Protein AF-A0A7K2B2F1-F1 (afdb_monomer)

Foldseek 3Di:
DDDDDDDDDDDDDDDDYDDDDDDDDDDDDDDDDDDDDDDDDPDPDVPPVPVPPPDPPPPDDDPDDDDDDDDDDDDDDDDDDDDDDDDDDDDDDDDDDDDDDDDDDDDDDDDDDDDDDDDDDDDDDDDDDDDDDDDDDDDDDDDDDDDDDDDDDDDDDDDDDDDDDDDDDDAPDDDDDDDDDDDDDFDQQFFDDKEAAAFKIKTQGPQQAMAMFGFCVFPQRVGDDAGFDDWEYEHFKIKTQGPQQFIAIGGDQADPVRHRFGQRVGDDAGFDDWEYEHQKIKTQHPVQFIAITGDCPFPQRVGDDDHFRDKYYYHFKIKTQHPQQAMDMGGDLQDDDDPDDRPRWDGDDDGFDDKEYYHQKIKTAHPQQDMAIDGDDDWCQRPDDDDGFDDKYYEHFKIWTAHPQQFIAMGGDCPFPQRVGDDAHFDDKYYYHFWIKTQHPVSFMEIGGHFPLFQFPFPDDFFDDKAAAAFKIKGQHPQQDIAITGDCPFPQRVGDDDGFDDKEHAQFKIKTAHPQQWIAIGGDQAEPVRDRWQQRPTDDDGFDDKYYAHFKIKTAHPQQDIAITGDCPQPQRVDDDDHFDDKEYYHFKIKTQHPQQAIAIGGDCPQPQRVGDDDGFDDKYHEQFKIKTAHPQQDIAIGGDCPQPQRVDDDAGFDDWEYEYQKIKTQHPQQDIAIGGDQRFPARVGDDAGFDDWYYYHAKIKTQHPVRGIGIDTSSVPDRPSYDYDD

Radius of gyration: 37.08 Å; Cα contacts (8 Å, |Δi|>4): 1759; chains: 1; bounding box: 88×117×119 Å

Structure (mmCIF, N/CA/C/O backbone):
data_AF-A0A7K2B2F1-F1
#
_entry.id   AF-A0A7K2B2F1-F1
#
loop_
_atom_site.group_PDB
_atom_site.id
_atom_site.type_symbol
_at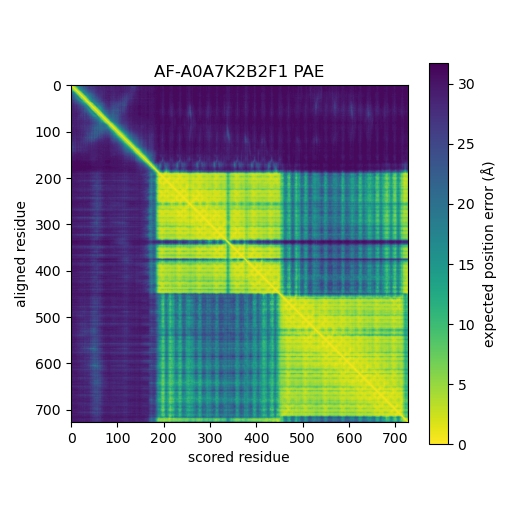om_site.label_atom_id
_atom_site.label_alt_id
_atom_site.label_comp_id
_atom_site.label_asym_id
_atom_site.label_entity_id
_atom_site.label_seq_id
_atom_site.pdbx_PDB_ins_code
_atom_site.Cartn_x
_atom_site.Cartn_y
_atom_site.Cartn_z
_atom_site.occupancy
_atom_site.B_iso_or_equiv
_atom_site.auth_seq_id
_atom_site.auth_comp_id
_atom_site.auth_asym_id
_atom_site.auth_atom_id
_atom_site.pdbx_PDB_model_num
ATOM 1 N N . MET A 1 1 ? 13.267 -58.132 50.303 1.00 30.67 1 MET A N 1
ATOM 2 C CA . MET A 1 1 ? 14.170 -58.767 51.288 1.00 30.67 1 MET A CA 1
ATOM 3 C C . MET A 1 1 ? 14.527 -57.702 52.315 1.00 30.67 1 MET A C 1
ATOM 5 O O . MET A 1 1 ? 14.626 -56.559 51.896 1.00 30.67 1 MET A O 1
ATOM 9 N N . ASN A 1 2 ? 14.599 -58.096 53.590 1.00 30.66 2 ASN A N 1
ATOM 10 C CA . ASN A 1 2 ? 15.189 -57.459 54.788 1.00 30.66 2 ASN A CA 1
ATOM 11 C C . ASN A 1 2 ? 15.430 -55.926 54.740 1.00 30.66 2 ASN A C 1
ATOM 13 O O . ASN A 1 2 ? 16.217 -55.451 53.932 1.00 30.66 2 ASN A O 1
ATOM 17 N N . GLU A 1 3 ? 14.653 -55.126 55.486 1.00 31.81 3 GLU A N 1
ATOM 18 C CA . GLU A 1 3 ? 14.872 -54.715 56.907 1.00 31.81 3 GLU A CA 1
ATOM 19 C C . GLU A 1 3 ? 15.797 -53.478 57.010 1.00 31.81 3 GLU A C 1
ATOM 21 O O . GLU A 1 3 ? 16.862 -53.457 56.407 1.00 31.81 3 GLU A O 1
ATOM 26 N N . ASN A 1 4 ? 15.331 -52.336 57.543 1.00 35.38 4 ASN A N 1
ATOM 27 C CA . ASN A 1 4 ? 15.143 -51.971 58.972 1.00 35.38 4 ASN A CA 1
ATOM 28 C C . ASN A 1 4 ? 16.505 -51.816 59.697 1.00 35.38 4 ASN A C 1
ATOM 30 O O . ASN A 1 4 ? 17.401 -52.621 59.476 1.00 35.38 4 ASN A O 1
ATOM 34 N N . HIS A 1 5 ? 16.794 -50.810 60.532 1.00 36.22 5 HIS A N 1
ATOM 35 C CA . HIS A 1 5 ? 16.049 -50.108 61.605 1.00 36.22 5 HIS A CA 1
ATOM 36 C C . HIS A 1 5 ? 16.725 -48.714 61.865 1.00 36.22 5 HIS A C 1
ATOM 38 O O . HIS A 1 5 ? 17.842 -48.521 61.392 1.00 36.22 5 HIS A O 1
ATOM 44 N N . ASP A 1 6 ? 16.227 -47.704 62.607 1.00 32.66 6 ASP A N 1
ATOM 45 C CA . ASP A 1 6 ? 14.941 -47.447 63.299 1.00 32.66 6 ASP A CA 1
ATOM 46 C C . ASP A 1 6 ? 14.774 -45.952 63.712 1.00 32.66 6 ASP A C 1
ATOM 48 O O . ASP A 1 6 ? 15.762 -45.230 63.767 1.00 32.66 6 ASP A O 1
ATOM 52 N N . ASN A 1 7 ? 13.537 -45.563 64.085 1.00 28.58 7 ASN A N 1
ATOM 53 C CA . ASN A 1 7 ? 13.076 -44.520 65.051 1.00 28.58 7 ASN A CA 1
ATOM 54 C C . ASN A 1 7 ? 13.740 -43.104 65.076 1.00 28.58 7 ASN A C 1
ATOM 56 O O . ASN A 1 7 ? 14.943 -42.978 65.252 1.00 28.58 7 ASN A O 1
ATOM 60 N N . ALA A 1 8 ? 13.046 -41.956 64.920 1.00 27.52 8 ALA A N 1
ATOM 61 C CA . ALA A 1 8 ? 11.816 -41.412 65.565 1.00 27.52 8 ALA A CA 1
ATOM 62 C C . ALA A 1 8 ? 12.014 -40.950 67.041 1.00 27.52 8 ALA A C 1
ATOM 64 O O . ALA A 1 8 ? 12.810 -41.593 67.725 1.00 27.52 8 ALA A O 1
ATOM 65 N N . PRO A 1 9 ? 11.306 -39.908 67.578 1.00 38.69 9 PRO A N 1
ATOM 66 C CA . PRO A 1 9 ? 10.043 -39.291 67.110 1.00 38.69 9 PRO A CA 1
ATOM 67 C C . PRO A 1 9 ? 9.954 -37.722 67.155 1.00 38.69 9 PRO A C 1
ATOM 69 O O . PRO A 1 9 ? 10.956 -37.026 67.271 1.00 38.69 9 PRO A O 1
ATOM 72 N N . ARG A 1 10 ? 8.716 -37.188 67.041 1.00 29.81 10 ARG A N 1
ATOM 73 C CA . ARG A 1 10 ? 8.215 -35.797 67.317 1.00 29.81 10 ARG A CA 1
ATOM 74 C C . ARG A 1 10 ? 8.181 -35.492 68.851 1.00 29.81 10 ARG A C 1
ATOM 76 O O . ARG A 1 10 ? 8.507 -36.437 69.572 1.00 29.81 10 ARG A O 1
ATOM 83 N N . PRO A 1 11 ? 7.723 -34.332 69.423 1.00 40.50 11 PRO A N 1
ATOM 84 C CA . PRO A 1 11 ? 7.048 -33.098 68.920 1.00 40.50 11 PRO A CA 1
ATOM 85 C C . PRO A 1 11 ? 7.871 -31.808 69.260 1.00 40.50 11 PRO A C 1
ATOM 87 O O . PRO A 1 11 ? 9.082 -31.957 69.387 1.00 40.50 11 PRO A O 1
ATOM 90 N N . THR A 1 12 ? 7.428 -30.537 69.378 1.00 29.28 12 THR A N 1
ATOM 91 C CA . THR A 1 12 ? 6.141 -29.765 69.467 1.00 29.28 12 THR A CA 1
ATOM 92 C C . THR A 1 12 ? 5.989 -28.776 68.285 1.00 29.28 12 THR A C 1
ATOM 94 O O . THR A 1 12 ? 6.862 -28.761 67.421 1.00 29.28 12 THR A O 1
ATOM 97 N N . ASP A 1 13 ? 4.909 -28.019 68.024 1.00 29.17 13 ASP A N 1
ATOM 98 C CA . ASP A 1 13 ? 3.778 -27.389 68.761 1.00 29.17 13 ASP A CA 1
ATOM 99 C C . ASP A 1 13 ? 4.071 -26.063 69.516 1.00 29.17 13 ASP A C 1
ATOM 101 O O . ASP A 1 13 ? 4.860 -26.055 70.456 1.00 29.17 13 ASP A O 1
ATOM 105 N N . ASP A 1 14 ? 3.338 -25.006 69.100 1.00 30.20 14 ASP A N 1
ATOM 106 C CA . ASP A 1 14 ? 2.868 -23.791 69.825 1.00 30.20 14 ASP A CA 1
ATOM 107 C C . ASP A 1 14 ? 3.952 -22.856 70.470 1.00 30.20 14 ASP A C 1
ATOM 109 O O . ASP A 1 14 ? 4.842 -23.306 71.178 1.00 30.20 14 ASP A O 1
ATOM 113 N N . GLN A 1 15 ? 3.990 -21.519 70.291 1.00 28.27 15 GLN A N 1
ATOM 114 C CA . GLN A 1 15 ? 2.881 -20.557 70.399 1.00 28.27 15 GLN A CA 1
ATOM 115 C C . GLN A 1 15 ? 3.046 -19.210 69.656 1.00 28.27 15 GLN A C 1
ATOM 117 O O . GLN A 1 15 ? 4.102 -18.588 69.691 1.00 28.27 15 GLN A O 1
ATOM 122 N N . THR A 1 16 ? 1.901 -18.723 69.150 1.00 28.84 16 THR A N 1
ATOM 123 C CA . THR A 1 16 ? 1.407 -17.319 69.097 1.00 28.84 16 THR A CA 1
ATOM 124 C C . THR A 1 16 ? 2.195 -16.175 68.431 1.00 28.84 16 THR A C 1
ATOM 126 O O . THR A 1 16 ? 3.355 -15.955 68.735 1.00 28.84 16 THR A O 1
ATOM 129 N N . LEU A 1 17 ? 1.436 -15.356 67.674 1.00 26.16 17 LEU A N 1
ATOM 130 C CA . LEU A 1 17 ? 1.453 -13.879 67.518 1.00 26.16 17 LEU A CA 1
ATOM 131 C C . LEU A 1 17 ? 2.808 -13.114 67.503 1.00 26.16 17 LEU A C 1
ATOM 133 O O . LEU A 1 17 ? 3.688 -13.300 68.325 1.00 26.16 17 LEU A O 1
ATOM 137 N N . GLY A 1 18 ? 3.008 -12.091 66.672 1.00 24.14 18 GLY A N 1
ATOM 138 C CA . GLY A 1 18 ? 2.028 -11.297 65.926 1.00 24.14 18 GLY A CA 1
ATOM 139 C C . GLY A 1 18 ? 2.232 -9.801 66.196 1.00 24.14 18 GLY A C 1
ATOM 140 O O . GLY A 1 18 ? 1.816 -9.308 67.235 1.00 24.14 18 GLY A O 1
ATOM 141 N N . ALA A 1 19 ? 2.854 -9.112 65.233 1.00 28.09 19 ALA A N 1
ATOM 142 C CA . ALA A 1 19 ? 2.955 -7.653 65.077 1.00 28.09 19 ALA A CA 1
ATOM 143 C C . ALA A 1 19 ? 3.403 -6.792 66.287 1.00 28.09 19 ALA A C 1
ATOM 145 O O . ALA A 1 19 ? 2.600 -6.385 67.122 1.00 28.09 19 ALA A O 1
ATOM 146 N N . ALA A 1 20 ? 4.658 -6.321 66.248 1.00 25.17 20 ALA A N 1
ATOM 147 C CA . ALA A 1 20 ? 5.035 -5.033 66.839 1.00 25.17 20 ALA A CA 1
ATOM 148 C C . ALA A 1 20 ? 6.148 -4.335 66.033 1.00 25.17 20 ALA A C 1
ATOM 150 O O . ALA A 1 20 ? 7.022 -4.976 65.452 1.00 25.17 20 ALA A O 1
ATOM 151 N N . LEU A 1 21 ? 6.076 -3.004 66.003 1.00 24.72 21 LEU A N 1
ATOM 152 C CA . LEU A 1 21 ? 6.984 -2.068 65.333 1.00 24.72 21 LEU A CA 1
ATOM 153 C C . LEU A 1 21 ? 8.440 -2.146 65.838 1.00 24.72 21 LEU A C 1
ATOM 155 O O . LEU A 1 21 ? 8.682 -2.395 67.014 1.00 24.72 21 LEU A O 1
ATOM 159 N N . GLY A 1 22 ? 9.365 -1.643 65.011 1.00 22.88 22 GLY A N 1
ATOM 160 C CA . GLY A 1 22 ? 10.214 -0.535 65.480 1.00 22.88 22 GLY A CA 1
ATOM 161 C C . GLY A 1 22 ? 11.676 -0.829 65.836 1.00 22.88 22 GLY A C 1
ATOM 162 O O . GLY A 1 22 ? 12.000 -1.263 66.933 1.00 22.88 22 GLY A O 1
ATOM 163 N N . GLN A 1 23 ? 12.560 -0.441 64.914 1.00 30.08 23 GLN A N 1
ATOM 164 C CA . GLN A 1 23 ? 13.942 0.033 65.105 1.00 30.08 23 GLN A CA 1
ATOM 165 C C . GLN A 1 23 ? 14.568 -0.019 66.526 1.00 30.08 23 GLN A C 1
ATOM 167 O O . GLN A 1 23 ? 14.449 0.918 67.313 1.00 30.08 23 GLN A O 1
ATOM 172 N N . ALA A 1 24 ? 15.423 -1.019 66.754 1.00 27.98 24 ALA A N 1
ATOM 173 C CA . ALA A 1 24 ? 16.602 -0.933 67.627 1.00 27.98 24 ALA A CA 1
ATOM 174 C C . ALA A 1 24 ? 17.649 -1.931 67.085 1.00 27.98 24 ALA A C 1
ATOM 176 O O . ALA A 1 24 ? 17.496 -3.133 67.257 1.00 27.98 24 ALA A O 1
ATOM 177 N N . ILE A 1 25 ? 18.662 -1.564 66.289 1.00 31.03 25 ILE A N 1
ATOM 178 C CA . ILE A 1 25 ? 19.706 -0.543 66.505 1.00 31.03 25 ILE A CA 1
ATOM 179 C C . ILE A 1 25 ? 20.313 -0.660 67.907 1.00 31.03 25 ILE A C 1
ATOM 181 O O . ILE A 1 25 ? 19.749 -0.147 68.873 1.00 31.03 25 ILE A O 1
ATOM 185 N N . GLY A 1 26 ? 21.505 -1.261 68.034 1.00 24.55 26 GLY A N 1
ATOM 186 C CA . GLY A 1 26 ? 22.158 -1.260 69.344 1.00 24.55 26 GLY A CA 1
ATOM 187 C C . GLY A 1 26 ? 23.490 -1.982 69.545 1.00 24.55 26 GLY A C 1
ATOM 188 O O . GLY A 1 26 ? 23.527 -2.860 70.395 1.00 24.55 26 GLY A O 1
ATOM 189 N N . ARG A 1 27 ? 24.590 -1.431 68.995 1.00 27.98 27 ARG A N 1
ATOM 190 C CA . ARG A 1 27 ? 25.975 -1.557 69.537 1.00 27.98 27 ARG A CA 1
ATOM 191 C C . ARG A 1 27 ? 26.591 -2.972 69.366 1.00 27.98 27 ARG A C 1
ATOM 193 O O . ARG A 1 27 ? 25.887 -3.966 69.345 1.00 27.98 27 ARG A O 1
ATOM 200 N N . ARG A 1 28 ? 27.906 -3.164 69.232 1.00 30.31 28 ARG A N 1
ATOM 201 C CA . ARG A 1 28 ? 29.100 -2.301 69.390 1.00 30.31 28 ARG A CA 1
ATOM 202 C C . ARG A 1 28 ? 29.876 -2.216 68.048 1.00 30.31 28 ARG A C 1
ATOM 204 O O . ARG A 1 28 ? 29.691 -3.083 67.208 1.00 30.31 28 ARG A O 1
ATOM 211 N N . TRP A 1 29 ? 30.597 -1.138 67.699 1.00 26.80 29 TRP A N 1
ATOM 212 C CA . TRP A 1 29 ? 31.835 -0.613 68.328 1.00 26.80 29 TRP A CA 1
ATOM 213 C C . TRP A 1 29 ? 32.945 -1.686 68.391 1.00 26.80 29 TRP A C 1
ATOM 215 O O . TRP A 1 29 ? 32.679 -2.801 68.819 1.00 26.80 29 TRP A O 1
ATOM 225 N N . GLU A 1 30 ? 34.210 -1.446 68.044 1.00 28.56 30 GLU A N 1
ATOM 226 C CA . GLU A 1 30 ? 34.959 -0.260 67.571 1.00 28.56 30 GLU A CA 1
ATOM 227 C C . GLU A 1 30 ? 36.331 -0.787 67.049 1.00 28.56 30 GLU A C 1
ATOM 229 O O . GLU A 1 30 ? 36.623 -1.962 67.248 1.00 28.56 30 GLU A O 1
ATOM 234 N N . SER A 1 31 ? 37.264 -0.074 66.408 1.00 26.55 31 SER A N 1
ATOM 235 C CA . SER A 1 31 ? 37.442 1.325 65.967 1.00 26.55 31 SER A CA 1
ATOM 236 C C . SER A 1 31 ? 38.424 1.298 64.758 1.00 26.55 31 SER A C 1
ATOM 238 O O . SER A 1 31 ? 39.029 0.264 64.490 1.00 26.55 31 SER A O 1
ATOM 240 N N . LEU A 1 32 ? 38.589 2.337 63.932 1.00 26.30 32 LEU A N 1
ATOM 241 C CA . LEU A 1 32 ? 39.439 3.496 64.239 1.00 26.30 32 LEU A CA 1
ATOM 242 C C . LEU A 1 32 ? 39.124 4.689 63.321 1.00 26.30 32 LEU A C 1
ATOM 244 O O . LEU A 1 32 ? 39.132 4.574 62.098 1.00 26.30 32 LEU A O 1
ATOM 248 N N . ASN A 1 33 ? 38.935 5.861 63.926 1.00 25.14 33 ASN A N 1
ATOM 249 C CA . ASN A 1 33 ? 38.883 7.142 63.221 1.00 25.14 33 ASN A CA 1
ATOM 250 C C . ASN A 1 33 ? 40.266 7.562 62.696 1.00 25.14 33 ASN A C 1
ATOM 252 O O . ASN A 1 33 ? 41.264 7.362 63.395 1.00 25.14 33 ASN A O 1
ATOM 256 N N . ARG A 1 34 ? 40.293 8.346 61.605 1.00 24.66 34 ARG A N 1
ATOM 257 C CA . ARG A 1 34 ? 40.946 9.674 61.610 1.00 24.66 34 ARG A CA 1
ATOM 258 C C . ARG A 1 34 ? 40.473 10.585 60.465 1.00 24.66 34 ARG A C 1
ATOM 260 O O . ARG A 1 34 ? 40.356 10.180 59.319 1.00 24.66 34 ARG A O 1
ATOM 267 N N . VAL A 1 35 ? 40.211 11.827 60.860 1.00 28.03 35 VAL A N 1
ATOM 268 C CA . VAL A 1 35 ? 39.732 13.036 60.151 1.00 28.03 35 VAL A CA 1
ATOM 269 C C . VAL A 1 35 ? 40.449 14.182 60.934 1.00 28.03 35 VAL A C 1
ATOM 271 O O . VAL A 1 35 ? 40.734 13.929 62.115 1.00 28.03 35 VAL A O 1
ATOM 274 N N . PRO A 1 36 ? 40.789 15.396 60.423 1.00 33.69 36 PRO A N 1
ATOM 275 C CA . PRO A 1 36 ? 39.996 16.214 59.500 1.00 33.69 36 PRO A CA 1
ATOM 276 C C . PRO A 1 36 ? 40.861 17.009 58.457 1.00 33.69 36 PRO A C 1
ATOM 278 O O . PRO A 1 36 ? 41.721 16.364 57.865 1.00 33.69 36 PRO A O 1
ATOM 281 N N . PRO A 1 37 ? 40.614 18.289 58.066 1.00 37.78 37 PRO A N 1
ATOM 282 C CA . PRO A 1 37 ? 40.211 18.577 56.679 1.00 37.78 37 PRO A CA 1
ATOM 283 C C . PRO A 1 37 ? 41.003 19.719 55.990 1.00 37.78 37 PRO A C 1
ATOM 285 O O . PRO A 1 37 ? 41.887 20.316 56.596 1.00 37.78 37 PRO A O 1
ATOM 288 N N . ILE A 1 38 ? 40.616 20.088 54.758 1.00 24.33 38 ILE A N 1
ATOM 289 C CA . ILE A 1 38 ? 40.479 21.482 54.257 1.00 24.33 38 ILE A CA 1
ATOM 290 C C . ILE A 1 38 ? 39.798 21.459 52.869 1.00 24.33 38 ILE A C 1
ATOM 292 O O . ILE A 1 38 ? 39.783 20.428 52.201 1.00 24.33 38 ILE A O 1
ATOM 296 N N . ALA A 1 39 ? 39.159 22.564 52.470 1.00 25.67 39 ALA A N 1
ATOM 297 C CA . ALA A 1 39 ? 38.362 22.661 51.242 1.00 25.67 39 ALA A CA 1
ATOM 298 C C . ALA A 1 39 ? 39.197 22.898 49.965 1.00 25.67 39 ALA A C 1
ATOM 300 O O . ALA A 1 39 ? 40.235 23.556 50.007 1.00 25.67 39 ALA A O 1
ATOM 301 N N . GLY A 1 40 ? 38.682 22.447 48.815 1.00 26.80 40 GLY A N 1
ATOM 302 C CA . GLY A 1 40 ? 39.217 22.778 47.491 1.00 26.80 40 GLY A CA 1
ATOM 303 C C . GLY A 1 40 ? 38.432 22.143 46.334 1.00 26.80 40 GLY A C 1
ATOM 304 O O . GLY A 1 40 ? 37.978 21.011 46.440 1.00 26.80 40 GLY A O 1
ATOM 305 N N . VAL A 1 41 ? 38.314 22.877 45.221 1.00 27.83 41 VAL A N 1
ATOM 306 C CA . VAL A 1 41 ? 37.836 22.413 43.897 1.00 27.83 41 VAL A CA 1
ATOM 307 C C . VAL A 1 41 ? 36.390 21.882 43.836 1.00 27.83 41 VAL A C 1
ATOM 309 O O . VAL A 1 41 ? 36.110 20.785 43.354 1.00 27.83 41 VAL A O 1
ATOM 312 N N . LEU A 1 42 ? 35.438 22.766 44.140 1.00 34.59 42 LEU A N 1
ATOM 313 C CA . LEU A 1 42 ? 34.184 22.831 43.375 1.00 34.59 42 LEU A CA 1
ATOM 314 C C . LEU A 1 42 ? 34.483 23.376 41.958 1.00 34.59 42 LEU A C 1
ATOM 316 O O . LEU A 1 42 ? 34.120 24.504 41.667 1.00 34.59 42 LEU A O 1
ATOM 320 N N . GLU A 1 43 ? 35.204 22.632 41.097 1.00 36.19 43 GLU A N 1
ATOM 321 C CA . GLU A 1 43 ? 35.434 23.026 39.683 1.00 36.19 43 GLU A CA 1
ATOM 322 C C . GLU A 1 43 ? 36.152 21.958 38.806 1.00 36.19 43 GLU A C 1
ATOM 324 O O . GLU A 1 43 ? 37.293 22.165 38.380 1.00 36.19 43 GLU A O 1
ATOM 329 N N . ARG A 1 44 ? 35.506 20.806 38.506 1.00 37.25 44 ARG A N 1
ATOM 330 C CA . ARG A 1 44 ? 35.773 19.977 37.286 1.00 37.25 44 ARG A CA 1
ATOM 331 C C . ARG A 1 44 ? 34.860 18.743 37.097 1.00 37.25 44 ARG A C 1
ATOM 333 O O . ARG A 1 44 ? 35.308 17.604 37.107 1.00 37.25 44 ARG A O 1
ATOM 340 N N . SER A 1 45 ? 33.569 18.968 36.845 1.00 34.19 45 SER A N 1
ATOM 341 C CA . SER A 1 45 ? 32.670 17.921 36.294 1.00 34.19 45 SER A CA 1
ATOM 342 C C . SER A 1 45 ? 31.455 18.461 35.520 1.00 34.19 45 SER A C 1
ATOM 344 O O . SER A 1 45 ? 30.921 17.768 34.660 1.00 34.19 45 SER A O 1
ATOM 346 N N . ALA A 1 46 ? 31.089 19.738 35.685 1.00 35.06 46 ALA A N 1
ATOM 347 C CA . ALA A 1 46 ? 30.061 20.417 34.878 1.00 35.06 46 ALA A CA 1
ATOM 348 C C . ALA A 1 46 ? 30.505 20.793 33.436 1.00 35.06 46 ALA A C 1
ATOM 350 O O . ALA A 1 46 ? 29.834 21.570 32.757 1.00 35.06 46 ALA A O 1
ATOM 351 N N . ALA A 1 47 ? 31.640 20.263 32.963 1.00 33.81 47 ALA A N 1
ATOM 352 C CA . ALA A 1 47 ? 32.335 20.683 31.740 1.00 33.81 47 ALA A CA 1
ATOM 353 C C . ALA A 1 47 ? 32.493 19.560 30.688 1.00 33.81 47 ALA A C 1
ATOM 355 O O . ALA A 1 47 ? 33.451 19.556 29.923 1.00 33.81 47 ALA A O 1
ATOM 356 N N . ALA A 1 48 ? 31.542 18.620 30.635 1.00 35.22 48 ALA A N 1
ATOM 357 C CA . ALA A 1 48 ? 31.429 17.622 29.558 1.00 35.22 48 ALA A CA 1
ATOM 358 C C . ALA A 1 48 ? 30.054 17.679 28.860 1.00 35.22 48 ALA A C 1
ATOM 360 O O . ALA A 1 48 ? 29.968 17.691 27.633 1.00 35.22 48 ALA A O 1
ATOM 361 N N . ALA A 1 49 ? 28.970 17.853 29.625 1.00 36.97 49 ALA A N 1
ATOM 362 C CA . ALA A 1 49 ? 27.597 17.951 29.111 1.00 36.97 49 ALA A CA 1
ATOM 363 C C . ALA A 1 49 ? 27.251 19.284 28.397 1.00 36.97 49 ALA A C 1
ATOM 365 O O . ALA A 1 49 ? 26.112 19.487 27.983 1.00 36.97 49 ALA A O 1
ATOM 366 N N . ARG A 1 50 ? 28.211 20.212 28.242 1.00 39.19 50 ARG A N 1
ATOM 367 C CA . ARG A 1 50 ? 28.005 21.537 27.614 1.00 39.19 50 ARG A CA 1
ATOM 368 C C . ARG A 1 50 ? 28.652 21.721 26.233 1.00 39.19 50 ARG A C 1
ATOM 370 O O . ARG A 1 50 ? 28.529 22.800 25.671 1.00 39.19 50 ARG A O 1
ATOM 377 N N . ALA A 1 51 ? 29.263 20.678 25.660 1.00 33.19 51 ALA A N 1
ATOM 378 C CA . ALA A 1 51 ? 29.942 20.730 24.354 1.00 33.19 51 ALA A CA 1
ATOM 379 C C . ALA A 1 51 ? 29.189 20.028 23.194 1.00 33.19 51 ALA A C 1
ATOM 381 O O . ALA A 1 51 ? 29.748 19.844 22.116 1.00 33.19 51 ALA A O 1
ATOM 382 N N . ARG A 1 52 ? 27.920 19.634 23.395 1.00 36.31 52 ARG A N 1
ATOM 383 C CA . ARG A 1 52 ? 26.999 19.179 22.322 1.00 36.31 52 ARG A CA 1
ATOM 384 C C . ARG A 1 52 ? 25.696 19.995 22.232 1.00 36.31 52 ARG A C 1
ATOM 386 O O . ARG A 1 52 ? 24.786 19.635 21.497 1.00 36.31 52 ARG A O 1
ATOM 393 N N . ARG A 1 53 ? 25.625 21.134 22.932 1.00 41.94 53 ARG A N 1
ATOM 394 C CA . ARG A 1 53 ? 24.720 22.254 22.604 1.00 41.94 53 ARG A CA 1
ATOM 395 C C . ARG A 1 53 ? 25.564 23.345 21.930 1.00 41.94 53 ARG A C 1
ATOM 397 O O . ARG A 1 53 ? 26.762 23.411 22.179 1.00 41.94 53 ARG A O 1
ATOM 404 N N . ILE A 1 54 ? 24.950 24.178 21.084 1.00 37.03 54 ILE A N 1
ATOM 405 C CA . ILE A 1 54 ? 25.631 25.124 20.167 1.00 37.03 54 ILE A CA 1
ATOM 406 C C . ILE A 1 54 ? 26.385 24.425 19.007 1.00 37.03 54 ILE A C 1
ATOM 408 O O . ILE A 1 54 ? 27.571 24.650 18.780 1.00 37.03 54 ILE A O 1
ATOM 412 N N . ARG A 1 55 ? 25.673 23.605 18.215 1.00 32.81 55 ARG A N 1
ATOM 413 C CA . ARG A 1 55 ? 25.990 23.406 16.776 1.00 32.81 55 ARG A CA 1
ATOM 414 C C . ARG A 1 55 ? 24.802 22.963 15.895 1.00 32.81 55 ARG A C 1
ATOM 416 O O . ARG A 1 55 ? 24.998 22.301 14.886 1.00 32.81 55 ARG A O 1
ATOM 423 N N . ARG A 1 56 ? 23.573 23.356 16.262 1.00 34.31 56 ARG A N 1
ATOM 424 C CA . ARG A 1 56 ? 22.345 23.263 15.433 1.00 34.31 56 ARG A CA 1
ATOM 425 C C . ARG A 1 56 ? 21.319 24.341 15.841 1.00 34.31 56 ARG A C 1
ATOM 427 O O . ARG A 1 56 ? 20.164 24.069 16.134 1.00 34.31 56 ARG A O 1
ATOM 434 N N . THR A 1 57 ? 21.789 25.587 15.948 1.00 33.41 57 THR A N 1
ATOM 435 C CA . THR A 1 57 ? 20.954 26.766 16.273 1.00 33.41 57 THR A CA 1
ATOM 436 C C . THR A 1 57 ? 21.592 28.037 15.697 1.00 33.41 57 THR A C 1
ATOM 438 O O . THR A 1 57 ? 21.861 28.994 16.416 1.00 33.41 57 THR A O 1
ATOM 441 N N . LEU A 1 58 ? 21.953 28.007 14.407 1.00 31.00 58 LEU A N 1
ATOM 442 C CA . LEU A 1 58 ? 22.553 29.162 13.720 1.00 31.00 58 LEU A CA 1
ATOM 443 C C . LEU A 1 58 ? 22.292 29.188 12.199 1.00 31.00 58 LEU A C 1
ATOM 445 O O . LEU A 1 58 ? 23.146 29.588 11.422 1.00 31.00 58 LEU A O 1
ATOM 449 N N . MET A 1 59 ? 21.093 28.764 11.799 1.00 31.31 59 MET A N 1
ATOM 450 C CA . MET A 1 59 ? 20.385 29.105 10.556 1.00 31.31 59 MET A CA 1
ATOM 451 C C . MET A 1 59 ? 18.909 28.856 10.890 1.00 31.31 59 MET A C 1
ATOM 453 O O . MET A 1 59 ? 18.551 27.721 11.191 1.00 31.31 59 MET A O 1
ATOM 457 N N . GLY A 1 60 ? 18.098 29.914 11.006 1.00 33.88 60 GLY A N 1
ATOM 458 C CA . GLY A 1 60 ? 16.733 29.795 11.553 1.00 33.88 60 GLY A CA 1
ATOM 459 C C . GLY A 1 60 ? 16.116 31.057 12.174 1.00 33.88 60 GLY A C 1
ATOM 460 O O . GLY A 1 60 ? 14.933 31.045 12.482 1.00 33.88 60 GLY A O 1
ATOM 461 N N . VAL A 1 61 ? 16.863 32.160 12.330 1.00 26.45 61 VAL A N 1
ATOM 462 C CA . VAL A 1 61 ? 16.282 33.494 12.596 1.00 26.45 61 VAL A CA 1
ATOM 463 C C . VAL A 1 61 ? 17.033 34.542 11.775 1.00 26.45 61 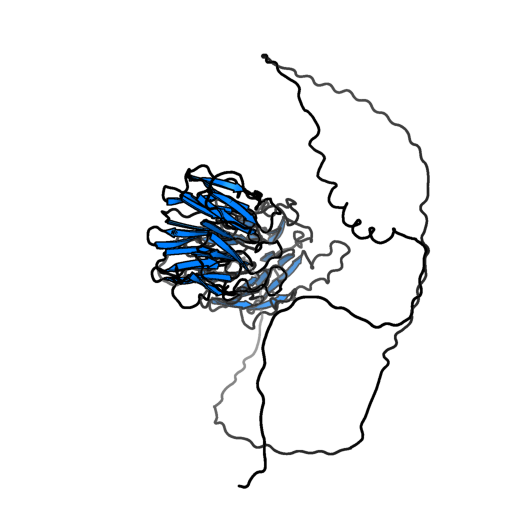VAL A C 1
ATOM 465 O O . VAL A 1 61 ? 18.099 35.002 12.173 1.00 26.45 61 VAL A O 1
ATOM 468 N N . ALA A 1 62 ? 16.482 34.902 10.613 1.00 26.84 62 ALA A N 1
ATOM 469 C CA . ALA A 1 62 ? 16.994 35.989 9.769 1.00 26.84 62 ALA A CA 1
ATOM 470 C C . ALA A 1 62 ? 15.898 36.700 8.937 1.00 26.84 62 ALA A C 1
ATOM 472 O O . ALA A 1 62 ? 16.223 37.406 7.987 1.00 26.84 62 ALA A O 1
ATOM 473 N N . ALA A 1 63 ? 14.609 36.518 9.267 1.00 28.72 63 ALA A N 1
ATOM 474 C CA . ALA A 1 63 ? 13.495 37.043 8.464 1.00 28.72 63 ALA A CA 1
ATOM 475 C C . ALA A 1 63 ? 12.185 37.284 9.260 1.00 28.72 63 ALA A C 1
ATOM 477 O O . ALA A 1 63 ? 11.145 36.759 8.885 1.00 28.72 63 ALA A O 1
ATOM 478 N N . ALA A 1 64 ? 12.215 38.064 10.354 1.00 26.28 64 ALA A N 1
ATOM 479 C CA . ALA A 1 64 ? 10.999 38.602 11.007 1.00 26.28 64 ALA A CA 1
ATOM 480 C C . ALA A 1 64 ? 11.320 39.711 12.040 1.00 26.28 64 ALA A C 1
ATOM 482 O O . ALA A 1 64 ? 11.262 39.475 13.245 1.00 26.28 64 ALA A O 1
ATOM 483 N N . ALA A 1 65 ? 11.696 40.921 11.601 1.00 23.30 65 ALA A N 1
ATOM 484 C CA . ALA A 1 65 ? 12.008 42.025 12.526 1.00 23.30 65 ALA A CA 1
ATOM 485 C C . ALA A 1 65 ? 11.770 43.438 11.948 1.00 23.30 65 ALA A C 1
ATOM 487 O O . ALA A 1 65 ? 12.629 44.311 12.064 1.00 23.30 65 ALA A O 1
ATOM 488 N N . ALA A 1 66 ? 10.606 43.690 11.337 1.00 25.91 66 ALA A N 1
ATOM 489 C CA . ALA A 1 66 ? 10.185 45.050 10.991 1.00 25.91 66 ALA A CA 1
ATOM 490 C C . ALA A 1 66 ? 8.654 45.223 11.034 1.00 25.91 66 ALA A C 1
ATOM 492 O O . ALA A 1 66 ? 7.937 44.509 10.343 1.00 25.91 66 ALA A O 1
ATOM 493 N N . LEU A 1 67 ? 8.222 46.258 11.773 1.00 26.00 67 LEU A N 1
ATOM 494 C CA . LEU A 1 67 ? 6.879 46.864 11.872 1.00 26.00 67 LEU A CA 1
ATOM 495 C C . LEU A 1 67 ? 5.897 46.301 12.920 1.00 26.00 67 LEU A C 1
ATOM 497 O O . LEU A 1 67 ? 5.268 45.262 12.754 1.00 26.00 67 LEU A O 1
ATOM 501 N N . LEU A 1 68 ? 5.678 47.116 13.958 1.00 26.42 68 LEU A N 1
ATOM 502 C CA . LEU A 1 68 ? 4.548 47.054 14.886 1.00 26.42 68 LEU A CA 1
ATOM 503 C C . LEU A 1 68 ? 3.970 48.473 15.051 1.00 26.42 68 LEU A C 1
ATOM 505 O O . LEU A 1 68 ? 4.713 49.383 15.407 1.00 26.42 68 LEU A O 1
ATOM 509 N N . VAL A 1 69 ? 2.647 48.612 14.867 1.00 28.77 69 VAL A N 1
ATOM 510 C CA . VAL A 1 69 ? 1.792 49.791 15.176 1.00 28.77 69 VAL A CA 1
ATOM 511 C C . VAL A 1 69 ? 2.031 51.068 14.333 1.00 28.77 69 VAL A C 1
ATOM 513 O O . VAL A 1 69 ? 3.150 51.552 14.226 1.00 28.77 69 VAL A O 1
ATOM 516 N N . GLY A 1 70 ? 0.962 51.674 13.773 1.00 26.89 70 GLY A N 1
ATOM 517 C CA . GLY A 1 70 ? 1.100 52.907 12.961 1.00 26.89 70 GLY A CA 1
ATOM 518 C C . GLY A 1 70 ? -0.137 53.787 12.680 1.00 26.89 70 GLY A C 1
ATOM 519 O O . GLY A 1 70 ? 0.014 55.002 12.643 1.00 26.89 70 GLY A O 1
ATOM 520 N N . GLY A 1 71 ? -1.355 53.242 12.559 1.00 25.59 71 GLY A N 1
ATOM 521 C CA . GLY A 1 71 ? -2.598 54.045 12.553 1.00 25.59 71 GLY A CA 1
ATOM 522 C C . GLY A 1 71 ? -3.154 54.544 11.200 1.00 25.59 71 GLY A C 1
ATOM 523 O O . GLY A 1 71 ? -2.458 54.681 10.202 1.00 25.59 71 GLY A O 1
ATOM 524 N N . LEU A 1 72 ? -4.469 54.783 11.213 1.00 25.75 72 LEU A N 1
ATOM 525 C CA . LEU A 1 72 ? -5.385 55.107 10.110 1.00 25.75 72 LEU A CA 1
ATOM 526 C C . LEU A 1 72 ? -5.062 56.390 9.311 1.00 25.75 72 LEU A C 1
ATOM 528 O O . LEU A 1 72 ? -4.718 57.403 9.913 1.00 25.75 72 LEU A O 1
ATOM 532 N N . ILE A 1 73 ? -5.420 56.407 8.014 1.00 27.53 73 ILE A N 1
ATOM 533 C CA . ILE A 1 73 ? -6.495 57.248 7.411 1.00 27.53 73 ILE A CA 1
ATOM 534 C C . ILE A 1 73 ? -6.690 56.867 5.920 1.00 27.53 73 ILE A C 1
ATOM 536 O O . ILE A 1 73 ? -5.808 56.272 5.309 1.00 27.53 73 ILE A O 1
ATOM 540 N N . ALA A 1 74 ? -7.868 57.142 5.344 1.00 27.53 74 ALA A N 1
ATOM 541 C CA . ALA A 1 74 ? -8.240 56.785 3.965 1.00 27.53 74 ALA A CA 1
ATOM 542 C C . ALA A 1 74 ? -8.110 57.958 2.967 1.00 27.53 74 ALA A C 1
ATOM 544 O O . ALA A 1 74 ? -8.259 59.111 3.370 1.00 27.53 74 ALA A O 1
ATOM 545 N N . GLY A 1 75 ? -7.958 57.673 1.661 1.00 27.81 75 GLY A N 1
ATOM 546 C CA . GLY A 1 75 ? -8.225 58.670 0.607 1.00 27.81 75 GLY A CA 1
ATOM 547 C C . GLY A 1 75 ? -7.591 58.458 -0.781 1.00 27.81 75 GLY A C 1
ATOM 548 O O . GLY A 1 75 ? -6.430 58.776 -0.978 1.00 27.81 75 GLY A O 1
ATOM 549 N N . ASN A 1 76 ? -8.426 58.062 -1.750 1.00 29.72 76 ASN A N 1
ATOM 550 C CA . ASN A 1 76 ? -8.518 58.579 -3.131 1.00 29.72 76 ASN A CA 1
ATOM 551 C C . ASN A 1 76 ? -7.316 58.638 -4.127 1.00 29.72 76 ASN A C 1
ATOM 553 O O . ASN A 1 76 ? -6.478 59.527 -4.067 1.00 29.72 76 ASN A O 1
ATOM 557 N N . THR A 1 77 ? -7.486 57.860 -5.214 1.00 29.00 77 THR A N 1
ATOM 558 C CA . THR A 1 77 ? -7.461 58.257 -6.657 1.00 29.00 77 THR A CA 1
ATOM 559 C C . THR A 1 77 ? -6.182 58.712 -7.394 1.00 29.00 77 THR A C 1
ATOM 561 O O . THR A 1 77 ? -5.573 59.700 -7.007 1.00 29.00 77 THR A O 1
ATOM 564 N N . LEU A 1 78 ? -6.022 58.152 -8.616 1.00 28.61 78 LEU A N 1
ATOM 565 C CA . LEU A 1 78 ? -5.278 58.660 -9.803 1.00 28.61 78 LEU A CA 1
ATOM 566 C C . LEU A 1 78 ? -3.731 58.695 -9.688 1.00 28.61 78 LEU A C 1
ATOM 568 O O . LEU A 1 78 ? -3.196 58.829 -8.597 1.00 28.61 78 LEU A O 1
ATOM 572 N N . GLY A 1 79 ? -2.952 58.582 -10.775 1.00 27.77 79 GLY A N 1
ATOM 573 C CA . GLY A 1 79 ? -3.278 58.276 -12.182 1.00 27.77 79 GLY A CA 1
ATOM 574 C C . GLY A 1 79 ? -2.089 58.549 -13.134 1.00 27.77 79 GLY A C 1
ATOM 575 O O . GLY A 1 79 ? -1.296 59.431 -12.832 1.00 27.77 79 GLY A O 1
ATOM 576 N N . ASP A 1 80 ? -2.025 57.802 -14.247 1.00 32.84 80 ASP A N 1
ATOM 577 C CA . ASP A 1 80 ? -1.224 57.954 -15.491 1.00 32.84 80 ASP A CA 1
ATOM 578 C C . ASP A 1 80 ? 0.323 58.138 -15.493 1.00 32.84 80 ASP A C 1
ATOM 580 O O . ASP A 1 80 ? 0.912 58.855 -14.694 1.00 32.84 80 ASP A O 1
ATOM 584 N N . ASP A 1 81 ? 0.926 57.493 -16.507 1.00 33.12 81 ASP A N 1
ATOM 585 C CA . ASP A 1 81 ? 2.091 57.841 -17.354 1.00 33.12 81 ASP A CA 1
ATOM 586 C C . ASP A 1 81 ? 3.455 58.333 -16.803 1.00 33.12 81 ASP A C 1
ATOM 588 O O . ASP A 1 81 ? 3.570 59.209 -15.951 1.00 33.12 81 ASP A O 1
ATOM 592 N N . GLY A 1 82 ? 4.538 57.866 -17.456 1.00 29.88 82 GLY A N 1
ATOM 593 C CA . GLY A 1 82 ? 5.874 58.479 -17.357 1.00 29.88 82 GLY A CA 1
ATOM 594 C C . GLY A 1 82 ? 7.049 57.641 -17.892 1.00 29.88 82 GLY A C 1
ATOM 595 O O . GLY A 1 82 ? 7.706 56.946 -17.122 1.00 29.88 82 GLY A O 1
ATOM 596 N N . ASP A 1 83 ? 7.362 57.746 -19.190 1.00 33.84 83 ASP A N 1
ATOM 597 C CA . ASP A 1 83 ? 8.643 57.279 -19.769 1.00 33.84 83 ASP A CA 1
ATOM 598 C C . ASP A 1 83 ? 9.822 58.188 -19.336 1.00 33.84 83 ASP A C 1
ATOM 600 O O . ASP A 1 83 ? 9.623 59.363 -19.018 1.00 33.84 83 ASP A O 1
ATOM 604 N N . GLY A 1 84 ? 11.060 57.675 -19.326 1.00 28.30 84 GLY A N 1
ATOM 605 C CA . GLY A 1 84 ? 12.223 58.454 -18.881 1.00 28.30 84 GLY A CA 1
ATOM 606 C C . GLY A 1 84 ? 13.565 57.719 -18.790 1.00 28.30 84 GLY A C 1
ATOM 607 O O . GLY A 1 84 ? 14.106 57.536 -17.700 1.00 28.30 84 GLY A O 1
ATOM 608 N N . THR A 1 85 ? 14.177 57.356 -19.921 1.00 31.66 85 THR A N 1
ATOM 609 C CA . THR A 1 85 ? 15.555 56.822 -19.935 1.00 31.66 85 THR A CA 1
ATOM 610 C C . THR A 1 85 ? 16.617 57.885 -19.615 1.00 31.66 85 THR A C 1
ATOM 612 O O . THR A 1 85 ? 16.699 58.891 -20.321 1.00 31.66 85 THR A O 1
ATOM 615 N N . VAL A 1 86 ? 17.539 57.612 -18.681 1.00 26.73 86 VAL A N 1
ATOM 616 C CA . VAL A 1 86 ? 18.832 58.324 -18.575 1.00 26.73 86 VAL A CA 1
ATOM 617 C C . VAL A 1 86 ? 19.969 57.346 -18.253 1.00 26.73 86 VAL A C 1
ATOM 619 O O . VAL A 1 86 ? 19.889 56.575 -17.302 1.00 26.73 86 VAL A O 1
ATOM 622 N N . ARG A 1 87 ? 21.067 57.421 -19.019 1.00 34.41 87 ARG A N 1
ATOM 623 C CA . ARG A 1 87 ? 22.383 56.869 -18.652 1.00 34.41 87 ARG A CA 1
ATOM 624 C C . ARG A 1 87 ? 23.292 58.004 -18.183 1.00 34.41 87 ARG A C 1
ATOM 626 O O . ARG A 1 87 ? 23.438 58.985 -18.907 1.00 34.41 87 ARG A O 1
ATOM 633 N N . VAL A 1 88 ? 23.993 57.815 -17.069 1.00 28.48 88 VAL A N 1
ATOM 634 C CA . VAL A 1 88 ? 25.242 58.528 -16.743 1.00 28.48 88 VAL A CA 1
ATOM 635 C C . VAL A 1 88 ? 26.232 57.496 -16.204 1.00 28.48 88 VAL A C 1
ATOM 637 O O . VAL A 1 88 ? 25.824 56.547 -15.539 1.00 28.48 88 VAL A O 1
ATOM 640 N N . ALA A 1 89 ? 27.513 57.656 -16.525 1.00 28.55 89 ALA A N 1
ATOM 641 C CA . ALA A 1 89 ? 28.589 56.772 -16.092 1.00 28.55 89 ALA A CA 1
ATOM 642 C C . ALA A 1 89 ? 29.731 57.584 -15.475 1.00 28.55 89 ALA A C 1
ATOM 644 O O . ALA A 1 89 ? 29.999 58.699 -15.923 1.00 28.55 89 ALA A O 1
ATOM 645 N N . THR A 1 90 ? 30.442 56.980 -14.524 1.00 29.11 90 THR A N 1
ATOM 646 C CA . THR A 1 90 ? 31.782 57.411 -14.110 1.00 29.11 90 THR A CA 1
ATOM 647 C C . THR A 1 90 ? 32.570 56.224 -13.568 1.00 29.11 90 THR A C 1
ATOM 649 O O . THR A 1 90 ? 32.078 55.461 -12.741 1.00 29.11 90 THR A O 1
ATOM 652 N N . GLU A 1 91 ? 33.808 56.091 -14.030 1.00 28.66 91 GLU A N 1
ATOM 653 C CA . GLU A 1 91 ? 34.844 55.268 -13.405 1.00 28.66 91 GLU A CA 1
ATOM 654 C C . GLU A 1 91 ? 35.469 56.040 -12.229 1.00 28.66 91 GLU A C 1
ATOM 656 O O . GLU A 1 91 ? 35.486 57.272 -12.267 1.00 28.66 91 GLU A O 1
ATOM 661 N N . LEU A 1 92 ? 36.069 55.343 -11.252 1.00 23.20 92 LEU A N 1
ATOM 662 C CA . LEU A 1 92 ? 37.526 55.425 -11.044 1.00 23.20 92 LEU A CA 1
ATOM 663 C C . LEU A 1 92 ? 38.071 54.366 -10.060 1.00 23.20 92 LEU A C 1
ATOM 665 O O . LEU A 1 92 ? 37.376 53.901 -9.160 1.00 23.20 92 LEU A O 1
ATOM 669 N N . THR A 1 93 ? 39.353 54.038 -10.233 1.00 27.67 93 THR A N 1
ATOM 670 C CA . THR A 1 93 ? 40.277 53.474 -9.226 1.00 27.67 93 THR A CA 1
ATOM 671 C C . THR A 1 93 ? 40.796 54.604 -8.299 1.00 27.67 93 THR A C 1
ATOM 673 O O . THR A 1 93 ? 40.409 55.754 -8.485 1.00 27.67 93 THR A O 1
ATOM 676 N N . VAL A 1 94 ? 41.634 54.455 -7.262 1.00 26.88 94 VAL A N 1
ATOM 677 C CA . VAL A 1 94 ? 42.539 53.404 -6.718 1.00 26.88 94 VAL A CA 1
ATOM 678 C C . VAL A 1 94 ? 42.426 53.470 -5.153 1.00 26.88 94 VAL A C 1
ATOM 680 O O . VAL A 1 94 ? 41.498 54.112 -4.672 1.00 26.88 94 VAL A O 1
ATOM 683 N N . ASP A 1 95 ? 43.219 52.876 -4.245 1.00 26.08 95 ASP A N 1
ATOM 684 C CA . ASP A 1 95 ? 44.527 52.184 -4.263 1.00 26.08 95 ASP A CA 1
ATOM 685 C C . ASP A 1 95 ? 44.627 51.139 -3.113 1.00 26.08 95 ASP A C 1
ATOM 687 O O . ASP A 1 95 ? 43.658 50.919 -2.385 1.00 26.08 95 ASP A O 1
ATOM 691 N N . ALA A 1 96 ? 45.789 50.497 -2.937 1.00 30.78 96 ALA A N 1
ATOM 692 C CA . ALA A 1 96 ? 46.045 49.437 -1.954 1.00 30.78 96 ALA A CA 1
ATOM 693 C C . ALA A 1 96 ? 46.700 49.898 -0.628 1.00 30.78 96 ALA A C 1
ATOM 695 O O . ALA A 1 96 ? 47.402 50.906 -0.572 1.00 30.78 96 ALA A O 1
ATOM 696 N N . THR A 1 97 ? 46.598 49.057 0.411 1.00 27.08 97 THR A N 1
ATOM 697 C CA . THR A 1 97 ? 47.611 48.934 1.482 1.00 27.08 97 THR A CA 1
ATOM 698 C C . THR A 1 97 ? 47.799 47.471 1.894 1.00 27.08 97 THR A C 1
ATOM 700 O O . THR A 1 97 ? 46.842 46.706 1.992 1.00 27.08 97 THR A O 1
ATOM 703 N N . THR A 1 98 ? 49.052 47.076 2.132 1.00 30.91 98 THR A N 1
ATOM 704 C CA . THR A 1 98 ? 49.467 45.733 2.569 1.00 30.91 98 THR A CA 1
ATOM 705 C C . THR A 1 98 ? 49.893 45.728 4.039 1.00 30.91 98 THR A C 1
ATOM 707 O O . THR A 1 98 ? 50.409 46.726 4.543 1.00 30.91 98 THR A O 1
ATOM 710 N N . ALA A 1 99 ? 49.733 44.588 4.717 1.00 30.61 99 ALA A N 1
ATOM 711 C CA . ALA A 1 99 ? 50.381 44.303 5.998 1.00 30.61 99 ALA A CA 1
ATOM 712 C C . ALA A 1 99 ? 50.588 42.787 6.166 1.00 30.61 99 ALA A C 1
ATOM 714 O O . ALA A 1 99 ? 49.622 42.025 6.147 1.00 30.61 99 ALA A O 1
ATOM 715 N N . ASP A 1 100 ? 51.840 42.356 6.321 1.00 31.23 100 ASP A N 1
ATOM 716 C CA . ASP A 1 100 ? 52.217 40.954 6.530 1.00 31.23 100 ASP A CA 1
ATOM 717 C C . ASP A 1 100 ? 51.937 40.462 7.957 1.00 31.23 100 ASP A C 1
ATOM 719 O O . ASP A 1 100 ? 52.198 41.182 8.919 1.00 31.23 100 ASP A O 1
ATOM 723 N N . LEU A 1 101 ? 51.574 39.180 8.094 1.00 29.06 101 LEU A N 1
ATOM 724 C CA . LEU A 1 101 ? 52.109 38.286 9.132 1.00 29.06 101 LEU A CA 1
ATOM 725 C C . LEU A 1 101 ? 52.188 36.846 8.588 1.00 29.06 101 LEU A C 1
ATOM 727 O O . LEU A 1 101 ? 51.315 36.400 7.846 1.00 29.06 101 LEU A O 1
ATOM 731 N N . GLN A 1 102 ? 53.252 36.127 8.951 1.00 32.09 102 GLN A N 1
ATOM 732 C CA . GLN A 1 102 ? 53.559 34.777 8.459 1.00 32.09 102 GLN A CA 1
ATOM 733 C C . GLN A 1 102 ? 52.808 33.667 9.230 1.00 32.09 102 GLN A C 1
ATOM 735 O O . GLN A 1 102 ? 52.499 33.851 10.410 1.00 32.09 102 GLN A O 1
ATOM 740 N N . PRO A 1 103 ? 52.579 32.486 8.618 1.00 33.66 103 PRO A N 1
ATOM 741 C CA . PRO A 1 103 ? 52.237 31.262 9.346 1.00 33.66 103 PRO A CA 1
ATOM 742 C C . PRO A 1 103 ? 53.453 30.702 10.113 1.00 33.66 103 PRO A C 1
ATOM 744 O O . PRO A 1 103 ? 54.591 31.089 9.850 1.00 33.66 103 PRO A O 1
ATOM 747 N N . ALA A 1 104 ? 53.211 29.769 11.040 1.00 30.33 104 ALA A N 1
ATOM 748 C CA . ALA A 1 104 ? 54.245 29.082 11.820 1.00 30.33 104 ALA A CA 1
ATOM 749 C C . ALA A 1 104 ? 54.121 27.552 11.705 1.00 30.33 104 ALA A C 1
ATOM 751 O O . ALA A 1 104 ? 53.010 27.017 11.714 1.00 30.33 104 ALA A O 1
ATOM 752 N N . ASP A 1 105 ? 55.260 26.863 11.622 1.00 31.78 105 ASP A N 1
ATOM 753 C CA . ASP A 1 105 ? 55.347 25.415 11.395 1.00 31.78 105 ASP A CA 1
ATOM 754 C C . ASP A 1 105 ? 55.109 24.564 12.661 1.00 31.78 105 ASP A C 1
ATOM 756 O O . ASP A 1 105 ? 55.564 24.926 13.753 1.00 31.78 105 ASP A O 1
ATOM 760 N N . PRO A 1 106 ? 54.519 23.363 12.525 1.00 36.94 106 PRO A N 1
ATOM 761 C CA . PRO A 1 106 ? 54.788 22.217 13.390 1.00 36.94 106 PRO A CA 1
ATOM 762 C C . PRO A 1 106 ? 55.944 21.349 12.821 1.00 36.94 106 PRO A C 1
ATOM 764 O O . PRO A 1 106 ? 56.115 21.271 11.604 1.00 36.94 106 PRO A O 1
ATOM 767 N N . PRO A 1 107 ? 56.752 20.679 13.666 1.00 39.34 107 PRO A N 1
ATOM 768 C CA . PRO A 1 107 ? 57.995 20.031 13.235 1.00 39.34 107 PRO A CA 1
ATOM 769 C C . PRO A 1 107 ? 57.802 18.654 12.576 1.00 39.34 107 PRO A C 1
ATOM 771 O O . PRO A 1 107 ? 56.880 17.908 12.902 1.00 39.34 107 PRO A O 1
ATOM 774 N N . ALA A 1 108 ? 58.749 18.290 11.708 1.00 30.50 108 ALA A N 1
ATOM 775 C CA . ALA A 1 108 ? 58.851 16.966 11.095 1.00 30.50 108 ALA A CA 1
ATOM 776 C C . ALA A 1 108 ? 59.526 15.924 12.013 1.00 30.50 108 ALA A C 1
ATOM 778 O O . ALA A 1 108 ? 60.344 16.265 12.870 1.00 30.50 108 ALA A O 1
ATOM 779 N N . ALA A 1 109 ? 59.243 14.643 11.759 1.00 29.77 109 ALA A N 1
ATOM 780 C CA . ALA A 1 109 ? 60.010 13.497 12.245 1.00 29.77 109 ALA A CA 1
ATOM 781 C C . ALA A 1 109 ? 60.102 12.439 11.128 1.00 29.77 109 ALA A C 1
ATOM 783 O O . ALA A 1 109 ? 59.108 12.168 10.455 1.00 29.77 109 ALA A O 1
ATOM 784 N N . ASP A 1 110 ? 61.297 11.885 10.922 1.00 28.50 110 ASP A N 1
ATOM 785 C CA . ASP A 1 110 ? 61.645 11.012 9.787 1.00 28.50 110 ASP A CA 1
ATOM 786 C C . ASP A 1 110 ? 61.424 9.512 10.132 1.00 28.50 110 ASP A C 1
ATOM 788 O O . ASP A 1 110 ? 61.473 9.157 11.316 1.00 28.50 110 ASP A O 1
ATOM 792 N N . PRO A 1 111 ? 61.170 8.605 9.162 1.00 47.16 111 PRO A N 1
ATOM 793 C CA . PRO A 1 111 ? 60.748 7.227 9.439 1.00 47.16 111 PRO A CA 1
ATOM 794 C C . PRO A 1 111 ? 61.879 6.188 9.334 1.00 47.16 111 PRO A C 1
ATOM 796 O O . PRO A 1 111 ? 62.715 6.287 8.442 1.00 47.16 111 PRO A O 1
ATOM 799 N N . GLN A 1 112 ? 61.818 5.099 10.117 1.00 28.59 112 GLN A N 1
ATOM 800 C CA . GLN A 1 112 ? 62.249 3.737 9.717 1.00 28.59 112 GLN A CA 1
ATOM 801 C C . GLN A 1 112 ? 61.706 2.653 10.694 1.00 28.59 112 GLN A C 1
ATOM 803 O O . GLN A 1 112 ? 61.230 3.013 11.772 1.00 28.59 112 GLN A O 1
ATOM 808 N N . PRO A 1 113 ? 61.695 1.351 10.317 1.00 50.69 113 PRO A N 1
ATOM 809 C CA . PRO A 1 113 ? 60.828 0.335 10.933 1.00 50.69 113 PRO A CA 1
ATOM 810 C C . PRO A 1 113 ? 61.527 -0.692 11.850 1.00 50.69 113 PRO A C 1
ATOM 812 O O . PRO A 1 113 ? 62.715 -0.961 11.702 1.00 50.69 113 PRO A O 1
ATOM 815 N N . LEU A 1 114 ? 60.723 -1.351 12.696 1.00 26.19 114 LEU A N 1
ATOM 816 C CA . LEU A 1 114 ? 60.932 -2.691 13.279 1.00 26.19 114 LEU A CA 1
ATOM 817 C C . LEU A 1 114 ? 59.544 -3.374 13.342 1.00 26.19 114 LEU A C 1
ATOM 819 O O . LEU A 1 114 ? 58.577 -2.734 13.743 1.00 26.19 114 LEU A O 1
ATOM 823 N N . GLU A 1 115 ? 59.325 -4.500 12.658 1.00 27.28 115 GLU A N 1
ATOM 824 C CA . GLU A 1 115 ? 59.511 -5.898 13.114 1.00 27.28 115 GLU A CA 1
ATOM 825 C C . GLU A 1 115 ? 58.436 -6.422 14.093 1.00 27.28 115 GLU A C 1
ATOM 827 O O . GLU A 1 115 ? 58.055 -5.768 15.060 1.00 27.28 115 GLU A O 1
ATOM 832 N N . GLN A 1 116 ? 57.951 -7.645 13.830 1.00 35.72 116 GLN A N 1
ATOM 833 C CA . GLN A 1 116 ? 57.119 -8.422 14.762 1.00 35.72 116 GLN A CA 1
ATOM 834 C C . GLN A 1 116 ? 57.968 -8.937 15.938 1.00 35.72 116 GLN A C 1
ATOM 836 O O . GLN A 1 116 ? 59.174 -9.137 15.793 1.00 35.72 116 GLN A O 1
ATOM 841 N N . PRO A 1 117 ? 57.332 -9.283 17.068 1.00 35.47 117 PRO A N 1
ATOM 842 C CA . PRO A 1 117 ? 57.312 -10.711 17.406 1.00 35.47 117 PRO A CA 1
ATOM 843 C C . PRO A 1 117 ? 55.951 -11.212 17.921 1.00 35.47 117 PRO A C 1
ATOM 845 O O . PRO A 1 117 ? 55.031 -10.441 18.190 1.00 35.47 117 PRO A O 1
ATOM 848 N N . ALA A 1 118 ? 55.832 -12.534 18.062 1.00 27.42 118 ALA A N 1
ATOM 849 C CA . ALA A 1 118 ? 54.629 -13.220 18.528 1.00 27.42 118 ALA A CA 1
ATOM 850 C C . ALA A 1 118 ? 54.706 -13.664 20.006 1.00 27.42 118 ALA A C 1
ATOM 852 O O . ALA A 1 118 ? 55.785 -13.897 20.538 1.00 27.42 118 ALA A O 1
ATOM 853 N N . ALA A 1 119 ? 53.520 -13.820 20.604 1.00 36.56 119 ALA A N 1
ATOM 854 C CA . ALA A 1 119 ? 53.112 -14.740 21.680 1.00 36.56 119 ALA A CA 1
ATOM 855 C C . ALA A 1 119 ? 54.110 -15.243 22.762 1.00 36.56 119 ALA A C 1
ATOM 857 O O . ALA A 1 119 ? 54.975 -16.074 22.501 1.00 36.56 119 ALA A O 1
ATOM 858 N N . GLU A 1 120 ? 53.755 -14.976 24.026 1.00 26.45 120 GLU A N 1
ATOM 859 C CA . GLU A 1 120 ? 53.861 -15.916 25.164 1.00 26.45 120 GLU A CA 1
ATOM 860 C C . GLU A 1 120 ? 52.456 -15.999 25.820 1.00 26.45 120 GLU A C 1
ATOM 862 O O . GLU A 1 120 ? 51.756 -14.989 25.852 1.00 26.45 120 GLU A O 1
ATOM 867 N N . THR A 1 121 ? 51.832 -17.136 26.173 1.00 29.14 121 THR A N 1
ATOM 868 C CA . THR A 1 121 ? 52.223 -18.327 26.975 1.00 29.14 121 THR A CA 1
ATOM 869 C C . THR A 1 121 ? 52.435 -18.027 28.473 1.00 29.14 121 THR A C 1
ATOM 871 O O . THR A 1 121 ? 52.895 -16.957 28.841 1.00 29.14 121 THR A O 1
ATOM 874 N N . ALA A 1 122 ? 52.123 -18.902 29.442 1.00 32.72 122 ALA A N 1
ATOM 875 C CA . ALA A 1 122 ? 51.195 -20.046 29.533 1.00 32.72 122 ALA A CA 1
ATOM 876 C C . ALA A 1 122 ? 51.092 -20.500 31.016 1.00 32.72 122 ALA A C 1
ATOM 878 O O . ALA A 1 122 ? 51.912 -20.084 31.837 1.00 32.72 122 ALA A O 1
ATOM 879 N N . ARG A 1 123 ? 50.148 -21.405 31.348 1.00 28.77 123 ARG A N 1
ATOM 880 C CA . ARG A 1 123 ? 50.250 -22.497 32.362 1.00 28.77 123 ARG A CA 1
ATOM 881 C C . ARG A 1 123 ? 48.926 -23.284 32.426 1.00 28.77 123 ARG A C 1
ATOM 883 O O . ARG A 1 123 ? 47.872 -22.684 32.287 1.00 28.77 123 ARG A O 1
ATOM 890 N N . GLY A 1 124 ? 48.909 -24.598 32.659 1.00 25.92 124 GLY A N 1
ATOM 891 C CA . GLY A 1 124 ? 50.023 -25.537 32.852 1.00 25.92 124 GLY A CA 1
ATOM 892 C C . GLY A 1 124 ? 49.598 -26.984 32.559 1.00 25.92 124 GLY A C 1
ATOM 893 O O . GLY A 1 124 ? 48.410 -27.282 32.498 1.00 25.92 124 GLY A O 1
ATOM 894 N N . ALA A 1 125 ? 50.572 -27.866 32.327 1.00 29.28 125 ALA A N 1
ATOM 895 C CA . ALA A 1 125 ? 50.355 -29.166 31.687 1.00 29.28 125 ALA A CA 1
ATOM 896 C C . ALA A 1 125 ? 50.206 -30.354 32.655 1.00 29.28 125 ALA A C 1
ATOM 898 O O . ALA A 1 125 ? 50.716 -30.327 33.779 1.00 29.28 125 ALA A O 1
ATOM 899 N N . LYS A 1 126 ? 49.638 -31.455 32.141 1.00 27.33 126 LYS A N 1
ATOM 900 C CA . LYS A 1 126 ? 50.058 -32.814 32.506 1.00 27.33 126 LYS A CA 1
ATOM 901 C C . LYS A 1 126 ? 49.726 -33.831 31.407 1.00 27.33 126 LYS A C 1
ATOM 903 O O . LYS A 1 126 ? 48.588 -33.904 30.969 1.00 27.33 126 LYS A O 1
ATOM 908 N N . ASP A 1 127 ? 50.727 -34.626 31.050 1.00 30.56 127 ASP A N 1
ATOM 909 C CA . ASP A 1 127 ? 50.659 -35.893 30.308 1.00 30.56 127 ASP A CA 1
ATOM 910 C C . ASP A 1 127 ? 51.709 -36.835 30.949 1.00 30.56 127 ASP A C 1
ATOM 912 O O . ASP A 1 127 ? 52.574 -36.332 31.690 1.00 30.56 127 ASP A O 1
ATOM 916 N N . PRO A 1 128 ? 51.625 -38.173 30.798 1.00 46.31 128 PRO A N 1
ATOM 917 C CA . PRO A 1 128 ? 52.538 -38.789 29.824 1.00 46.31 128 PRO A CA 1
ATOM 918 C C . PRO A 1 128 ? 52.056 -40.081 29.111 1.00 46.31 128 PRO A C 1
ATOM 920 O O . PRO A 1 128 ? 51.593 -41.028 29.749 1.00 46.31 128 PRO A O 1
ATOM 923 N N . SER A 1 129 ? 52.517 -40.214 27.860 1.00 30.55 129 SER A N 1
ATOM 924 C CA . SER A 1 129 ? 53.105 -41.425 27.224 1.00 30.55 129 SER A CA 1
ATOM 925 C C . SER A 1 129 ? 52.217 -42.519 26.593 1.00 30.55 129 SER A C 1
ATOM 927 O O . SER A 1 129 ? 51.275 -43.024 27.194 1.00 30.55 129 SER A O 1
ATOM 929 N N . GLY A 1 130 ? 52.647 -42.982 25.405 1.00 27.23 130 GLY A N 1
ATOM 930 C CA . GLY A 1 130 ? 52.203 -44.220 24.742 1.00 27.23 130 GLY A CA 1
ATOM 931 C C . GLY A 1 130 ? 52.395 -44.190 23.215 1.00 27.23 130 GLY A C 1
ATOM 932 O O . GLY A 1 130 ? 51.756 -43.390 22.541 1.00 27.23 130 GLY A O 1
ATOM 933 N N . GLU A 1 131 ? 53.255 -45.048 22.654 1.00 30.92 131 GLU A N 1
ATOM 934 C CA . GLU A 1 131 ? 53.485 -45.155 21.197 1.00 30.92 131 GLU A CA 1
ATOM 935 C C . GLU A 1 131 ? 52.711 -46.322 20.547 1.00 30.92 131 GLU A C 1
ATOM 937 O O . GLU A 1 131 ? 52.643 -47.403 21.119 1.00 30.92 131 GLU A O 1
ATOM 942 N N . SER A 1 132 ? 52.284 -46.117 19.290 1.00 27.30 132 SER A N 1
ATOM 943 C CA . SER A 1 132 ? 52.204 -47.113 18.194 1.00 27.30 132 SER A CA 1
ATOM 944 C C . SER A 1 132 ? 51.354 -48.402 18.343 1.00 27.30 132 SER A C 1
ATOM 946 O O . SER A 1 132 ? 51.721 -49.322 19.070 1.00 27.30 132 SER A O 1
ATOM 948 N N . THR A 1 133 ? 50.307 -48.562 17.512 1.00 27.19 133 THR A N 1
ATOM 949 C CA . THR A 1 133 ? 50.243 -49.562 16.399 1.00 27.19 133 THR A CA 1
ATOM 950 C C . THR A 1 133 ? 48.852 -49.656 15.732 1.00 27.19 133 THR A C 1
ATOM 952 O O . THR A 1 133 ? 47.831 -49.679 16.409 1.00 27.19 133 THR A O 1
ATOM 955 N N . ASP A 1 134 ? 48.835 -49.772 14.398 1.00 32.75 134 ASP A N 1
ATOM 956 C CA . ASP A 1 134 ? 47.704 -50.223 13.546 1.00 32.75 134 ASP A CA 1
ATOM 957 C C . ASP A 1 134 ? 47.681 -51.780 13.415 1.00 32.75 134 ASP A C 1
ATOM 959 O O . ASP A 1 134 ? 48.686 -52.384 13.811 1.00 32.75 134 ASP A O 1
ATOM 963 N N . PRO A 1 135 ? 46.653 -52.479 12.834 1.00 44.16 135 PRO A N 1
ATOM 964 C CA . PRO A 1 135 ? 45.554 -51.998 11.964 1.00 44.16 135 PRO A CA 1
ATOM 965 C C . PRO A 1 135 ? 44.122 -52.609 12.174 1.00 44.16 135 PRO A C 1
ATOM 967 O O . PRO A 1 135 ? 43.886 -53.480 13.007 1.00 44.16 135 PRO A O 1
ATOM 970 N N . PHE A 1 136 ? 43.189 -52.169 11.308 1.00 30.80 136 PHE A N 1
ATOM 971 C CA . PHE A 1 136 ? 41.915 -52.769 10.809 1.00 30.80 136 PHE A CA 1
ATOM 972 C C . PHE A 1 136 ? 41.795 -54.324 10.780 1.00 30.80 136 PHE A C 1
ATOM 974 O O . PHE A 1 136 ? 42.832 -54.975 10.633 1.00 30.80 136 PHE A O 1
ATOM 981 N N . PRO A 1 137 ? 40.573 -54.953 10.793 1.00 42.38 137 PRO A N 1
ATOM 982 C CA . PRO A 1 137 ? 39.479 -54.684 9.817 1.00 42.38 137 PRO A CA 1
ATOM 983 C C . PRO A 1 137 ? 37.996 -54.924 10.240 1.00 42.38 137 PRO A C 1
ATOM 985 O O . PRO A 1 137 ? 37.710 -55.442 11.315 1.00 42.38 137 PRO A O 1
ATOM 988 N N . GLY A 1 138 ? 37.042 -54.638 9.329 1.00 28.48 138 GLY A N 1
ATOM 989 C CA . GLY A 1 138 ? 35.656 -55.153 9.404 1.00 28.48 138 GLY A CA 1
ATOM 990 C C . GLY A 1 138 ? 34.617 -54.490 8.474 1.00 28.48 138 GLY A C 1
ATOM 991 O O . GLY A 1 138 ? 34.019 -53.491 8.855 1.00 28.48 138 GLY A O 1
ATOM 992 N N . VAL A 1 139 ? 34.345 -55.076 7.297 1.00 30.88 139 VAL A N 1
ATOM 993 C CA . VAL A 1 139 ? 33.253 -54.697 6.358 1.00 30.88 139 VAL A CA 1
ATOM 994 C C . VAL A 1 139 ? 32.595 -55.973 5.799 1.00 30.88 139 VAL A C 1
ATOM 996 O O . VAL A 1 139 ? 33.306 -56.964 5.617 1.00 30.88 139 VAL A O 1
ATOM 999 N N . PRO A 1 140 ? 31.278 -55.971 5.508 1.00 32.25 140 PRO A N 1
ATOM 1000 C CA . PRO A 1 140 ? 30.732 -56.827 4.446 1.00 32.25 140 PRO A CA 1
ATOM 1001 C C . PRO A 1 140 ? 29.711 -56.139 3.505 1.00 32.25 140 PRO A C 1
ATOM 1003 O O . PRO A 1 140 ? 28.873 -55.351 3.931 1.00 32.25 140 PRO A O 1
ATOM 1006 N N . GLU A 1 141 ? 29.762 -56.528 2.230 1.00 31.25 141 GLU A N 1
ATOM 1007 C CA . GLU A 1 141 ? 28.906 -56.181 1.069 1.00 31.25 141 GLU A CA 1
ATOM 1008 C C . GLU A 1 141 ? 29.117 -57.313 0.008 1.00 31.25 141 GLU A C 1
ATOM 1010 O O . GLU A 1 141 ? 29.972 -58.171 0.278 1.00 31.25 141 GLU A O 1
ATOM 1015 N N . PRO A 1 142 ? 28.497 -57.367 -1.203 1.00 56.16 142 PRO A N 1
ATOM 1016 C CA . PRO A 1 142 ? 27.341 -56.649 -1.785 1.00 56.16 142 PRO A CA 1
ATOM 1017 C C . PRO A 1 142 ? 26.373 -57.610 -2.570 1.00 56.16 142 PRO A C 1
ATOM 1019 O O . PRO A 1 142 ? 26.243 -58.775 -2.201 1.00 56.16 142 PRO A O 1
ATOM 1022 N N . GLU A 1 143 ? 25.774 -57.122 -3.682 1.00 32.50 143 GLU A N 1
ATOM 1023 C CA . GLU A 1 143 ? 25.256 -57.827 -4.900 1.00 32.50 143 GLU A CA 1
ATOM 1024 C C . GLU A 1 143 ? 23.749 -58.210 -4.993 1.00 32.50 143 GLU A C 1
ATOM 1026 O O . GLU A 1 143 ? 23.154 -58.584 -3.980 1.00 32.50 143 GLU A O 1
ATOM 1031 N N . PRO A 1 144 ? 23.124 -58.259 -6.209 1.00 45.94 144 PRO A N 1
ATOM 1032 C CA . PRO A 1 144 ? 23.513 -57.683 -7.521 1.00 45.94 144 PRO A CA 1
ATOM 1033 C C . PRO A 1 144 ? 22.386 -56.949 -8.317 1.00 45.94 144 PRO A C 1
ATOM 1035 O O . PRO A 1 144 ? 21.208 -56.960 -7.962 1.00 45.94 144 PRO A O 1
ATOM 1038 N N . LEU A 1 145 ? 22.759 -56.357 -9.466 1.00 33.50 145 LEU A N 1
ATOM 1039 C CA . LEU A 1 145 ? 21.885 -55.766 -10.509 1.00 33.50 145 LEU A CA 1
ATOM 1040 C C . LEU A 1 145 ? 21.629 -56.725 -11.702 1.00 33.50 145 LEU A C 1
ATOM 1042 O O . LEU A 1 145 ? 22.395 -57.671 -11.889 1.00 33.50 145 LEU A O 1
ATOM 1046 N N . PRO A 1 146 ? 20.666 -56.416 -12.603 1.00 40.31 146 PRO A N 1
ATOM 1047 C CA . PRO A 1 146 ? 20.646 -56.967 -13.964 1.00 40.31 146 PRO A CA 1
ATOM 1048 C C . PRO A 1 146 ? 20.536 -55.925 -15.113 1.00 40.31 146 PRO A C 1
ATOM 1050 O O . PRO A 1 146 ? 19.518 -55.265 -15.281 1.00 40.31 146 PRO A O 1
ATOM 1053 N N . THR A 1 147 ? 21.575 -55.885 -15.963 1.00 30.27 147 THR A N 1
ATOM 1054 C CA . THR A 1 147 ? 21.555 -55.800 -17.456 1.00 30.27 147 THR A CA 1
ATOM 1055 C C . THR A 1 147 ? 20.645 -54.805 -18.218 1.00 30.27 147 THR A C 1
ATOM 1057 O O . THR A 1 147 ? 19.423 -54.915 -18.187 1.00 30.27 147 THR A O 1
ATOM 1060 N N . GLY A 1 148 ? 21.246 -53.987 -19.101 1.00 26.59 148 GLY A N 1
ATOM 1061 C CA . GLY A 1 148 ? 20.582 -53.382 -20.283 1.00 26.59 148 GLY A CA 1
ATOM 1062 C C . GLY A 1 148 ? 20.898 -54.131 -21.599 1.00 26.59 148 GLY A C 1
ATOM 1063 O O . GLY A 1 148 ? 21.458 -55.228 -21.537 1.00 26.59 148 GLY A O 1
ATOM 1064 N N . PRO A 1 149 ? 20.595 -53.555 -22.788 1.00 39.88 149 PRO A N 1
ATOM 1065 C CA . PRO A 1 149 ? 21.514 -53.727 -23.933 1.00 39.88 149 PRO A CA 1
ATOM 1066 C C . PRO A 1 149 ? 21.643 -52.531 -24.924 1.00 39.88 149 PRO A C 1
ATOM 1068 O O . PRO A 1 149 ? 20.699 -52.177 -25.616 1.00 39.88 149 PRO A O 1
ATOM 1071 N N . THR A 1 150 ? 22.871 -51.998 -25.033 1.00 26.83 150 THR A N 1
ATOM 1072 C CA . THR A 1 150 ? 23.684 -51.669 -26.247 1.00 26.83 150 THR A CA 1
ATOM 1073 C C . THR A 1 150 ? 23.120 -51.100 -27.577 1.00 26.83 150 THR A C 1
ATOM 1075 O O . THR A 1 150 ? 22.102 -51.557 -28.084 1.00 26.83 150 THR A O 1
ATOM 1078 N N . SER A 1 151 ? 24.017 -50.357 -28.271 1.00 27.17 151 SER A N 1
ATOM 1079 C CA . SER A 1 151 ? 24.134 -50.082 -29.738 1.00 27.17 151 SER A CA 1
ATOM 1080 C C . SER A 1 151 ? 23.514 -48.761 -30.263 1.00 27.17 151 SER A C 1
ATOM 1082 O O . SER A 1 151 ? 22.443 -48.382 -29.810 1.00 27.17 151 SER A O 1
ATOM 1084 N N . THR A 1 152 ? 24.127 -47.984 -31.184 1.00 25.88 152 THR A N 1
ATOM 1085 C CA . THR A 1 152 ? 25.482 -48.032 -31.814 1.00 25.88 152 THR A CA 1
ATOM 1086 C C . THR A 1 152 ? 25.924 -46.641 -32.331 1.00 25.88 152 THR A C 1
ATOM 1088 O O . THR A 1 152 ? 25.081 -45.770 -32.511 1.00 25.88 152 THR A O 1
ATOM 1091 N N . TRP A 1 153 ? 27.223 -46.455 -32.613 1.00 24.52 153 TRP A N 1
ATOM 1092 C CA . TRP A 1 153 ? 27.822 -45.230 -33.190 1.00 24.52 153 TRP A CA 1
ATOM 1093 C C . TRP A 1 153 ? 27.853 -45.222 -34.731 1.00 24.52 153 TRP A C 1
ATOM 1095 O O . TRP A 1 153 ? 28.083 -46.277 -35.323 1.00 24.52 153 TRP A O 1
ATOM 1105 N N . ILE A 1 154 ? 27.761 -44.033 -35.347 1.00 27.23 154 ILE A N 1
ATOM 1106 C CA . ILE A 1 154 ? 28.326 -43.687 -36.672 1.00 27.23 154 ILE A CA 1
ATOM 1107 C C . ILE A 1 154 ? 28.785 -42.216 -36.638 1.00 27.23 154 ILE A C 1
ATOM 1109 O O . ILE A 1 154 ? 27.982 -41.350 -36.301 1.00 27.23 154 ILE A O 1
ATOM 1113 N N . ASP A 1 155 ? 30.025 -41.946 -37.056 1.00 24.91 155 ASP A N 1
ATOM 1114 C CA . ASP A 1 155 ? 30.546 -40.606 -37.381 1.00 24.91 155 ASP A CA 1
ATOM 1115 C C . ASP A 1 155 ? 30.584 -40.396 -38.909 1.00 24.91 155 ASP A C 1
ATOM 1117 O O . ASP A 1 155 ? 30.798 -41.355 -39.659 1.00 24.91 155 ASP A O 1
ATOM 1121 N N . ALA A 1 156 ? 30.416 -39.152 -39.383 1.00 25.92 156 ALA A N 1
ATOM 1122 C CA . ALA A 1 156 ? 30.636 -38.774 -40.787 1.00 25.92 156 ALA A CA 1
ATOM 1123 C C . ALA A 1 156 ? 31.029 -37.285 -40.944 1.00 25.92 156 ALA A C 1
ATOM 1125 O O . ALA A 1 156 ? 30.236 -36.379 -40.709 1.00 25.92 156 ALA A O 1
ATOM 1126 N N . ASP A 1 157 ? 32.277 -37.103 -41.359 1.00 24.97 157 ASP A N 1
ATOM 1127 C CA . ASP A 1 157 ? 33.133 -35.908 -41.437 1.00 24.97 157 ASP A CA 1
ATOM 1128 C C . ASP A 1 157 ? 32.770 -34.773 -42.446 1.00 24.97 157 ASP A C 1
ATOM 1130 O O . ASP A 1 157 ? 32.067 -34.999 -43.430 1.00 24.97 157 ASP A O 1
ATOM 1134 N N . LEU A 1 158 ? 33.447 -33.621 -42.253 1.00 23.92 158 LEU A N 1
ATOM 1135 C CA . LEU A 1 158 ? 33.950 -32.616 -43.236 1.00 23.92 158 LEU A CA 1
ATOM 1136 C C . LEU A 1 158 ? 33.060 -31.535 -43.930 1.00 23.92 158 LEU A C 1
ATOM 1138 O O . LEU A 1 158 ? 32.326 -31.790 -44.880 1.00 23.92 158 LEU A O 1
ATOM 1142 N N . ASP A 1 159 ? 33.322 -30.277 -43.528 1.00 22.22 159 ASP A N 1
ATOM 1143 C CA . ASP A 1 159 ? 33.721 -29.072 -44.306 1.00 22.22 159 ASP A CA 1
ATOM 1144 C C . ASP A 1 159 ? 33.109 -28.697 -45.684 1.00 22.22 159 ASP A C 1
ATOM 1146 O O . ASP A 1 159 ? 33.282 -29.405 -46.674 1.00 22.22 159 ASP A O 1
ATOM 1150 N N . ALA A 1 160 ? 32.615 -27.444 -45.815 1.00 22.28 160 ALA A N 1
ATOM 1151 C CA . ALA A 1 160 ? 33.347 -26.338 -46.493 1.00 22.28 160 ALA A CA 1
ATOM 1152 C C . ALA A 1 160 ? 32.526 -25.028 -46.717 1.00 22.28 160 ALA A C 1
ATOM 1154 O O . ALA A 1 160 ? 31.325 -25.035 -46.967 1.00 22.28 160 ALA A O 1
ATOM 1155 N N . GLU A 1 161 ? 33.236 -23.895 -46.676 1.00 22.50 161 GLU A N 1
ATOM 1156 C CA . GLU A 1 161 ? 32.832 -22.471 -46.751 1.00 22.50 161 GLU A CA 1
ATOM 1157 C C . GLU A 1 161 ? 31.776 -22.001 -47.791 1.00 22.50 161 GLU A C 1
ATOM 1159 O O . GLU A 1 161 ? 31.846 -22.361 -48.969 1.00 22.50 161 GLU A O 1
ATOM 1164 N N . ARG A 1 162 ? 30.970 -20.974 -47.422 1.00 22.56 162 ARG A N 1
ATOM 1165 C CA . ARG A 1 162 ? 30.848 -19.710 -48.206 1.00 22.56 162 ARG A CA 1
ATOM 1166 C C . ARG A 1 162 ? 30.122 -18.540 -47.508 1.00 22.56 162 ARG A C 1
ATOM 1168 O O . ARG A 1 162 ? 29.243 -18.738 -46.682 1.00 22.56 162 ARG A O 1
ATOM 1175 N N . SER A 1 163 ? 30.480 -17.315 -47.913 1.00 20.94 163 SER A N 1
ATOM 1176 C CA . SER A 1 163 ? 29.888 -15.995 -47.581 1.00 20.94 163 SER A CA 1
ATOM 1177 C C . SER A 1 163 ? 30.376 -14.973 -48.653 1.00 20.94 163 SER A C 1
ATOM 1179 O O . SER A 1 163 ? 31.300 -15.359 -49.384 1.00 20.94 163 SER A O 1
ATOM 1181 N N . PRO A 1 164 ? 29.873 -13.717 -48.816 1.00 36.50 164 PRO A N 1
ATOM 1182 C CA . PRO A 1 164 ? 28.871 -12.962 -48.038 1.00 36.50 164 PRO A CA 1
ATOM 1183 C C . PRO A 1 164 ? 27.771 -12.264 -48.904 1.00 36.50 164 PRO A C 1
ATOM 1185 O O . PRO A 1 164 ? 27.534 -12.668 -50.040 1.00 36.50 164 PRO A O 1
ATOM 1188 N N . THR A 1 165 ? 27.173 -11.172 -48.382 1.00 20.20 165 THR A N 1
ATOM 1189 C CA . THR A 1 165 ? 26.177 -10.225 -48.977 1.00 20.20 165 THR A CA 1
ATOM 1190 C C . THR A 1 165 ? 24.711 -10.724 -49.035 1.00 20.20 165 THR A C 1
ATOM 1192 O O . THR A 1 165 ? 24.485 -11.869 -49.408 1.00 20.20 165 THR A O 1
ATOM 1195 N N . ASP A 1 166 ? 23.668 -9.944 -48.693 1.00 20.86 166 ASP A N 1
ATOM 1196 C CA . ASP A 1 166 ? 23.610 -8.593 -48.085 1.00 20.86 166 ASP A CA 1
ATOM 1197 C C . ASP A 1 166 ? 22.349 -8.362 -47.196 1.00 20.86 166 ASP A C 1
ATOM 1199 O O . ASP A 1 166 ? 21.400 -9.135 -47.251 1.00 20.86 166 ASP A O 1
ATOM 1203 N N . THR A 1 167 ? 22.387 -7.295 -46.382 1.00 21.83 167 THR A N 1
ATOM 1204 C CA . THR A 1 167 ? 21.305 -6.545 -45.687 1.00 21.83 167 THR A CA 1
ATOM 1205 C C . THR A 1 167 ? 19.895 -7.152 -45.469 1.00 21.83 167 THR A C 1
ATOM 1207 O O . THR A 1 167 ? 19.082 -7.205 -46.384 1.00 21.83 167 THR A O 1
ATOM 1210 N N . SER A 1 168 ? 19.492 -7.314 -44.190 1.00 20.73 168 SER A N 1
ATOM 1211 C CA . SER A 1 168 ? 18.523 -6.383 -43.545 1.00 20.73 168 SER A CA 1
ATOM 1212 C C . SER A 1 168 ? 18.297 -6.618 -42.031 1.00 20.73 168 SER A C 1
ATOM 1214 O O . SER A 1 168 ? 17.868 -7.690 -41.620 1.00 20.73 168 SER A O 1
ATOM 1216 N N . ILE A 1 169 ? 18.530 -5.560 -41.243 1.00 24.98 169 ILE A N 1
ATOM 1217 C CA . ILE A 1 169 ? 17.981 -5.178 -39.917 1.00 24.98 169 ILE A CA 1
ATOM 1218 C C . ILE A 1 169 ? 17.062 -6.181 -39.175 1.00 24.98 169 ILE A C 1
ATOM 1220 O O . ILE A 1 169 ? 15.964 -6.482 -39.639 1.00 24.98 169 ILE A O 1
ATOM 1224 N N . GLN A 1 170 ? 17.408 -6.492 -37.917 1.00 23.73 170 GLN A N 1
ATOM 1225 C CA . GLN A 1 170 ? 16.449 -6.752 -36.827 1.00 23.73 170 GLN A CA 1
ATOM 1226 C C . GLN A 1 170 ? 16.904 -6.030 -35.547 1.00 23.73 170 GLN A C 1
ATOM 1228 O O . GLN A 1 170 ? 18.084 -6.066 -35.203 1.00 23.73 170 GLN A O 1
ATOM 1233 N N . GLN A 1 171 ? 15.973 -5.372 -34.849 1.00 25.86 171 GLN A N 1
ATOM 1234 C CA . GLN A 1 171 ? 16.167 -4.898 -33.472 1.00 25.86 171 GLN A CA 1
ATOM 1235 C C . GLN A 1 171 ? 15.806 -6.024 -32.494 1.00 25.86 171 GLN A C 1
ATOM 1237 O O . GLN A 1 171 ? 15.019 -6.906 -32.830 1.00 25.86 171 GLN A O 1
ATOM 1242 N N . ALA A 1 172 ? 16.321 -5.965 -31.265 1.00 24.80 172 ALA A N 1
ATOM 1243 C CA . ALA A 1 172 ? 15.924 -6.869 -30.185 1.00 24.80 172 ALA A CA 1
ATOM 1244 C C . ALA A 1 172 ? 14.560 -6.467 -29.584 1.00 24.80 172 ALA A C 1
ATOM 1246 O O . ALA A 1 172 ? 14.456 -6.125 -28.409 1.00 24.80 172 ALA A O 1
ATOM 1247 N N . THR A 1 173 ? 13.500 -6.479 -30.396 1.00 26.98 173 THR A N 1
ATOM 1248 C CA . THR A 1 173 ? 12.126 -6.440 -29.879 1.00 26.98 173 THR A CA 1
ATOM 1249 C C . THR A 1 173 ? 11.801 -7.759 -29.184 1.00 26.98 173 THR A C 1
ATOM 1251 O O . THR A 1 173 ? 12.228 -8.820 -29.643 1.00 26.98 173 THR A O 1
ATOM 1254 N N . GLN A 1 174 ? 11.010 -7.707 -28.109 1.00 32.06 174 GLN A N 1
ATOM 1255 C CA . GLN A 1 174 ? 10.489 -8.907 -27.449 1.00 32.06 174 GLN A CA 1
ATOM 1256 C C . GLN A 1 174 ? 9.766 -9.829 -28.456 1.00 32.06 174 GLN A C 1
ATOM 1258 O O . GLN A 1 174 ? 9.161 -9.333 -29.413 1.00 32.06 174 GLN A O 1
ATOM 1263 N N . PRO A 1 175 ? 9.810 -11.162 -28.269 1.00 28.09 175 PRO A N 1
ATOM 1264 C CA . PRO A 1 175 ? 9.200 -12.102 -29.201 1.00 28.09 175 PRO A CA 1
ATOM 1265 C C . PRO A 1 175 ? 7.669 -12.004 -29.162 1.00 28.09 175 PRO A C 1
ATOM 1267 O O . PRO A 1 175 ? 7.013 -12.586 -28.299 1.00 28.09 175 PRO A O 1
ATOM 1270 N N . ALA A 1 176 ? 7.091 -11.304 -30.139 1.00 26.47 176 ALA A N 1
ATOM 1271 C CA . ALA A 1 176 ? 5.657 -11.343 -30.392 1.00 26.47 176 ALA A CA 1
ATOM 1272 C C . ALA A 1 176 ? 5.237 -12.786 -30.728 1.00 26.47 176 ALA A C 1
ATOM 1274 O O . ALA A 1 176 ? 5.697 -13.367 -31.714 1.00 26.47 176 ALA A O 1
ATOM 1275 N N . ALA A 1 177 ? 4.377 -13.375 -29.895 1.00 27.81 177 ALA A N 1
ATOM 1276 C CA . ALA A 1 177 ? 3.931 -14.751 -30.071 1.00 27.81 177 ALA A CA 1
ATOM 1277 C C . ALA A 1 177 ? 3.139 -14.918 -31.381 1.00 27.81 177 ALA A C 1
ATOM 1279 O O . ALA A 1 177 ? 2.207 -14.163 -31.666 1.00 27.81 177 ALA A O 1
ATOM 1280 N N . ALA A 1 178 ? 3.483 -15.937 -32.172 1.00 27.23 178 ALA A N 1
ATOM 1281 C CA . ALA A 1 178 ? 2.708 -16.291 -33.357 1.00 27.23 178 ALA A CA 1
ATOM 1282 C C . ALA A 1 178 ? 1.320 -16.829 -32.938 1.00 27.23 178 ALA A C 1
ATOM 1284 O O . ALA A 1 178 ? 1.246 -17.677 -32.044 1.00 27.23 178 ALA A O 1
ATOM 1285 N N . PRO A 1 179 ? 0.215 -16.376 -33.561 1.00 32.81 179 PRO A N 1
ATOM 1286 C CA . PRO A 1 179 ? -1.127 -16.684 -33.081 1.00 32.81 179 PRO A CA 1
ATOM 1287 C C . PRO A 1 179 ? -1.528 -18.136 -33.370 1.00 32.81 179 PRO A C 1
ATOM 1289 O O . PRO A 1 179 ? -1.823 -18.508 -34.508 1.00 32.81 179 PRO A O 1
ATOM 1292 N N . GLY A 1 180 ? -1.618 -18.944 -32.314 1.00 29.62 180 GLY A N 1
ATOM 1293 C CA . GLY A 1 180 ? -2.443 -20.149 -32.328 1.00 29.62 180 GLY A CA 1
ATOM 1294 C C . GLY A 1 180 ? -3.936 -19.778 -32.297 1.00 29.62 180 GLY A C 1
ATOM 1295 O O . GLY A 1 180 ? -4.304 -18.797 -31.648 1.00 29.62 180 GLY A O 1
ATOM 1296 N N . PRO A 1 181 ? -4.827 -20.525 -32.972 1.00 37.31 181 PRO A N 1
ATOM 1297 C CA . PRO A 1 181 ? -6.267 -20.359 -32.787 1.00 37.31 181 PRO A CA 1
ATOM 1298 C C . PRO A 1 181 ? -6.657 -20.888 -31.385 1.00 37.31 181 PRO A C 1
ATOM 1300 O O . PRO A 1 181 ? -6.098 -21.882 -30.932 1.00 37.31 181 PRO A O 1
ATOM 1303 N N . ILE A 1 182 ? -7.608 -20.306 -30.647 1.00 35.91 182 ILE A N 1
ATOM 1304 C CA . ILE A 1 182 ? -8.754 -19.498 -31.089 1.00 35.91 182 ILE A CA 1
ATOM 1305 C C . ILE A 1 182 ? -9.118 -18.415 -30.051 1.00 35.91 182 ILE A C 1
ATOM 1307 O O . ILE A 1 182 ? -9.215 -18.715 -28.867 1.00 35.91 182 ILE A O 1
ATOM 1311 N N . GLY A 1 183 ? -9.542 -17.233 -30.515 1.00 36.47 183 GLY A N 1
ATOM 1312 C CA . GLY A 1 183 ? -10.837 -16.714 -30.047 1.00 36.47 183 GLY A CA 1
ATOM 1313 C C . 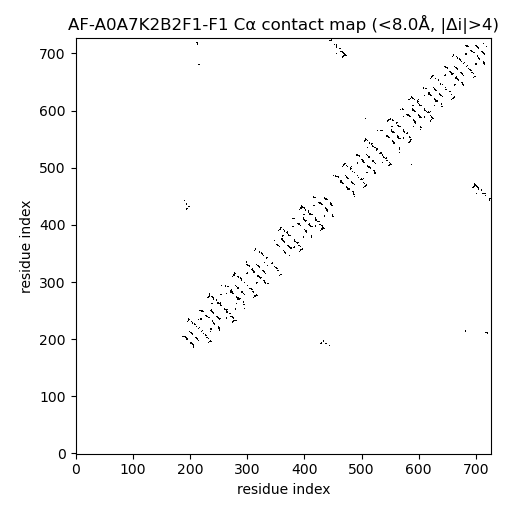GLY A 1 183 ? -10.915 -15.724 -28.878 1.00 36.47 183 GLY A C 1
ATOM 1314 O O . GLY A 1 183 ? -11.979 -15.662 -28.271 1.00 36.47 183 GLY A O 1
ATOM 1315 N N . ALA A 1 184 ? -9.898 -14.901 -28.609 1.00 33.81 184 ALA A N 1
ATOM 1316 C CA . ALA A 1 184 ? -10.088 -13.667 -27.835 1.00 33.81 184 ALA A CA 1
ATOM 1317 C C . ALA A 1 184 ? -9.265 -12.510 -28.421 1.00 33.81 184 ALA A C 1
ATOM 1319 O O . ALA A 1 184 ? -8.051 -12.623 -28.580 1.00 33.81 184 ALA A O 1
ATOM 1320 N N . THR A 1 185 ? -9.916 -11.387 -28.736 1.00 39.59 185 THR A N 1
ATOM 1321 C CA . THR A 1 185 ? -9.227 -10.089 -28.776 1.00 39.59 185 THR A CA 1
ATOM 1322 C C . THR A 1 185 ? -8.956 -9.666 -27.332 1.00 39.59 185 THR A C 1
ATOM 1324 O O . THR A 1 185 ? -9.906 -9.722 -26.545 1.00 39.59 185 THR A O 1
ATOM 1327 N N . PRO A 1 186 ? -7.733 -9.238 -26.972 1.00 46.94 186 PRO A N 1
ATOM 1328 C CA . PRO A 1 186 ? -7.460 -8.724 -25.633 1.00 46.94 186 PRO A CA 1
ATOM 1329 C C . PRO A 1 186 ? -8.405 -7.558 -25.300 1.00 46.94 186 PRO A C 1
ATOM 1331 O O . PRO A 1 186 ? -8.699 -6.731 -26.166 1.00 46.94 186 PRO A O 1
ATOM 1334 N N . SER A 1 187 ? -8.928 -7.518 -24.074 1.00 56.41 187 SER A N 1
ATOM 1335 C CA . SER A 1 187 ? -9.756 -6.407 -23.590 1.00 56.41 187 SER A CA 1
ATOM 1336 C C . SER A 1 187 ? -8.901 -5.162 -23.323 1.00 56.41 187 SER A C 1
ATOM 1338 O O . SER A 1 187 ? -7.683 -5.255 -23.175 1.00 56.41 187 SER A O 1
ATOM 1340 N N . SER A 1 188 ? -9.539 -3.998 -23.179 1.00 59.69 188 SER A N 1
ATOM 1341 C CA . SER A 1 188 ? -8.924 -2.762 -22.650 1.00 59.69 188 SER A CA 1
ATOM 1342 C C . SER A 1 188 ? -8.198 -2.954 -21.312 1.00 59.69 188 SER A C 1
ATOM 1344 O O . SER A 1 188 ? -7.323 -2.176 -20.947 1.00 59.69 188 SER A O 1
ATOM 1346 N N . ASP A 1 189 ? -8.567 -4.004 -20.585 1.00 63.69 189 ASP A N 1
ATOM 1347 C CA . ASP A 1 189 ? -8.165 -4.299 -19.211 1.00 63.69 189 ASP A CA 1
ATOM 1348 C C . ASP A 1 189 ? -7.160 -5.461 -19.136 1.00 63.69 189 ASP A C 1
ATOM 1350 O O . ASP A 1 189 ? -6.808 -5.921 -18.057 1.00 63.69 189 ASP A O 1
ATOM 1354 N N . SER A 1 190 ? -6.675 -5.923 -20.294 1.00 76.75 190 SER A N 1
ATOM 1355 C CA . SER A 1 190 ? -5.584 -6.894 -20.400 1.00 76.75 190 SER A CA 1
ATOM 1356 C C . SER A 1 190 ? -4.219 -6.203 -20.351 1.00 76.75 190 SER A C 1
ATOM 1358 O O . SER A 1 190 ? -3.981 -5.219 -21.059 1.00 76.75 190 SER A O 1
ATOM 1360 N N . PHE A 1 191 ? -3.301 -6.720 -19.534 1.00 82.81 191 PHE A N 1
ATOM 1361 C CA . PHE A 1 191 ? -1.954 -6.169 -19.386 1.00 82.81 191 PHE A CA 1
ATOM 1362 C C . PHE A 1 191 ? -0.942 -6.844 -20.325 1.00 82.81 191 PHE A C 1
ATOM 1364 O O . PHE A 1 191 ? -1.034 -8.037 -20.619 1.00 82.81 191 PHE A O 1
ATOM 1371 N N . VAL A 1 192 ? 0.041 -6.069 -20.797 1.00 89.38 192 VAL A N 1
ATOM 1372 C CA . VAL A 1 192 ? 1.095 -6.516 -21.733 1.00 89.38 192 VAL A CA 1
ATOM 1373 C C . VAL A 1 192 ? 2.519 -6.260 -21.230 1.00 89.38 192 VAL A C 1
ATOM 1375 O O . VAL A 1 192 ? 3.446 -6.928 -21.678 1.00 89.38 192 VAL A O 1
ATOM 1378 N N . ALA A 1 193 ? 2.709 -5.336 -20.284 1.00 85.94 193 ALA A N 1
ATOM 1379 C CA . ALA A 1 193 ? 3.977 -5.129 -19.582 1.00 85.94 193 ALA A CA 1
ATOM 1380 C C . ALA A 1 193 ? 3.735 -4.608 -18.158 1.00 85.94 193 ALA A C 1
ATOM 1382 O O . ALA A 1 193 ? 2.689 -4.021 -17.880 1.00 85.94 193 ALA A O 1
ATOM 1383 N N . ILE A 1 194 ? 4.713 -4.798 -17.272 1.00 87.75 194 ILE A N 1
ATOM 1384 C CA . ILE A 1 194 ? 4.676 -4.378 -15.867 1.00 87.75 194 ILE A CA 1
ATOM 1385 C C . ILE A 1 194 ? 6.048 -3.837 -15.441 1.00 87.75 194 ILE A C 1
ATOM 1387 O O . ILE A 1 194 ? 7.077 -4.361 -15.865 1.00 87.75 194 ILE A O 1
ATOM 1391 N N . ALA A 1 195 ? 6.053 -2.801 -14.605 1.00 88.50 195 ALA A N 1
ATOM 1392 C CA . ALA A 1 195 ? 7.229 -2.241 -13.947 1.00 88.50 195 ALA A CA 1
ATOM 1393 C C . ALA A 1 195 ? 6.938 -2.006 -12.453 1.00 88.50 195 ALA A C 1
ATOM 1395 O O . ALA A 1 195 ? 5.799 -1.725 -12.076 1.00 88.50 195 ALA A O 1
ATOM 1396 N N . ALA A 1 196 ? 7.968 -2.118 -11.615 1.00 84.44 196 ALA A N 1
ATOM 1397 C CA . ALA A 1 196 ? 7.896 -1.951 -10.164 1.00 84.44 196 ALA A CA 1
ATOM 1398 C C . ALA A 1 196 ? 8.896 -0.879 -9.715 1.00 84.44 196 ALA A C 1
ATOM 1400 O O . ALA A 1 196 ? 10.025 -0.873 -10.203 1.00 84.44 196 ALA A O 1
ATOM 1401 N N . GLY A 1 197 ? 8.468 0.011 -8.821 1.00 86.00 197 GLY A N 1
ATOM 1402 C CA . GLY A 1 197 ? 9.314 1.001 -8.159 1.00 86.00 197 GLY A CA 1
ATOM 1403 C C . GLY A 1 197 ? 9.687 0.589 -6.735 1.00 86.00 197 GLY A C 1
ATOM 1404 O O . GLY A 1 197 ? 9.758 -0.608 -6.432 1.00 86.00 197 GLY A O 1
ATOM 1405 N N . SER A 1 198 ? 9.903 1.567 -5.845 1.00 83.31 198 SER A N 1
ATOM 1406 C CA . SER A 1 198 ? 10.097 1.272 -4.415 1.00 83.31 198 SER A CA 1
ATOM 1407 C C . SER A 1 198 ? 8.811 0.766 -3.781 1.00 83.31 198 SER A C 1
ATOM 1409 O O . SER A 1 198 ? 8.767 -0.346 -3.254 1.00 83.31 198 SER A O 1
ATOM 1411 N N . ASP A 1 199 ? 7.779 1.603 -3.885 1.00 78.56 199 ASP A N 1
ATOM 1412 C CA . ASP A 1 199 ? 6.513 1.480 -3.165 1.00 78.56 199 ASP A CA 1
ATOM 1413 C C . ASP A 1 199 ? 5.286 1.640 -4.097 1.00 78.56 199 ASP A C 1
ATOM 1415 O O . ASP A 1 199 ? 4.140 1.559 -3.654 1.00 78.56 199 ASP A O 1
ATOM 1419 N N . HIS A 1 200 ? 5.508 1.802 -5.409 1.00 81.75 200 HIS A N 1
ATOM 1420 C CA . HIS A 1 200 ? 4.486 1.753 -6.461 1.00 81.75 200 HIS A CA 1
ATOM 1421 C C . HIS A 1 200 ? 4.787 0.728 -7.567 1.00 81.75 200 HIS A C 1
ATOM 1423 O O . HIS A 1 200 ? 5.873 0.148 -7.661 1.00 81.75 200 HIS A O 1
ATOM 1429 N N . PHE A 1 201 ? 3.798 0.523 -8.436 1.00 84.25 201 PHE A N 1
ATOM 1430 C CA . PHE A 1 201 ? 3.870 -0.258 -9.670 1.00 84.25 201 PHE A CA 1
ATOM 1431 C C . PHE A 1 201 ? 3.133 0.456 -10.800 1.00 84.25 201 PHE A C 1
ATOM 1433 O O . PHE A 1 201 ? 2.183 1.198 -10.556 1.00 84.25 201 PHE A O 1
ATOM 1440 N N . CYS A 1 202 ? 3.499 0.138 -12.041 1.00 90.88 202 CYS A N 1
ATOM 1441 C CA . CYS A 1 202 ? 2.741 0.506 -13.233 1.00 90.88 202 CYS A CA 1
ATOM 1442 C C . CYS A 1 202 ? 2.607 -0.691 -14.183 1.00 90.88 202 CYS A C 1
ATOM 1444 O O . CYS A 1 202 ? 3.530 -1.495 -14.324 1.00 90.88 202 CYS A O 1
ATOM 1446 N N . ALA A 1 203 ? 1.481 -0.780 -14.889 1.00 88.00 203 ALA A N 1
ATOM 1447 C CA . ALA A 1 203 ? 1.230 -1.765 -15.934 1.00 88.00 203 ALA A CA 1
ATOM 1448 C C . ALA A 1 203 ? 0.736 -1.098 -17.223 1.00 88.00 203 ALA A C 1
ATOM 1450 O O . ALA A 1 203 ? -0.114 -0.207 -17.201 1.00 88.00 203 ALA A O 1
ATOM 1451 N N . LEU A 1 204 ? 1.268 -1.561 -18.354 1.00 90.31 204 LEU A N 1
ATOM 1452 C CA . LEU A 1 204 ? 0.852 -1.166 -19.696 1.00 90.31 204 LEU A CA 1
ATOM 1453 C C . LEU A 1 204 ? -0.274 -2.099 -20.152 1.00 90.31 204 LEU A C 1
ATOM 1455 O O . LEU A 1 204 ? -0.119 -3.322 -20.111 1.00 90.31 204 LEU A O 1
ATOM 1459 N N . ARG A 1 205 ? -1.392 -1.524 -20.592 1.00 87.81 205 ARG A N 1
ATOM 1460 C CA . ARG A 1 205 ? -2.562 -2.228 -21.130 1.00 87.81 205 ARG A CA 1
ATOM 1461 C C . ARG A 1 205 ? -2.428 -2.466 -22.636 1.00 87.81 205 ARG A C 1
ATOM 1463 O O . ARG A 1 205 ? -1.703 -1.753 -23.331 1.00 87.81 205 ARG A O 1
ATOM 1470 N N . ALA A 1 206 ? -3.155 -3.450 -23.162 1.00 87.00 206 ALA A N 1
ATOM 1471 C CA . ALA A 1 206 ? -3.161 -3.784 -24.591 1.00 87.00 206 ALA A CA 1
ATOM 1472 C C . ALA A 1 206 ? -3.739 -2.674 -25.498 1.00 87.00 206 ALA A C 1
ATOM 1474 O O . ALA A 1 206 ? -3.510 -2.691 -26.706 1.00 87.00 206 ALA A O 1
ATOM 1475 N N . ASP A 1 207 ? -4.457 -1.700 -24.929 1.00 89.50 207 ASP A N 1
ATOM 1476 C CA . ASP A 1 207 ? -4.927 -0.485 -25.610 1.00 89.50 207 ASP A CA 1
ATOM 1477 C C . ASP A 1 207 ? -3.895 0.667 -25.607 1.00 89.50 207 ASP A C 1
ATOM 1479 O O . ASP A 1 207 ? -4.203 1.788 -26.019 1.00 89.50 207 ASP A O 1
ATOM 1483 N N . SER A 1 208 ? -2.662 0.387 -25.163 1.00 93.06 208 SER A N 1
ATOM 1484 C CA . SER A 1 208 ? -1.562 1.342 -24.997 1.00 93.06 208 SER A CA 1
ATOM 1485 C C . SER A 1 208 ? -1.791 2.422 -23.927 1.00 93.06 208 SER A C 1
ATOM 1487 O O . SER A 1 208 ? -1.054 3.410 -23.908 1.00 93.06 208 SER A O 1
ATOM 1489 N N . THR A 1 209 ? -2.752 2.254 -23.013 1.00 93.31 209 THR A N 1
ATOM 1490 C CA . THR A 1 209 ? -2.858 3.071 -21.790 1.00 93.31 209 THR A CA 1
ATOM 1491 C C . THR A 1 209 ? -2.043 2.472 -20.637 1.00 93.31 209 THR A C 1
ATOM 1493 O O . THR A 1 209 ? -1.642 1.309 -20.679 1.00 93.31 209 THR A O 1
ATOM 1496 N N . ILE A 1 210 ? -1.755 3.265 -19.602 1.00 92.69 210 ILE A N 1
ATOM 1497 C CA . ILE A 1 210 ? -1.033 2.819 -18.399 1.00 92.69 210 ILE A CA 1
ATOM 1498 C C . ILE A 1 210 ? -1.954 2.986 -17.191 1.00 92.69 210 ILE A C 1
ATOM 1500 O O . ILE A 1 210 ? -2.681 3.974 -17.100 1.00 92.69 210 ILE A O 1
ATOM 1504 N N . VAL A 1 211 ? -1.886 2.045 -16.252 1.00 88.31 211 VAL A N 1
ATOM 1505 C CA . VAL A 1 211 ? -2.434 2.193 -14.898 1.00 88.31 211 VAL A CA 1
ATOM 1506 C C . VAL A 1 211 ? -1.326 1.943 -13.878 1.00 88.31 211 VAL A C 1
ATOM 1508 O O . VAL A 1 211 ? -0.456 1.105 -14.117 1.00 88.31 211 VAL A O 1
ATOM 1511 N N . CYS A 1 212 ? -1.348 2.654 -12.755 1.00 87.50 212 CYS A N 1
ATOM 1512 C CA . CYS A 1 212 ? -0.380 2.505 -11.669 1.00 87.50 212 CYS A CA 1
ATOM 1513 C C . CYS A 1 212 ? -1.109 2.378 -10.319 1.00 87.50 212 CYS A C 1
ATOM 1515 O O . CYS A 1 212 ? -2.237 2.852 -10.187 1.00 87.50 212 CYS A O 1
ATOM 1517 N N . TRP A 1 213 ? -0.485 1.722 -9.337 1.00 81.44 213 TRP A N 1
ATOM 1518 C CA . TRP A 1 213 ? -1.009 1.534 -7.974 1.00 81.44 213 TRP A CA 1
ATOM 1519 C C . TRP A 1 213 ? 0.133 1.469 -6.942 1.00 81.44 213 TRP A C 1
ATOM 1521 O O . TRP A 1 213 ? 1.280 1.216 -7.311 1.00 81.44 213 TRP A O 1
ATOM 1531 N N . GLY A 1 214 ? -0.172 1.681 -5.656 1.00 76.81 214 GLY A N 1
ATOM 1532 C CA . GLY A 1 214 ? 0.817 1.811 -4.572 1.00 76.81 214 GLY A CA 1
ATOM 1533 C C . GLY A 1 214 ? 1.024 3.272 -4.159 1.00 76.81 214 GLY A C 1
ATOM 1534 O O . GLY A 1 214 ? 0.039 3.991 -4.002 1.00 76.81 214 GLY A O 1
ATOM 1535 N N . ASP A 1 215 ? 2.271 3.711 -3.972 1.00 77.12 215 ASP A N 1
ATOM 1536 C CA . ASP A 1 215 ? 2.568 5.083 -3.537 1.00 77.12 215 ASP A CA 1
ATOM 1537 C C . ASP A 1 215 ? 2.167 6.158 -4.543 1.00 77.12 215 ASP A C 1
ATOM 1539 O O . ASP A 1 215 ? 2.492 6.060 -5.723 1.00 77.12 215 ASP A O 1
ATOM 1543 N N . ASN A 1 216 ? 1.538 7.222 -4.036 1.00 83.19 216 ASN A N 1
ATOM 1544 C CA . ASN A 1 216 ? 1.314 8.467 -4.770 1.00 83.19 216 ASN A CA 1
ATOM 1545 C C . ASN A 1 216 ? 1.808 9.714 -4.013 1.00 83.19 216 ASN A C 1
ATOM 1547 O O . ASN A 1 216 ? 1.394 10.827 -4.336 1.00 83.19 216 ASN A O 1
ATOM 1551 N N . SER A 1 217 ? 2.681 9.558 -3.008 1.00 80.94 217 SER A N 1
ATOM 1552 C CA . SER A 1 217 ? 3.218 10.664 -2.193 1.00 80.94 217 SER A CA 1
ATOM 1553 C C . SER A 1 217 ? 3.900 11.767 -3.011 1.00 80.94 217 SER A C 1
ATOM 1555 O O . SER A 1 217 ? 3.996 12.902 -2.542 1.00 80.94 217 SER A O 1
ATOM 1557 N N . TYR A 1 218 ? 4.339 11.450 -4.233 1.00 85.81 218 TYR A N 1
ATOM 1558 C CA . TYR A 1 218 ? 4.980 12.368 -5.173 1.00 85.81 218 TYR A CA 1
ATOM 1559 C C . TYR A 1 218 ? 4.211 12.519 -6.498 1.00 85.81 218 TYR A C 1
ATOM 1561 O O . TYR A 1 218 ? 4.738 13.098 -7.447 1.00 85.81 218 TYR A O 1
ATOM 1569 N N . GLY A 1 219 ? 2.981 12.000 -6.596 1.00 88.00 219 GLY A N 1
ATOM 1570 C CA . GLY A 1 219 ? 2.205 11.982 -7.842 1.00 88.00 219 GLY A CA 1
ATOM 1571 C C . GLY A 1 219 ? 2.665 10.916 -8.848 1.00 88.00 219 GLY A C 1
ATOM 1572 O O . GLY A 1 219 ? 2.373 11.026 -10.036 1.00 88.00 219 GLY A O 1
ATOM 1573 N N . GLN A 1 220 ? 3.418 9.890 -8.434 1.00 90.25 220 GLN A N 1
ATOM 1574 C CA . GLN A 1 220 ? 3.984 8.882 -9.343 1.00 90.25 220 GLN A CA 1
ATOM 1575 C C . GLN A 1 220 ? 2.967 7.877 -9.926 1.00 90.25 220 GLN A C 1
ATOM 1577 O O . GLN A 1 220 ? 3.310 7.132 -10.853 1.00 90.25 220 GLN A O 1
ATOM 1582 N N . LEU A 1 221 ? 1.709 7.899 -9.464 1.00 87.94 221 LEU A N 1
ATOM 1583 C CA . LEU A 1 221 ? 0.566 7.230 -10.097 1.00 87.94 221 LEU A CA 1
ATOM 1584 C C . LEU A 1 221 ? -0.211 8.130 -11.072 1.00 87.94 221 LEU A C 1
ATOM 1586 O O . LEU A 1 221 ? -1.076 7.618 -11.782 1.00 87.94 221 LEU A O 1
ATOM 1590 N N . ASP A 1 222 ? 0.070 9.437 -11.131 1.00 91.81 222 ASP A N 1
ATOM 1591 C CA . ASP A 1 222 ? -0.717 10.418 -11.894 1.00 91.81 222 ASP A CA 1
ATOM 1592 C C . ASP A 1 222 ? -0.393 10.358 -13.403 1.00 91.81 222 ASP A C 1
ATOM 1594 O O . ASP A 1 222 ? 0.146 11.294 -13.997 1.00 91.81 222 ASP A O 1
ATOM 1598 N N . VAL A 1 223 ? -0.706 9.214 -14.027 1.00 93.19 223 VAL A N 1
ATOM 1599 C CA . VAL A 1 223 ? -0.370 8.857 -15.414 1.00 93.19 223 VAL A CA 1
ATOM 1600 C C . VAL A 1 223 ? -0.754 9.977 -16.398 1.00 93.19 223 VAL A C 1
ATOM 1602 O O . VAL A 1 223 ? -1.943 10.229 -16.626 1.00 93.19 223 VAL A O 1
ATOM 1605 N N . PRO A 1 224 ? 0.225 10.612 -17.073 1.00 94.62 224 PRO A N 1
ATOM 1606 C CA . PRO A 1 224 ? -0.044 11.600 -18.109 1.00 94.62 224 PRO A CA 1
ATOM 1607 C C . PRO A 1 224 ? -0.803 10.979 -19.284 1.00 94.62 224 PRO A C 1
ATOM 1609 O O . PRO A 1 224 ? -0.474 9.886 -19.742 1.00 94.62 224 PRO A O 1
ATOM 1612 N N . SER A 1 225 ? -1.773 11.696 -19.854 1.00 91.94 225 SER A N 1
ATOM 1613 C CA . SER A 1 225 ? -2.534 11.179 -20.997 1.00 91.94 225 SER A CA 1
ATOM 1614 C C . SER A 1 225 ? -1.640 10.904 -22.220 1.00 91.94 225 SER A C 1
ATOM 1616 O O . SER A 1 225 ? -0.682 11.633 -22.524 1.00 91.94 225 SER A O 1
ATOM 1618 N N . GLY A 1 226 ? -1.929 9.817 -22.937 1.00 92.19 226 GLY A N 1
ATOM 1619 C CA . GLY A 1 226 ? -1.109 9.367 -24.057 1.00 92.19 226 GLY A CA 1
ATOM 1620 C C . GLY A 1 226 ? -1.451 7.971 -24.566 1.00 92.19 226 GLY A C 1
ATOM 1621 O O . GLY A 1 226 ? -2.435 7.365 -24.159 1.00 92.19 226 GLY A O 1
ATOM 1622 N N . SER A 1 227 ? -0.600 7.497 -25.473 1.00 96.06 227 SER A N 1
ATOM 1623 C CA . SER A 1 227 ? -0.546 6.126 -25.974 1.00 96.06 227 SER A CA 1
ATOM 1624 C C . SER A 1 227 ? 0.916 5.690 -25.912 1.00 96.06 227 SER A C 1
ATOM 1626 O O . SER A 1 227 ? 1.801 6.428 -26.365 1.00 96.06 227 SER A O 1
ATOM 1628 N N . PHE A 1 228 ? 1.166 4.541 -25.293 1.00 97.06 228 PHE A N 1
ATOM 1629 C CA . PHE A 1 228 ? 2.474 4.118 -24.806 1.00 97.06 228 PHE A CA 1
ATOM 1630 C C . PHE A 1 228 ? 2.880 2.732 -25.320 1.00 97.06 228 PHE A C 1
ATOM 1632 O O . PHE A 1 228 ? 2.043 1.892 -25.651 1.00 97.06 228 PHE A O 1
ATOM 1639 N N . THR A 1 229 ? 4.192 2.510 -25.394 1.00 96.94 229 THR A N 1
ATOM 1640 C CA . THR A 1 229 ? 4.820 1.296 -25.943 1.00 96.94 229 THR A CA 1
ATOM 1641 C C . THR A 1 229 ? 5.784 0.620 -24.969 1.00 96.94 229 THR A C 1
ATOM 1643 O O . THR A 1 229 ? 6.036 -0.574 -25.105 1.00 96.94 229 THR A O 1
ATOM 1646 N N . ALA A 1 230 ? 6.300 1.349 -23.976 1.00 94.25 230 ALA A N 1
ATOM 1647 C CA . ALA A 1 230 ? 7.101 0.808 -22.881 1.00 94.25 230 ALA A CA 1
ATOM 1648 C C . ALA A 1 230 ? 6.937 1.659 -21.613 1.00 94.25 230 ALA A C 1
ATOM 1650 O O . ALA A 1 230 ? 6.615 2.847 -21.694 1.00 94.25 230 ALA A O 1
ATOM 1651 N N . ILE A 1 231 ? 7.204 1.052 -20.457 1.00 96.81 231 ILE A N 1
ATOM 1652 C CA . ILE A 1 231 ? 7.168 1.683 -19.132 1.00 96.81 231 ILE A CA 1
ATOM 1653 C C . ILE A 1 231 ? 8.421 1.330 -18.330 1.00 96.81 231 ILE A C 1
ATOM 1655 O O . ILE A 1 231 ? 8.980 0.247 -18.492 1.00 96.81 231 ILE A O 1
ATOM 1659 N N . ALA A 1 232 ? 8.833 2.235 -17.448 1.00 95.56 232 ALA A N 1
ATOM 1660 C CA . ALA A 1 232 ? 9.824 2.001 -16.407 1.00 95.56 232 ALA A CA 1
ATOM 1661 C C . ALA A 1 232 ? 9.406 2.772 -15.147 1.00 95.56 232 ALA A C 1
ATOM 1663 O O . ALA A 1 232 ? 9.052 3.945 -15.236 1.00 95.56 232 ALA A O 1
ATOM 1664 N N . ALA A 1 233 ? 9.455 2.124 -13.988 1.00 91.62 233 ALA A N 1
ATOM 1665 C CA . ALA A 1 233 ? 9.277 2.770 -12.693 1.00 91.62 233 ALA A CA 1
ATOM 1666 C C . ALA A 1 233 ? 10.658 2.946 -12.048 1.00 91.62 233 ALA A C 1
ATOM 1668 O O . ALA A 1 233 ? 11.493 2.046 -12.134 1.00 91.62 233 ALA A O 1
ATOM 1669 N N . GLY A 1 234 ? 10.905 4.126 -11.487 1.00 91.44 234 GLY A N 1
ATOM 1670 C CA . GLY A 1 234 ? 12.040 4.405 -10.614 1.00 91.44 234 GLY A CA 1
ATOM 1671 C C . GLY A 1 234 ? 11.639 4.221 -9.155 1.00 91.44 234 GLY A C 1
ATOM 1672 O O . GLY A 1 234 ? 10.661 3.538 -8.864 1.00 91.44 234 GLY A O 1
ATOM 1673 N N . TRP A 1 235 ? 12.359 4.840 -8.223 1.00 89.56 235 TRP A N 1
ATOM 1674 C CA . TRP A 1 235 ? 12.040 4.704 -6.795 1.00 89.56 235 TRP A CA 1
ATOM 1675 C C . TRP A 1 235 ? 10.730 5.415 -6.429 1.00 89.56 235 TRP A C 1
ATOM 1677 O O . TRP A 1 235 ? 9.784 4.747 -6.018 1.00 89.56 235 TRP A O 1
ATOM 1687 N N . ASP A 1 236 ? 10.664 6.725 -6.700 1.00 90.25 236 ASP A N 1
ATOM 1688 C CA . ASP A 1 236 ? 9.522 7.613 -6.407 1.00 90.25 236 ASP A CA 1
ATOM 1689 C C . ASP A 1 236 ? 8.968 8.304 -7.675 1.00 90.25 236 ASP A C 1
ATOM 169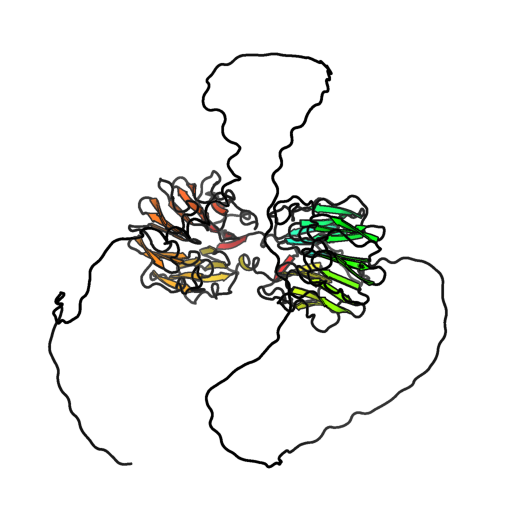1 O O . ASP A 1 236 ? 8.240 9.296 -7.607 1.00 90.25 236 ASP A O 1
ATOM 1695 N N . HIS A 1 237 ? 9.356 7.832 -8.863 1.00 95.00 237 HIS A N 1
ATOM 1696 C CA . HIS A 1 237 ? 8.947 8.395 -10.153 1.00 95.00 237 HIS A CA 1
ATOM 1697 C C . HIS A 1 237 ? 8.677 7.306 -11.194 1.00 95.00 237 HIS A C 1
ATOM 1699 O O . HIS A 1 237 ? 8.998 6.132 -11.012 1.00 95.00 237 HIS A O 1
ATOM 1705 N N . SER A 1 238 ? 8.060 7.702 -12.300 1.00 97.06 238 SER A N 1
ATOM 1706 C CA . SER A 1 238 ? 7.601 6.823 -13.373 1.00 97.06 238 SER A CA 1
ATOM 1707 C C . SER A 1 238 ? 7.936 7.435 -14.732 1.00 97.06 238 SER A C 1
ATOM 1709 O O . SER A 1 238 ? 7.873 8.649 -14.907 1.00 97.06 238 SER A O 1
ATOM 1711 N N . CYS A 1 239 ? 8.277 6.600 -15.710 1.00 98.06 239 CYS A N 1
ATOM 1712 C CA . CYS A 1 239 ? 8.598 6.988 -17.081 1.00 98.06 239 CYS A CA 1
ATOM 1713 C C . CYS A 1 239 ? 7.889 6.079 -18.092 1.00 98.06 239 CYS A C 1
ATOM 1715 O O . CYS A 1 239 ? 7.765 4.869 -17.892 1.00 98.06 239 CYS A O 1
ATOM 1717 N N . ALA A 1 240 ? 7.483 6.644 -19.228 1.00 98.00 240 ALA A N 1
ATOM 1718 C CA . ALA A 1 240 ? 6.858 5.915 -20.325 1.00 98.00 240 ALA A CA 1
ATOM 1719 C C . ALA A 1 240 ? 7.356 6.388 -21.696 1.00 98.00 240 ALA A C 1
ATOM 1721 O O . ALA A 1 240 ? 7.497 7.587 -21.954 1.00 98.00 240 ALA A O 1
ATOM 1722 N N . LEU A 1 241 ? 7.573 5.426 -22.593 1.00 98.25 241 LEU A N 1
ATOM 1723 C CA . LEU A 1 241 ? 7.845 5.667 -24.006 1.00 98.25 241 LEU A CA 1
ATOM 1724 C C . LEU A 1 241 ? 6.507 5.766 -24.745 1.00 98.25 241 LEU A C 1
ATOM 1726 O O . LEU A 1 241 ? 5.677 4.858 -24.668 1.00 98.25 241 LEU A O 1
ATOM 1730 N N . ARG A 1 242 ? 6.285 6.878 -25.442 1.00 97.62 242 ARG A N 1
ATOM 1731 C CA . ARG A 1 242 ? 5.085 7.137 -26.245 1.00 97.62 242 ARG A CA 1
ATOM 1732 C C . ARG A 1 242 ? 5.178 6.450 -27.610 1.00 97.62 242 ARG A C 1
ATOM 1734 O O . ARG A 1 242 ? 6.263 6.152 -28.110 1.00 97.62 242 ARG A O 1
ATOM 1741 N N . ALA A 1 243 ? 4.029 6.244 -28.250 1.00 95.44 243 ALA A N 1
ATOM 1742 C CA . ALA A 1 243 ? 3.935 5.658 -29.591 1.00 95.44 243 ALA A CA 1
ATOM 1743 C C . ALA A 1 243 ? 4.609 6.496 -30.707 1.00 95.44 243 ALA A C 1
ATOM 1745 O O . ALA A 1 243 ? 4.848 5.982 -31.796 1.00 95.44 243 ALA A O 1
ATOM 1746 N N . ASP A 1 244 ? 4.947 7.762 -30.438 1.00 96.12 244 ASP A N 1
ATOM 1747 C CA . ASP A 1 244 ? 5.743 8.647 -31.306 1.00 96.12 244 ASP A CA 1
ATOM 1748 C C . ASP A 1 244 ? 7.261 8.612 -31.006 1.00 96.12 244 ASP A C 1
ATOM 1750 O O . ASP A 1 244 ? 8.023 9.431 -31.523 1.00 96.12 244 ASP A O 1
ATOM 1754 N N . SER A 1 245 ? 7.704 7.662 -30.173 1.00 96.44 245 SER A N 1
ATOM 1755 C CA . SER A 1 245 ? 9.080 7.505 -29.681 1.00 96.44 245 SER A CA 1
ATOM 1756 C C . SER A 1 245 ? 9.602 8.653 -28.803 1.00 96.44 245 SER A C 1
ATOM 1758 O O . SER A 1 245 ? 10.806 8.706 -28.541 1.00 96.44 245 SER A O 1
ATOM 1760 N N . THR A 1 246 ? 8.745 9.552 -28.312 1.00 98.06 246 THR A N 1
ATOM 1761 C CA . THR A 1 246 ? 9.106 10.518 -27.257 1.00 98.06 246 THR A CA 1
ATOM 1762 C C . THR A 1 246 ? 8.924 9.912 -25.860 1.00 98.06 246 THR A C 1
ATOM 1764 O O . THR A 1 246 ? 8.249 8.896 -25.694 1.00 98.06 246 THR A O 1
ATOM 1767 N N . ILE A 1 247 ? 9.536 10.511 -24.835 1.00 98.06 247 ILE A N 1
ATOM 1768 C CA . ILE A 1 247 ? 9.413 10.067 -23.437 1.00 98.06 247 ILE A CA 1
ATOM 1769 C C . ILE A 1 247 ? 8.568 11.077 -22.660 1.00 98.06 247 ILE A C 1
ATOM 1771 O O . ILE A 1 247 ? 8.684 12.284 -22.868 1.00 98.06 247 ILE A O 1
ATOM 1775 N N . VAL A 1 248 ? 7.752 10.583 -21.731 1.00 97.88 248 VAL A N 1
ATOM 1776 C CA . VAL A 1 248 ? 7.231 11.369 -20.607 1.00 97.88 248 VAL A CA 1
ATOM 1777 C C . VAL A 1 248 ? 7.637 10.690 -19.304 1.00 97.88 248 VAL A C 1
ATOM 1779 O O . VAL A 1 248 ? 7.660 9.462 -19.242 1.00 97.88 248 VAL A O 1
ATOM 1782 N N . CYS A 1 249 ? 7.930 11.473 -18.274 1.00 98.00 249 CYS A N 1
ATOM 1783 C CA . CYS A 1 249 ? 8.074 10.984 -16.909 1.00 98.00 249 CYS A CA 1
ATOM 1784 C C . CYS A 1 249 ? 7.256 11.873 -15.958 1.00 98.00 249 CYS A C 1
ATOM 1786 O O . CYS A 1 249 ? 6.860 12.979 -16.332 1.00 98.00 249 CYS A O 1
ATOM 1788 N N . TRP A 1 250 ? 6.935 11.352 -14.777 1.00 97.56 250 TRP A N 1
ATOM 1789 C CA . TRP A 1 250 ? 6.107 11.990 -13.750 1.00 97.56 250 TRP A CA 1
ATOM 1790 C C . TRP A 1 250 ? 6.429 11.395 -12.367 1.00 97.56 250 TRP A C 1
ATOM 1792 O O . TRP A 1 250 ? 7.086 10.356 -12.284 1.00 97.56 250 TRP A O 1
ATOM 1802 N N . GLY A 1 251 ? 5.987 12.039 -11.286 1.00 95.44 251 GLY A N 1
ATOM 1803 C CA . GLY A 1 251 ? 6.371 11.691 -9.914 1.00 95.44 251 GLY A CA 1
ATOM 1804 C C . GLY A 1 251 ? 7.446 12.624 -9.347 1.00 95.44 251 GLY A C 1
ATOM 1805 O O . GLY A 1 251 ? 7.521 13.793 -9.730 1.00 95.44 251 GLY A O 1
ATOM 1806 N N . ASN A 1 252 ? 8.282 12.106 -8.444 1.00 94.06 252 ASN A N 1
ATOM 1807 C CA . ASN A 1 252 ? 9.305 12.881 -7.740 1.00 94.06 252 ASN A CA 1
ATOM 1808 C C . ASN A 1 252 ? 10.346 13.517 -8.691 1.00 94.06 252 ASN A C 1
ATOM 1810 O O . ASN A 1 252 ? 10.747 12.920 -9.691 1.00 94.06 252 ASN A O 1
ATOM 1814 N N . ASN A 1 253 ? 10.810 14.719 -8.337 1.00 94.44 253 ASN A N 1
ATOM 1815 C CA . ASN A 1 253 ? 11.852 15.480 -9.040 1.00 94.44 253 ASN A CA 1
ATOM 1816 C C . ASN A 1 253 ? 12.993 15.961 -8.107 1.00 94.44 253 ASN A C 1
ATOM 1818 O O . ASN A 1 253 ? 13.910 16.666 -8.545 1.00 94.44 253 ASN A O 1
ATOM 1822 N N . GLU A 1 254 ? 12.939 15.592 -6.822 1.00 92.00 254 GLU A N 1
ATOM 1823 C CA . GLU A 1 254 ? 13.941 15.870 -5.789 1.00 92.00 254 GLU A CA 1
ATOM 1824 C C . GLU A 1 254 ? 14.756 14.610 -5.460 1.00 92.00 254 GLU A C 1
ATOM 1826 O O . GLU A 1 254 ? 14.259 13.491 -5.581 1.00 92.00 254 GLU A O 1
ATOM 1831 N N . ASN A 1 255 ? 16.008 14.781 -5.025 1.00 84.12 255 ASN A N 1
ATOM 1832 C CA . ASN A 1 255 ? 16.824 13.692 -4.477 1.00 84.12 255 ASN A CA 1
ATOM 1833 C C . ASN A 1 255 ? 16.680 13.583 -2.942 1.00 84.12 255 ASN A C 1
ATOM 1835 O O . ASN A 1 255 ? 16.083 14.437 -2.285 1.00 84.12 255 ASN A O 1
ATOM 1839 N N . LEU A 1 256 ? 17.349 12.594 -2.337 1.00 76.81 256 LEU A N 1
ATOM 1840 C CA . LEU A 1 256 ? 17.439 12.370 -0.877 1.00 76.81 256 LEU A CA 1
ATOM 1841 C C . LEU A 1 256 ? 17.963 13.546 -0.004 1.00 76.81 256 LEU A C 1
ATOM 1843 O O . LEU A 1 256 ? 18.178 13.369 1.199 1.00 76.81 256 LEU A O 1
ATOM 1847 N N . ARG A 1 257 ? 18.228 14.730 -0.568 1.00 81.00 257 ARG A N 1
ATOM 1848 C CA . ARG A 1 257 ? 18.613 15.958 0.153 1.00 81.00 257 ARG A CA 1
ATOM 1849 C C . ARG A 1 257 ? 17.558 17.066 0.076 1.00 81.00 257 ARG A C 1
ATOM 1851 O O . ARG A 1 257 ? 17.720 18.063 0.779 1.00 81.00 257 ARG A O 1
ATOM 1858 N N . GLY A 1 258 ? 16.524 16.906 -0.753 1.00 81.44 258 GLY A N 1
ATOM 1859 C CA . GLY A 1 258 ? 15.629 17.992 -1.166 1.00 81.44 258 GLY A CA 1
ATOM 1860 C C . GLY A 1 258 ? 16.236 18.905 -2.241 1.00 81.44 258 GLY A C 1
ATOM 1861 O O . GLY A 1 258 ? 15.782 20.034 -2.415 1.00 81.44 258 GLY A O 1
ATOM 1862 N N . ASP A 1 259 ? 17.290 18.462 -2.943 1.00 87.19 259 ASP A N 1
ATOM 1863 C CA . ASP A 1 259 ? 17.782 19.164 -4.132 1.00 87.19 259 ASP A CA 1
ATOM 1864 C C . ASP A 1 259 ? 16.935 18.718 -5.341 1.00 87.19 259 ASP A C 1
ATOM 1866 O O . ASP A 1 259 ? 16.847 17.520 -5.615 1.00 87.19 259 ASP A O 1
ATOM 1870 N N . HIS A 1 260 ? 16.339 19.650 -6.093 1.00 91.81 260 HIS A N 1
ATOM 1871 C CA . HIS A 1 260 ? 15.623 19.331 -7.339 1.00 91.81 260 HIS A CA 1
ATOM 1872 C C . HIS A 1 260 ? 16.623 18.899 -8.423 1.00 91.81 260 HIS A C 1
ATOM 1874 O O . HIS A 1 260 ? 17.369 19.730 -8.950 1.00 91.81 260 HIS A O 1
ATOM 1880 N N . VAL A 1 261 ? 16.634 17.612 -8.778 1.00 93.25 261 VAL A N 1
ATOM 1881 C CA . VAL A 1 261 ? 17.571 17.029 -9.758 1.00 93.25 261 VAL A CA 1
ATOM 1882 C C . VAL A 1 261 ? 16.928 16.705 -11.107 1.00 93.25 261 VAL A C 1
ATOM 1884 O O . VAL A 1 261 ? 17.655 16.523 -12.083 1.00 93.25 261 VAL A O 1
ATOM 1887 N N . GLY A 1 262 ? 15.594 16.703 -11.197 1.00 94.31 262 GLY A N 1
ATOM 1888 C CA . GLY A 1 262 ? 14.891 16.630 -12.480 1.00 94.31 262 GLY A CA 1
ATOM 1889 C C . GLY A 1 262 ? 14.775 15.221 -13.071 1.00 94.31 262 GLY A C 1
ATOM 1890 O O . GLY A 1 262 ? 14.806 15.076 -14.289 1.00 94.31 262 GLY A O 1
ATOM 1891 N N . GLN A 1 263 ? 14.688 14.156 -12.265 1.00 93.88 263 GLN A N 1
ATOM 1892 C CA . GLN A 1 263 ? 14.598 12.778 -12.775 1.00 93.88 263 GLN A CA 1
ATOM 1893 C C . GLN A 1 263 ? 13.331 12.495 -13.609 1.00 93.88 263 GLN A C 1
ATOM 1895 O O . GLN A 1 263 ? 13.364 11.625 -14.491 1.00 93.88 263 GLN A O 1
ATOM 1900 N N . ALA A 1 264 ? 12.261 13.272 -13.412 1.00 95.81 264 ALA A N 1
ATOM 1901 C CA . ALA A 1 264 ? 11.055 13.272 -14.237 1.00 95.81 264 ALA A CA 1
ATOM 1902 C C . ALA A 1 264 ? 11.103 14.271 -15.423 1.00 95.81 264 ALA A C 1
ATOM 1904 O O . ALA A 1 264 ? 10.230 14.228 -16.294 1.00 95.81 264 ALA A O 1
ATOM 1905 N N . ASP A 1 265 ? 12.138 15.112 -15.539 1.00 95.81 265 ASP A N 1
ATOM 1906 C CA . ASP A 1 265 ? 12.283 16.107 -16.617 1.00 95.81 265 ASP A CA 1
ATOM 1907 C C . ASP A 1 265 ? 12.792 15.458 -17.922 1.00 95.81 265 ASP A C 1
ATOM 1909 O O . ASP A 1 265 ? 13.940 15.623 -18.343 1.00 95.81 265 ASP A O 1
ATOM 1913 N N . ALA A 1 266 ? 11.927 14.668 -18.565 1.00 95.38 266 ALA A N 1
ATOM 1914 C CA . ALA A 1 266 ? 12.265 13.853 -19.731 1.00 95.38 266 ALA A CA 1
ATOM 1915 C C . ALA A 1 266 ? 12.880 14.670 -20.900 1.00 95.38 266 ALA A C 1
ATOM 1917 O O . ALA A 1 266 ? 12.272 15.635 -21.379 1.00 95.38 266 ALA A O 1
ATOM 1918 N N . PRO A 1 267 ? 14.060 14.284 -21.429 1.00 96.25 267 PRO A N 1
ATOM 1919 C CA . PRO A 1 267 ? 14.752 15.043 -22.464 1.00 96.25 267 PRO A CA 1
ATOM 1920 C C . PRO A 1 267 ? 14.089 14.894 -23.838 1.00 96.25 267 PRO A C 1
ATOM 1922 O O . PRO A 1 267 ? 13.695 13.805 -24.254 1.00 96.25 267 PRO A O 1
ATOM 1925 N N . ALA A 1 268 ? 14.069 15.981 -24.611 1.00 95.12 268 ALA A N 1
ATOM 1926 C CA . ALA A 1 268 ? 13.589 15.953 -25.990 1.00 95.12 268 ALA A CA 1
ATOM 1927 C C . ALA A 1 268 ? 14.453 15.042 -26.892 1.00 95.12 268 ALA A C 1
ATOM 1929 O O . ALA A 1 268 ? 15.690 15.072 -26.859 1.00 95.12 268 ALA A O 1
ATOM 1930 N N . GLY A 1 269 ? 13.797 14.248 -27.740 1.00 95.31 269 GLY A N 1
ATOM 1931 C CA . GLY A 1 269 ? 14.450 13.328 -28.669 1.00 95.31 269 GLY A CA 1
ATOM 1932 C C . GLY A 1 269 ? 13.510 12.241 -29.190 1.00 95.31 269 GLY A C 1
ATOM 1933 O O . GLY A 1 269 ? 12.301 12.303 -28.983 1.00 95.31 269 GLY A O 1
ATOM 1934 N N . SER A 1 270 ? 14.097 11.250 -29.862 1.00 97.00 270 SER A N 1
ATOM 1935 C CA . SER A 1 270 ? 13.440 10.009 -30.278 1.00 97.00 270 SER A CA 1
ATOM 1936 C C . SER A 1 270 ? 14.219 8.829 -29.696 1.00 97.00 270 SER A C 1
ATOM 1938 O O . SER A 1 270 ? 15.454 8.799 -29.775 1.00 97.00 270 SER A O 1
ATOM 1940 N N . PHE A 1 271 ? 13.499 7.897 -29.077 1.00 98.12 271 PHE A N 1
ATOM 1941 C CA . PHE A 1 271 ? 14.039 6.866 -28.195 1.00 98.12 271 PHE A CA 1
ATOM 1942 C C . PHE A 1 271 ? 13.423 5.491 -28.480 1.00 98.12 271 PHE A C 1
ATOM 1944 O O . PHE A 1 271 ? 12.320 5.380 -29.015 1.00 98.12 271 PHE A O 1
ATOM 1951 N N . THR A 1 272 ? 14.152 4.435 -28.125 1.00 97.44 272 THR A N 1
ATOM 1952 C CA . THR A 1 272 ? 13.788 3.031 -28.388 1.00 97.44 272 THR A CA 1
ATOM 1953 C C . THR A 1 272 ? 13.633 2.195 -27.119 1.00 97.44 272 THR A C 1
ATOM 1955 O O . THR A 1 272 ? 12.961 1.169 -27.157 1.00 97.44 272 THR A O 1
ATOM 1958 N N . ALA A 1 273 ? 14.214 2.631 -25.998 1.00 96.06 273 ALA A N 1
ATOM 1959 C CA . ALA A 1 273 ? 14.062 2.011 -24.684 1.00 96.06 273 ALA A CA 1
ATOM 1960 C C . ALA A 1 273 ? 14.276 3.042 -23.566 1.00 96.06 273 ALA A C 1
ATOM 1962 O O . ALA A 1 273 ? 14.954 4.052 -23.771 1.00 96.06 273 ALA A O 1
ATOM 1963 N N . ILE A 1 274 ? 13.736 2.751 -22.382 1.00 97.94 274 ILE A N 1
ATOM 1964 C CA . ILE A 1 274 ? 13.842 3.562 -21.163 1.00 97.94 274 ILE A CA 1
ATOM 1965 C C . ILE A 1 274 ? 14.188 2.686 -19.955 1.00 97.94 274 ILE A C 1
ATOM 1967 O O . ILE A 1 274 ? 13.851 1.506 -19.927 1.00 97.94 274 ILE A O 1
ATOM 1971 N N . ALA A 1 275 ? 14.836 3.280 -18.957 1.00 96.88 275 ALA A N 1
ATOM 1972 C CA . ALA A 1 275 ? 15.031 2.723 -17.624 1.00 96.88 275 ALA A CA 1
ATOM 1973 C C . ALA A 1 275 ? 15.013 3.864 -16.594 1.00 96.88 275 ALA A C 1
ATOM 1975 O O . ALA A 1 275 ? 15.505 4.956 -16.876 1.00 96.88 275 ALA A O 1
ATOM 1976 N N . ALA A 1 276 ? 14.480 3.609 -15.404 1.00 95.50 276 ALA A N 1
ATOM 1977 C CA . ALA A 1 276 ? 14.470 4.549 -14.288 1.00 95.50 276 ALA A CA 1
ATOM 1978 C C . ALA A 1 276 ? 15.182 3.903 -13.090 1.00 95.50 276 ALA A C 1
ATOM 1980 O O . ALA A 1 276 ? 15.046 2.703 -12.874 1.00 95.50 276 ALA A O 1
ATOM 1981 N N . GLY A 1 277 ? 16.012 4.681 -12.395 1.00 92.38 277 GLY A N 1
ATOM 1982 C CA . GLY A 1 277 ? 16.741 4.286 -11.189 1.00 92.38 277 GLY A CA 1
ATOM 1983 C C . GLY A 1 277 ? 16.123 4.925 -9.946 1.00 92.38 277 GLY A C 1
ATOM 1984 O O . GLY A 1 277 ? 14.916 5.157 -9.916 1.00 92.38 277 GLY A O 1
ATOM 1985 N N . MET A 1 278 ? 16.930 5.253 -8.928 1.00 90.88 278 MET A N 1
ATOM 1986 C CA . MET A 1 278 ? 16.413 6.003 -7.773 1.00 90.88 278 MET A CA 1
ATOM 1987 C C . MET A 1 278 ? 16.191 7.478 -8.094 1.00 90.88 278 MET A C 1
ATOM 1989 O O . MET A 1 278 ? 15.076 7.895 -8.379 1.00 90.88 278 MET A O 1
ATOM 1993 N N . ASP A 1 279 ? 17.270 8.254 -8.074 1.00 92.56 279 ASP A N 1
ATOM 1994 C CA . ASP A 1 279 ? 17.237 9.704 -8.261 1.00 92.56 279 ASP A CA 1
ATOM 1995 C C . ASP A 1 279 ? 17.511 10.082 -9.738 1.00 92.56 279 ASP A C 1
ATOM 1997 O O . ASP A 1 279 ? 17.847 11.227 -10.036 1.00 92.56 279 ASP A O 1
ATOM 2001 N N . HIS A 1 280 ? 17.469 9.122 -10.677 1.00 95.81 280 HIS A N 1
ATOM 2002 C CA . HIS A 1 280 ? 17.891 9.306 -12.074 1.00 95.81 280 HIS A CA 1
ATOM 2003 C C . HIS A 1 280 ? 17.130 8.429 -13.078 1.00 95.81 280 HIS A C 1
ATOM 2005 O O . HIS A 1 280 ? 16.500 7.434 -12.726 1.00 95.81 280 HIS A O 1
ATOM 2011 N N . SER A 1 281 ? 17.228 8.791 -14.356 1.00 97.94 281 SER A N 1
ATOM 2012 C CA . SER A 1 281 ? 16.558 8.146 -15.491 1.00 97.94 281 SER A CA 1
ATOM 2013 C C . SER A 1 281 ? 17.516 8.013 -16.681 1.00 97.94 281 SER A C 1
ATOM 2015 O O . SER A 1 281 ? 18.438 8.815 -16.835 1.00 97.94 281 SER A O 1
ATOM 2017 N N . CYS A 1 282 ? 17.312 7.008 -17.535 1.00 98.19 282 CYS A N 1
ATOM 2018 C CA . CYS A 1 282 ? 18.130 6.719 -18.715 1.00 98.19 282 CYS A CA 1
ATOM 2019 C C . CYS A 1 282 ? 17.276 6.267 -19.913 1.00 98.19 282 CYS A C 1
ATOM 2021 O O . CYS A 1 282 ? 16.225 5.649 -19.755 1.00 98.19 282 CYS A O 1
ATOM 2023 N N . ALA A 1 283 ? 17.755 6.522 -21.131 1.00 98.06 283 ALA A N 1
ATOM 2024 C CA . ALA A 1 283 ? 17.098 6.121 -22.373 1.00 98.06 283 ALA A CA 1
ATOM 2025 C C . ALA A 1 283 ? 18.098 5.759 -23.480 1.00 98.06 283 ALA A C 1
ATOM 2027 O O . ALA A 1 283 ? 19.163 6.370 -23.590 1.00 98.06 283 ALA A O 1
ATOM 2028 N N . ILE A 1 284 ? 17.720 4.806 -24.339 1.00 98.25 284 ILE A N 1
ATOM 2029 C CA . ILE A 1 284 ? 18.412 4.533 -25.606 1.00 98.25 284 ILE A CA 1
ATOM 2030 C C . ILE A 1 284 ? 17.780 5.413 -26.687 1.00 98.25 284 ILE A C 1
ATOM 2032 O O . ILE A 1 284 ? 16.568 5.371 -26.905 1.00 98.25 284 ILE A O 1
ATOM 2036 N N . ARG A 1 285 ? 18.595 6.221 -27.362 1.00 97.62 285 ARG A N 1
ATOM 2037 C CA . ARG A 1 285 ? 18.207 7.053 -28.508 1.00 97.62 285 ARG A CA 1
ATOM 2038 C C . ARG A 1 285 ? 18.021 6.209 -29.772 1.00 97.62 285 ARG A C 1
ATOM 2040 O O . ARG A 1 285 ? 18.535 5.100 -29.883 1.00 97.62 285 ARG A O 1
ATOM 2047 N N . ALA A 1 286 ? 17.345 6.762 -30.777 1.00 95.19 286 ALA A N 1
ATOM 2048 C CA . ALA A 1 286 ? 17.174 6.116 -32.085 1.00 95.19 286 ALA A CA 1
ATOM 2049 C C . ALA A 1 286 ? 18.494 5.816 -32.844 1.00 95.19 286 ALA A C 1
ATOM 2051 O O . ALA A 1 286 ? 18.489 5.008 -33.768 1.00 95.19 286 ALA A O 1
ATOM 2052 N N . ASP A 1 287 ? 19.621 6.424 -32.450 1.00 95.19 287 ASP A N 1
ATOM 2053 C CA . ASP A 1 287 ? 20.979 6.125 -32.946 1.00 95.19 287 ASP A CA 1
ATOM 2054 C C . ASP A 1 287 ? 21.722 5.046 -32.121 1.00 95.19 287 ASP A C 1
ATOM 2056 O O . ASP A 1 287 ? 22.921 4.825 -32.304 1.00 95.19 287 ASP A O 1
ATOM 2060 N N . SER A 1 288 ? 21.005 4.372 -31.217 1.00 95.50 288 SER A N 1
ATOM 2061 C CA . SER A 1 288 ? 21.498 3.378 -30.256 1.00 95.50 288 SER A CA 1
ATOM 2062 C C . SER A 1 288 ? 22.454 3.908 -29.178 1.00 95.50 288 SER A C 1
ATOM 2064 O O . SER A 1 288 ? 23.044 3.100 -28.462 1.00 95.50 288 SER A O 1
ATOM 2066 N N . THR A 1 289 ? 22.617 5.226 -29.013 1.00 96.31 289 THR A N 1
ATOM 2067 C CA . THR A 1 289 ? 23.402 5.804 -27.904 1.00 96.31 289 THR A CA 1
ATOM 2068 C C . THR A 1 289 ? 22.562 6.004 -26.638 1.00 96.31 289 THR A C 1
ATOM 2070 O O . THR A 1 289 ? 21.335 6.097 -26.698 1.00 96.31 289 THR A O 1
ATOM 2073 N N . VAL A 1 290 ? 23.209 6.076 -25.470 1.00 96.88 290 VAL A N 1
ATOM 2074 C CA . VAL A 1 290 ? 22.538 6.330 -24.182 1.00 96.88 290 VAL A CA 1
ATOM 2075 C C . VAL A 1 290 ? 22.499 7.828 -23.871 1.00 96.88 290 VAL A C 1
ATOM 2077 O O . VAL A 1 290 ? 23.478 8.543 -24.077 1.00 96.88 290 VAL A O 1
ATOM 2080 N N . VAL A 1 291 ? 21.390 8.297 -23.298 1.00 97.19 291 VAL A N 1
ATOM 2081 C CA . VAL A 1 291 ? 21.343 9.525 -22.489 1.00 97.19 291 VAL A CA 1
ATOM 2082 C C . VAL A 1 291 ? 20.771 9.203 -21.112 1.00 97.19 291 VAL A C 1
ATOM 2084 O O . VAL A 1 291 ? 19.882 8.363 -21.002 1.00 97.19 291 VAL A O 1
ATOM 2087 N N . CYS A 1 292 ? 21.256 9.880 -20.075 1.00 97.56 292 CYS A N 1
ATOM 2088 C CA . CYS A 1 292 ? 20.716 9.807 -18.721 1.00 97.56 292 CYS A CA 1
ATOM 2089 C C . CYS A 1 292 ? 20.589 11.215 -18.118 1.00 97.56 292 CYS A C 1
ATOM 2091 O O . CYS A 1 292 ? 21.303 12.131 -18.530 1.00 97.56 292 CYS A O 1
ATOM 2093 N N . TRP A 1 293 ? 19.676 11.387 -17.163 1.00 97.44 293 TRP A N 1
ATOM 2094 C CA . TRP A 1 293 ? 19.349 12.653 -16.495 1.00 97.44 293 TRP A CA 1
ATOM 2095 C C . TRP A 1 293 ? 18.856 12.398 -15.053 1.00 97.44 293 TRP A C 1
ATOM 2097 O O . TRP A 1 293 ? 18.647 11.245 -14.680 1.00 97.44 293 TRP A O 1
ATOM 2107 N N . GLY A 1 294 ? 18.716 13.444 -14.232 1.00 96.06 294 GLY A N 1
ATOM 2108 C CA . GLY A 1 294 ? 18.514 13.337 -12.776 1.00 96.06 294 GLY A CA 1
ATOM 2109 C C . GLY A 1 294 ? 19.811 13.531 -11.976 1.00 96.06 294 GLY A C 1
ATOM 2110 O O . GLY A 1 294 ? 20.760 14.153 -12.466 1.00 96.06 294 GLY A O 1
ATOM 2111 N N . ASP A 1 295 ? 19.869 13.002 -10.747 1.00 93.56 295 ASP A N 1
ATOM 2112 C CA . ASP A 1 295 ? 21.040 13.109 -9.870 1.00 93.56 295 ASP A CA 1
ATOM 2113 C C . ASP A 1 295 ? 22.290 12.520 -10.526 1.00 93.56 295 ASP A C 1
ATOM 2115 O O . ASP A 1 295 ? 22.265 11.481 -11.188 1.00 93.56 295 ASP A O 1
ATOM 2119 N N . ASN A 1 296 ? 23.418 13.186 -10.294 1.00 91.38 296 ASN A N 1
ATOM 2120 C CA . ASN A 1 296 ? 24.715 12.784 -10.817 1.00 91.38 296 ASN A CA 1
ATOM 2121 C C . ASN A 1 296 ? 25.815 12.832 -9.740 1.00 91.38 296 ASN A C 1
ATOM 2123 O O . ASN A 1 296 ? 26.995 13.039 -10.042 1.00 91.38 296 ASN A O 1
ATOM 2127 N N . GLY A 1 297 ? 25.455 12.664 -8.464 1.00 87.88 297 GLY A N 1
ATOM 2128 C CA . GLY A 1 297 ? 26.396 12.675 -7.341 1.00 87.88 297 GLY A CA 1
ATOM 2129 C C . GLY A 1 297 ? 27.493 11.610 -7.459 1.00 87.88 297 GLY A C 1
ATOM 2130 O O . GLY A 1 297 ? 28.612 11.828 -6.995 1.00 87.88 297 GLY A O 1
ATOM 2131 N N . TRP A 1 298 ? 27.209 10.504 -8.153 1.00 86.31 298 TRP A N 1
ATOM 2132 C CA . TRP A 1 298 ? 28.100 9.353 -8.323 1.00 86.31 298 TRP A CA 1
ATOM 2133 C C . TRP A 1 298 ? 28.569 9.134 -9.765 1.00 86.31 298 TRP A C 1
ATOM 2135 O O . TRP A 1 298 ? 29.259 8.153 -10.041 1.00 86.31 298 TRP A O 1
ATOM 2145 N N . GLY A 1 299 ? 28.233 10.024 -10.702 1.00 89.38 299 GLY A N 1
ATOM 2146 C CA . GLY A 1 299 ? 28.507 9.794 -12.123 1.00 89.38 299 GLY A CA 1
ATOM 2147 C C . GLY A 1 299 ? 27.490 8.861 -12.791 1.00 89.38 299 GLY A C 1
ATOM 2148 O O . GLY A 1 299 ? 27.825 8.238 -13.793 1.00 89.38 299 GLY A O 1
ATOM 2149 N N . GLN A 1 300 ? 26.290 8.680 -12.225 1.00 90.62 300 GLN A N 1
ATOM 2150 C CA . GLN A 1 300 ? 25.290 7.729 -12.728 1.00 90.62 300 GLN A CA 1
ATOM 2151 C C . GLN A 1 300 ? 24.569 8.189 -14.007 1.00 90.62 300 GLN A C 1
ATOM 2153 O O . GLN A 1 300 ? 23.971 7.359 -14.697 1.00 90.62 300 GLN A O 1
ATOM 2158 N N . THR A 1 301 ? 24.693 9.467 -14.387 1.00 94.00 301 THR A N 1
ATOM 2159 C CA . THR A 1 301 ? 24.241 9.958 -15.701 1.00 94.00 301 THR A CA 1
ATOM 2160 C C . THR A 1 301 ? 25.356 10.025 -16.756 1.00 94.00 301 THR A C 1
ATOM 2162 O O . THR A 1 301 ? 25.062 10.190 -17.939 1.00 94.00 301 THR A O 1
ATOM 2165 N N . GLU A 1 302 ? 26.619 9.807 -16.367 1.00 92.19 302 GLU A N 1
ATOM 2166 C CA . GLU A 1 302 ? 27.810 9.851 -17.235 1.00 92.19 302 GLU A CA 1
ATOM 2167 C C . GLU A 1 302 ? 27.962 8.564 -18.074 1.00 92.19 302 GLU A C 1
ATOM 2169 O O . GLU A 1 302 ? 28.901 7.779 -17.907 1.00 92.19 302 GLU A O 1
ATOM 2174 N N . ALA A 1 303 ? 26.995 8.307 -18.958 1.00 91.50 303 ALA A N 1
ATOM 2175 C CA . ALA A 1 303 ? 26.939 7.084 -19.752 1.00 91.50 303 ALA A CA 1
ATOM 2176 C C . ALA A 1 303 ? 28.121 6.961 -20.749 1.00 91.50 303 ALA A C 1
ATOM 2178 O O . ALA A 1 303 ? 28.410 7.912 -21.481 1.00 91.50 303 ALA A O 1
ATOM 2179 N N . PRO A 1 304 ? 28.797 5.794 -20.841 1.00 91.69 304 PRO A N 1
ATOM 2180 C CA . PRO A 1 304 ? 29.880 5.575 -21.799 1.00 91.69 304 PRO A CA 1
ATOM 2181 C C . PRO A 1 304 ? 29.450 5.745 -23.262 1.00 91.69 304 PRO A C 1
ATOM 2183 O O . PRO A 1 304 ? 28.395 5.272 -23.683 1.00 91.69 304 PRO A O 1
ATOM 2186 N N . ALA A 1 305 ? 30.309 6.376 -24.064 1.00 89.38 305 ALA A N 1
ATOM 2187 C CA . ALA A 1 305 ? 30.026 6.651 -25.469 1.00 89.38 305 ALA A CA 1
ATOM 2188 C C . ALA A 1 305 ? 30.099 5.384 -26.346 1.00 89.38 305 ALA A C 1
ATOM 2190 O O . ALA A 1 305 ? 31.172 4.812 -26.550 1.00 89.38 305 ALA A O 1
ATOM 2191 N N . GLY A 1 306 ? 28.965 4.997 -26.933 1.00 91.19 306 GLY A N 1
ATOM 2192 C CA . GLY A 1 306 ? 28.873 3.965 -27.965 1.00 91.19 306 GLY A CA 1
ATOM 2193 C C . GLY A 1 306 ? 27.453 3.431 -28.149 1.00 91.19 306 GLY A C 1
ATOM 2194 O O . GLY A 1 306 ? 26.506 3.968 -27.578 1.00 91.19 306 GLY A O 1
ATOM 2195 N N . ALA A 1 307 ? 27.316 2.384 -28.966 1.00 94.31 307 ALA A N 1
ATOM 2196 C CA . ALA A 1 307 ? 26.028 1.784 -29.304 1.00 94.31 307 ALA A CA 1
ATOM 2197 C C . ALA A 1 307 ? 25.653 0.633 -28.352 1.00 94.31 307 ALA A C 1
ATOM 2199 O O . ALA A 1 307 ? 26.454 -0.275 -28.106 1.00 94.31 307 ALA A O 1
ATOM 2200 N N . VAL A 1 308 ? 24.412 0.654 -27.868 1.00 97.31 308 VAL A N 1
ATOM 2201 C CA . VAL A 1 308 ? 23.839 -0.318 -26.928 1.00 97.31 308 VAL A CA 1
ATOM 2202 C C . VAL A 1 308 ? 22.538 -0.929 -27.459 1.00 97.31 308 VAL A C 1
ATOM 2204 O O . VAL A 1 308 ? 21.912 -0.403 -28.377 1.00 97.31 308 VAL A O 1
ATOM 2207 N N . THR A 1 309 ? 22.144 -2.063 -26.887 1.00 96.00 309 THR A N 1
ATOM 2208 C CA . THR A 1 309 ? 20.936 -2.834 -27.229 1.00 96.00 309 THR A CA 1
ATOM 2209 C C . THR A 1 309 ? 19.940 -2.918 -26.073 1.00 96.00 309 THR A C 1
ATOM 2211 O O . THR A 1 309 ? 18.743 -3.025 -26.323 1.00 96.00 309 THR A O 1
ATOM 2214 N N . ALA A 1 310 ? 20.409 -2.823 -24.825 1.00 94.69 310 ALA A N 1
ATOM 2215 C CA . ALA A 1 310 ? 19.581 -2.780 -23.621 1.00 94.69 310 ALA A CA 1
ATOM 2216 C C . ALA A 1 310 ? 20.212 -1.874 -22.552 1.00 94.69 310 ALA A C 1
ATOM 2218 O O . ALA A 1 310 ? 21.434 -1.717 -22.514 1.00 94.69 310 ALA A O 1
ATOM 2219 N N . ILE A 1 311 ? 19.381 -1.317 -21.668 1.00 97.25 311 ILE A N 1
ATOM 2220 C CA . ILE A 1 311 ? 19.774 -0.516 -20.498 1.00 97.25 311 ILE A CA 1
ATOM 2221 C C . ILE A 1 311 ? 18.993 -0.968 -19.263 1.00 97.25 311 ILE A C 1
ATOM 2223 O O . ILE A 1 311 ? 17.865 -1.440 -19.377 1.00 97.25 311 ILE A O 1
ATOM 2227 N N . SER A 1 312 ? 19.581 -0.788 -18.085 1.00 95.62 312 SER A N 1
ATOM 2228 C CA . SER A 1 312 ? 18.914 -0.919 -16.789 1.00 95.62 312 SER A CA 1
ATOM 2229 C C . SER A 1 312 ? 19.544 0.082 -15.812 1.00 95.62 312 SER A C 1
ATOM 2231 O O . SER A 1 312 ? 20.746 0.360 -15.893 1.00 95.62 312 SER A O 1
ATOM 2233 N N . ALA A 1 313 ? 18.727 0.678 -14.946 1.00 94.19 313 ALA A N 1
ATOM 2234 C CA . ALA A 1 313 ? 19.135 1.671 -13.958 1.00 94.19 313 ALA A CA 1
ATOM 2235 C C . ALA A 1 313 ? 18.743 1.165 -12.564 1.00 94.19 313 ALA A C 1
ATOM 2237 O O . ALA A 1 313 ? 17.647 0.646 -12.383 1.00 94.19 313 ALA A O 1
ATOM 2238 N N . GLY A 1 314 ? 19.676 1.237 -11.616 1.00 89.62 314 GLY A N 1
ATOM 2239 C CA . GLY A 1 314 ? 19.501 0.779 -10.237 1.00 89.62 314 GLY A CA 1
ATOM 2240 C C . GLY A 1 314 ? 19.474 1.960 -9.274 1.00 89.62 314 GLY A C 1
ATOM 2241 O O . GLY A 1 314 ? 19.131 3.076 -9.658 1.00 89.62 314 GLY A O 1
ATOM 2242 N N . TRP A 1 315 ? 19.910 1.751 -8.028 1.00 88.12 315 TRP A N 1
ATOM 2243 C CA . TRP A 1 315 ? 19.949 2.821 -7.021 1.00 88.12 315 TRP A CA 1
ATOM 2244 C C . TRP A 1 315 ? 20.757 4.038 -7.482 1.00 88.12 315 TRP A C 1
ATOM 2246 O O . TRP A 1 315 ? 20.224 5.129 -7.651 1.00 88.12 315 TRP A O 1
ATOM 2256 N N . LYS A 1 316 ? 22.069 3.846 -7.664 1.00 87.88 316 LYS A N 1
ATOM 2257 C CA . LYS A 1 316 ? 23.059 4.904 -7.952 1.00 87.88 316 LYS A CA 1
ATOM 2258 C C . LYS A 1 316 ? 24.060 4.474 -9.019 1.00 87.88 316 LYS A C 1
ATOM 2260 O O . LYS A 1 316 ? 25.145 5.041 -9.141 1.00 87.88 316 LYS A O 1
ATOM 2265 N N . HIS A 1 317 ? 23.704 3.451 -9.784 1.00 91.50 317 HIS A N 1
ATOM 2266 C CA . HIS A 1 317 ? 24.443 2.945 -10.929 1.00 91.50 317 HIS A CA 1
ATOM 2267 C C . HIS A 1 317 ? 23.479 2.637 -12.067 1.00 91.50 317 HIS A C 1
ATOM 2269 O O . HIS A 1 317 ? 22.289 2.411 -11.858 1.00 91.50 317 HIS A O 1
ATOM 2275 N N . SER A 1 318 ? 24.025 2.614 -13.272 1.00 94.81 318 SER A N 1
ATOM 2276 C CA . SER A 1 318 ? 23.326 2.222 -14.490 1.00 94.81 318 SER A CA 1
ATOM 2277 C C . SER A 1 318 ? 24.221 1.264 -15.258 1.00 94.81 318 SER A C 1
ATOM 2279 O O . SER A 1 318 ? 25.449 1.381 -15.203 1.00 94.81 318 SER A O 1
ATOM 2281 N N . CYS A 1 319 ? 23.622 0.315 -15.967 1.00 95.69 319 CYS A N 1
ATOM 2282 C CA . CYS A 1 319 ? 24.343 -0.616 -16.821 1.00 95.69 319 CYS A CA 1
ATOM 2283 C C . CYS A 1 319 ? 23.654 -0.764 -18.184 1.00 95.69 319 CYS A C 1
ATOM 2285 O O . CYS A 1 319 ? 22.445 -0.584 -18.317 1.00 95.69 319 CYS A O 1
ATOM 2287 N N . ALA A 1 320 ? 24.430 -1.117 -19.206 1.00 96.56 320 ALA A N 1
ATOM 2288 C CA . ALA A 1 320 ? 23.954 -1.313 -20.568 1.00 96.56 320 ALA A CA 1
ATOM 2289 C C . ALA A 1 320 ? 24.638 -2.503 -21.240 1.00 96.56 320 ALA A C 1
ATOM 2291 O O . ALA A 1 320 ? 25.824 -2.750 -21.016 1.00 96.56 320 ALA A O 1
ATOM 2292 N N . ILE A 1 321 ? 23.905 -3.194 -22.110 1.00 96.06 321 ILE A N 1
ATOM 2293 C CA . ILE A 1 321 ? 24.450 -4.212 -23.012 1.00 96.06 321 ILE A CA 1
ATOM 2294 C C . ILE A 1 321 ? 24.820 -3.526 -24.328 1.00 96.06 321 ILE A C 1
ATOM 2296 O O . ILE A 1 321 ? 24.002 -2.834 -24.930 1.00 96.06 321 ILE A O 1
ATOM 2300 N N . ARG A 1 322 ? 26.063 -3.702 -24.771 1.00 95.75 322 ARG A N 1
ATOM 2301 C CA . ARG A 1 322 ? 26.604 -3.194 -26.040 1.00 95.75 322 ARG A CA 1
ATOM 2302 C C . ARG A 1 322 ? 26.063 -3.973 -27.240 1.00 95.75 322 ARG A C 1
ATOM 2304 O O . ARG A 1 322 ? 25.552 -5.081 -27.106 1.00 95.75 322 ARG A O 1
ATOM 2311 N N . THR A 1 323 ? 26.269 -3.456 -28.448 1.00 94.06 323 THR A N 1
ATOM 2312 C CA . THR A 1 323 ? 25.955 -4.182 -29.696 1.00 94.06 323 THR A CA 1
ATOM 2313 C C . THR A 1 323 ? 26.773 -5.463 -29.931 1.00 94.06 323 THR A C 1
ATOM 2315 O O . THR A 1 323 ? 26.374 -6.271 -30.763 1.00 94.06 323 THR A O 1
ATOM 2318 N N . ASP A 1 324 ? 27.863 -5.694 -29.189 1.00 92.25 324 ASP A N 1
ATOM 2319 C CA . ASP A 1 324 ? 28.604 -6.971 -29.142 1.00 92.25 324 ASP A CA 1
ATOM 2320 C C . ASP A 1 324 ? 28.226 -7.865 -27.936 1.00 92.25 324 ASP A C 1
ATOM 2322 O O . ASP A 1 324 ? 28.828 -8.916 -27.702 1.00 92.25 324 ASP A O 1
ATOM 2326 N N . GLY A 1 325 ? 27.207 -7.468 -27.169 1.00 91.62 325 GLY A N 1
ATOM 2327 C CA . GLY A 1 325 ? 26.677 -8.202 -26.021 1.00 91.62 325 GLY A CA 1
ATOM 2328 C C . GLY A 1 325 ? 27.496 -8.077 -24.732 1.00 91.62 325 GLY A C 1
ATOM 2329 O O . GLY A 1 325 ? 27.069 -8.597 -23.704 1.00 91.62 325 GLY A O 1
ATOM 2330 N N . ALA A 1 326 ? 28.643 -7.392 -24.741 1.00 93.38 326 ALA A N 1
ATOM 2331 C CA . ALA A 1 326 ? 29.387 -7.097 -23.517 1.00 93.38 326 ALA A CA 1
ATOM 2332 C C . ALA A 1 326 ? 28.693 -5.990 -22.696 1.00 93.38 326 ALA A C 1
ATOM 2334 O O . ALA A 1 326 ? 27.944 -5.177 -23.237 1.00 93.38 326 ALA A O 1
ATOM 2335 N N . ILE A 1 327 ? 28.958 -5.926 -21.389 1.00 93.94 327 ILE A N 1
ATOM 2336 C CA . ILE A 1 327 ? 28.291 -4.981 -20.477 1.00 93.94 327 ILE A CA 1
ATOM 2337 C C . ILE A 1 327 ? 29.179 -3.761 -20.191 1.00 93.94 327 ILE A C 1
ATOM 2339 O O . ILE A 1 327 ? 30.388 -3.877 -19.983 1.00 93.94 327 ILE A O 1
ATOM 2343 N N . TRP A 1 328 ? 28.559 -2.584 -20.128 1.00 93.06 328 TRP A N 1
ATOM 2344 C CA . TRP A 1 328 ? 29.083 -1.408 -19.433 1.00 93.06 328 TRP A CA 1
ATOM 2345 C C . TRP A 1 328 ? 28.273 -1.151 -18.163 1.00 93.06 328 TRP A C 1
ATOM 2347 O O . TRP A 1 328 ? 27.058 -1.314 -18.178 1.00 93.06 328 TRP A O 1
ATOM 2357 N N . CYS A 1 329 ? 28.929 -0.690 -17.099 1.00 93.06 329 CYS A N 1
ATOM 2358 C CA . CYS A 1 329 ? 28.287 -0.132 -15.908 1.00 93.06 329 CYS A CA 1
ATOM 2359 C C . CYS A 1 329 ? 28.998 1.164 -15.503 1.00 93.06 329 CYS A C 1
ATOM 2361 O O . CYS A 1 329 ? 30.216 1.278 -15.663 1.00 93.06 329 CYS A O 1
ATOM 2363 N N . TRP A 1 330 ? 28.243 2.133 -14.993 1.00 92.25 330 TRP A N 1
ATOM 2364 C CA . TRP A 1 330 ? 28.726 3.438 -14.532 1.00 92.25 330 TRP A CA 1
ATOM 2365 C C . TRP A 1 330 ? 27.925 3.906 -13.304 1.00 92.25 330 TRP A C 1
ATOM 2367 O O . TRP A 1 330 ? 26.918 3.298 -12.940 1.00 92.25 330 TRP A O 1
ATOM 2377 N N . GLY A 1 331 ? 28.398 4.945 -12.612 1.00 90.12 331 GLY A N 1
ATOM 2378 C CA . GLY A 1 331 ? 27.884 5.343 -11.295 1.00 90.12 331 GLY A CA 1
ATOM 2379 C C . GLY A 1 331 ? 28.591 4.654 -10.115 1.00 90.12 331 GLY A C 1
ATOM 2380 O O . GLY A 1 331 ? 29.761 4.272 -10.205 1.00 90.12 331 GLY A O 1
ATOM 2381 N N . TYR A 1 332 ? 27.888 4.511 -8.990 1.00 86.50 332 TYR A N 1
ATOM 2382 C CA . TYR A 1 332 ? 28.435 4.169 -7.672 1.00 86.50 332 TYR A CA 1
ATOM 2383 C C . TYR A 1 332 ? 29.176 2.816 -7.620 1.00 86.50 332 TYR A C 1
ATOM 2385 O O . TYR A 1 332 ? 28.575 1.737 -7.656 1.00 86.50 332 TYR A O 1
ATOM 2393 N N . GLY A 1 333 ? 30.505 2.892 -7.482 1.00 79.88 333 GLY A N 1
ATOM 2394 C CA . GLY A 1 333 ? 31.435 1.752 -7.450 1.00 79.88 333 GLY A CA 1
ATOM 2395 C C . GLY A 1 333 ? 32.021 1.358 -8.818 1.00 79.88 333 GLY A C 1
ATOM 2396 O O . GLY A 1 333 ? 32.878 0.475 -8.889 1.00 79.88 333 GLY A O 1
ATOM 2397 N N . TYR A 1 334 ? 31.604 2.033 -9.894 1.00 80.06 334 TYR A N 1
ATOM 2398 C CA . TYR A 1 334 ? 32.106 1.840 -11.260 1.00 80.06 334 TYR A CA 1
ATOM 2399 C C . TYR A 1 334 ? 32.861 3.069 -11.801 1.00 80.06 334 TYR A C 1
ATOM 2401 O O . TYR A 1 334 ? 33.774 2.919 -12.616 1.00 80.06 334 TYR A O 1
ATOM 2409 N N . SER A 1 335 ? 32.501 4.274 -11.347 1.00 67.00 335 SER A N 1
ATOM 2410 C CA . SER A 1 335 ? 33.151 5.550 -11.678 1.00 67.00 335 SER A CA 1
ATOM 2411 C C . SER A 1 335 ? 34.232 5.940 -10.653 1.00 67.00 335 SER A C 1
ATOM 2413 O O . SER A 1 335 ? 34.179 5.559 -9.484 1.00 67.00 335 SER A O 1
ATOM 2415 N N . THR A 1 336 ? 35.214 6.745 -11.074 1.00 55.84 336 THR A N 1
ATOM 2416 C CA . THR A 1 336 ? 36.218 7.359 -10.183 1.00 55.84 336 THR A CA 1
ATOM 2417 C C . THR A 1 336 ? 35.989 8.869 -10.098 1.00 55.84 336 THR A C 1
ATOM 2419 O O . THR A 1 336 ? 36.451 9.613 -10.967 1.00 55.84 336 THR A O 1
ATOM 2422 N N . ARG A 1 337 ? 35.277 9.337 -9.063 1.00 50.56 337 ARG A N 1
ATOM 2423 C CA . ARG A 1 337 ? 35.015 10.766 -8.817 1.00 50.56 337 ARG A CA 1
ATOM 2424 C C . ARG A 1 337 ? 35.348 11.135 -7.366 1.00 50.56 337 ARG A C 1
ATOM 2426 O O . ARG A 1 337 ? 34.604 10.792 -6.454 1.00 50.56 337 ARG A O 1
ATOM 2433 N N . GLY A 1 338 ? 36.446 11.869 -7.177 1.00 45.59 338 GLY A N 1
ATOM 2434 C CA . GLY A 1 338 ? 36.989 12.217 -5.856 1.00 45.59 338 GLY A CA 1
ATOM 2435 C C . GLY A 1 338 ? 37.875 11.118 -5.256 1.00 45.59 338 GLY A C 1
ATOM 2436 O O . GLY A 1 338 ? 37.831 9.967 -5.681 1.00 45.59 338 GLY A O 1
ATOM 2437 N N . ASP A 1 339 ? 38.692 11.481 -4.266 1.00 42.38 339 ASP A N 1
ATOM 2438 C CA . ASP A 1 339 ? 39.821 10.680 -3.755 1.00 42.38 339 ASP A CA 1
ATOM 2439 C C . ASP A 1 339 ? 39.430 9.483 -2.856 1.00 42.38 339 ASP A C 1
ATOM 2441 O O . ASP A 1 339 ? 40.231 8.987 -2.062 1.00 42.38 339 ASP A O 1
ATOM 2445 N N . VAL A 1 340 ? 38.189 9.001 -2.966 1.00 45.28 340 VAL A N 1
ATOM 2446 C CA . VAL A 1 340 ? 37.671 7.839 -2.232 1.00 45.28 340 VAL A CA 1
ATOM 2447 C C . VAL A 1 340 ? 37.787 6.576 -3.083 1.00 45.28 340 VAL A C 1
ATOM 2449 O O . VAL A 1 340 ? 36.942 6.276 -3.925 1.00 45.28 340 VAL A O 1
ATOM 2452 N N . ALA A 1 341 ? 38.856 5.816 -2.846 1.00 43.38 341 ALA A N 1
ATOM 2453 C CA . ALA A 1 341 ? 39.120 4.543 -3.509 1.00 43.38 341 ALA A CA 1
ATOM 2454 C C . ALA A 1 341 ? 38.176 3.426 -3.019 1.00 43.38 341 ALA A C 1
ATOM 2456 O O . ALA A 1 341 ? 38.574 2.536 -2.269 1.00 43.38 341 ALA A O 1
ATOM 2457 N N . PHE A 1 342 ? 36.921 3.453 -3.473 1.00 52.53 342 PHE A N 1
ATOM 2458 C CA . PHE A 1 342 ? 36.092 2.249 -3.511 1.00 52.53 342 PHE A CA 1
ATOM 2459 C C . PHE A 1 342 ? 36.775 1.202 -4.402 1.00 52.53 342 PHE A C 1
ATOM 2461 O O . PHE A 1 342 ? 37.356 1.544 -5.437 1.00 52.53 342 PHE A O 1
ATOM 2468 N N . SER A 1 343 ? 36.705 -0.077 -4.028 1.00 56.53 343 SER A N 1
ATOM 2469 C CA . SER A 1 343 ? 37.155 -1.158 -4.906 1.00 56.53 343 SER A CA 1
ATOM 2470 C C . SER A 1 343 ? 36.308 -1.142 -6.176 1.00 56.53 343 SER A C 1
ATOM 2472 O O . SER A 1 343 ? 35.100 -1.378 -6.106 1.00 56.53 343 SER A O 1
ATOM 2474 N N . ARG A 1 344 ? 36.935 -0.849 -7.321 1.00 69.19 344 ARG A N 1
ATOM 2475 C CA . ARG A 1 344 ? 36.272 -0.878 -8.627 1.00 69.19 344 ARG A CA 1
ATOM 2476 C C . ARG A 1 344 ? 35.612 -2.240 -8.813 1.00 69.19 344 ARG A C 1
ATOM 2478 O O . ARG A 1 344 ? 36.294 -3.258 -8.761 1.00 69.19 344 ARG A O 1
ATOM 2485 N N . ILE A 1 345 ? 34.305 -2.241 -9.033 1.00 75.06 345 ILE A N 1
ATOM 2486 C CA . ILE A 1 345 ? 33.553 -3.476 -9.234 1.00 75.06 345 ILE A CA 1
ATOM 2487 C C . ILE A 1 345 ? 33.842 -3.986 -10.645 1.00 75.06 345 ILE A C 1
ATOM 2489 O O . ILE A 1 345 ? 33.573 -3.293 -11.632 1.00 75.06 345 ILE A O 1
ATOM 2493 N N . ASP A 1 346 ? 34.382 -5.198 -10.738 1.00 81.94 346 ASP A N 1
ATOM 2494 C CA . ASP A 1 346 ? 34.591 -5.863 -12.017 1.00 81.94 346 ASP A CA 1
ATOM 2495 C C . ASP A 1 346 ? 33.246 -6.294 -12.615 1.00 81.94 346 ASP A C 1
ATOM 2497 O O . ASP A 1 346 ? 32.450 -7.002 -11.997 1.00 81.94 346 ASP A O 1
ATOM 2501 N N . VAL A 1 347 ? 32.989 -5.839 -13.840 1.00 87.75 347 VAL A N 1
ATOM 2502 C CA . VAL A 1 347 ? 31.806 -6.212 -14.623 1.00 87.75 347 VAL A CA 1
ATOM 2503 C C . VAL A 1 347 ? 32.076 -7.567 -15.293 1.00 87.75 347 VAL A C 1
ATOM 2505 O O . VAL A 1 347 ? 33.127 -7.709 -15.926 1.00 87.75 347 VAL A O 1
ATOM 2508 N N . PRO A 1 348 ? 31.164 -8.557 -15.208 1.00 90.62 348 PRO A N 1
ATOM 2509 C CA . PRO A 1 348 ? 31.370 -9.869 -15.814 1.00 90.62 348 PRO A CA 1
ATOM 2510 C C . PRO A 1 348 ? 31.674 -9.812 -17.315 1.00 90.62 348 PRO A C 1
ATOM 2512 O O . PRO A 1 348 ? 30.990 -9.140 -18.089 1.00 90.62 348 PRO A O 1
ATOM 2515 N N . SER A 1 349 ? 32.682 -10.573 -17.740 1.00 88.12 349 SER A N 1
ATOM 2516 C CA . SER A 1 349 ? 32.993 -10.773 -19.153 1.00 88.12 349 SER A CA 1
ATOM 2517 C C . SER A 1 349 ? 32.101 -11.855 -19.771 1.00 88.12 349 SER A C 1
ATOM 2519 O O . SER A 1 349 ? 31.720 -12.832 -19.124 1.00 88.12 349 SER A O 1
ATOM 2521 N N . GLY A 1 350 ? 31.750 -11.671 -21.043 1.00 90.31 350 GLY A N 1
ATOM 2522 C CA . GLY A 1 350 ? 30.842 -12.552 -21.773 1.00 90.31 350 GLY A CA 1
ATOM 2523 C C . GLY A 1 350 ? 30.015 -11.790 -22.804 1.00 90.31 350 GLY A C 1
ATOM 2524 O O . GLY A 1 350 ? 30.285 -10.622 -23.085 1.00 90.31 350 GLY A O 1
ATOM 2525 N N . SER A 1 351 ? 29.006 -12.470 -23.346 1.00 93.00 351 SER A N 1
ATOM 2526 C CA . SER A 1 351 ? 27.970 -11.886 -24.196 1.00 93.00 351 SER A CA 1
ATOM 2527 C C . SER A 1 351 ? 26.607 -12.193 -23.570 1.00 93.00 351 SER A C 1
ATOM 2529 O O . SER A 1 351 ? 26.337 -13.341 -23.201 1.00 93.00 351 SER A O 1
ATOM 2531 N N . PHE A 1 352 ? 25.790 -11.160 -23.391 1.00 95.94 352 PHE A N 1
ATOM 2532 C CA . PHE A 1 352 ? 24.572 -11.178 -22.584 1.00 95.94 352 PHE A CA 1
ATOM 2533 C C . PHE A 1 352 ? 23.365 -10.693 -23.399 1.00 95.94 352 PHE A C 1
ATOM 2535 O O . PHE A 1 352 ? 23.508 -9.883 -24.313 1.00 95.94 352 PHE A O 1
ATOM 2542 N N . SER A 1 353 ? 22.179 -11.205 -23.071 1.00 94.19 353 SER A N 1
ATOM 2543 C CA . SER A 1 353 ? 20.911 -10.935 -23.765 1.00 94.19 353 SER A CA 1
ATOM 2544 C C . SER A 1 353 ? 19.966 -10.022 -22.978 1.00 94.19 353 SER A C 1
ATOM 2546 O O . SER A 1 353 ? 19.191 -9.288 -23.585 1.00 94.19 353 SER A O 1
ATOM 2548 N N . ALA A 1 354 ? 20.039 -10.037 -21.644 1.00 92.69 354 ALA A N 1
ATOM 2549 C CA . ALA A 1 354 ? 19.267 -9.162 -20.762 1.00 92.69 354 ALA A CA 1
ATOM 2550 C C . ALA A 1 354 ? 20.085 -8.764 -19.526 1.00 92.69 354 ALA A C 1
ATOM 2552 O O . ALA A 1 354 ? 21.000 -9.483 -19.118 1.00 92.69 354 ALA A O 1
ATOM 2553 N N . ILE A 1 355 ? 19.755 -7.618 -18.930 1.00 96.00 355 ILE A N 1
ATOM 2554 C CA . ILE A 1 355 ? 20.403 -7.077 -17.731 1.00 96.00 355 ILE A CA 1
ATOM 2555 C C . ILE A 1 355 ? 19.350 -6.441 -16.820 1.00 96.00 355 ILE A C 1
ATOM 2557 O O . ILE A 1 355 ? 18.443 -5.769 -17.305 1.00 96.00 355 ILE A O 1
ATOM 2561 N N . ALA A 1 356 ? 19.480 -6.654 -15.514 1.00 92.75 356 ALA A N 1
ATOM 2562 C CA . ALA A 1 356 ? 18.644 -6.057 -14.482 1.00 92.75 356 ALA A CA 1
ATOM 2563 C C . ALA A 1 356 ? 19.535 -5.536 -13.347 1.00 92.75 356 ALA A C 1
ATOM 2565 O O . ALA A 1 356 ? 20.358 -6.276 -12.806 1.00 92.75 356 ALA A O 1
ATOM 2566 N N . THR A 1 357 ? 19.393 -4.262 -12.994 1.00 91.31 357 THR A N 1
ATOM 2567 C CA . THR A 1 357 ? 20.113 -3.628 -11.882 1.00 91.31 357 THR A CA 1
ATOM 2568 C C . THR A 1 357 ? 19.159 -3.360 -10.729 1.00 91.31 357 THR A C 1
ATOM 2570 O O . THR A 1 357 ? 18.212 -2.599 -10.898 1.00 91.31 357 THR A O 1
ATOM 2573 N N . GLY A 1 358 ? 19.422 -3.968 -9.574 1.00 85.94 358 GLY A N 1
ATOM 2574 C CA . GLY A 1 358 ? 18.674 -3.720 -8.346 1.00 85.94 358 GLY A CA 1
ATOM 2575 C C . GLY A 1 358 ? 19.212 -2.510 -7.582 1.00 85.94 358 GLY A C 1
ATOM 2576 O O . GLY A 1 358 ? 19.927 -1.662 -8.128 1.00 85.94 358 GLY A O 1
ATOM 2577 N N . PHE A 1 359 ? 18.918 -2.450 -6.281 1.00 82.81 359 PHE A N 1
ATOM 2578 C CA . PHE A 1 359 ? 19.431 -1.379 -5.420 1.00 82.81 359 PHE A CA 1
ATOM 2579 C C . PHE A 1 359 ? 20.962 -1.435 -5.312 1.00 82.81 359 PHE A C 1
ATOM 2581 O O . PHE A 1 359 ? 21.653 -0.508 -5.729 1.00 82.81 359 PHE A O 1
ATOM 2588 N N . GLU A 1 360 ? 21.522 -2.547 -4.829 1.00 80.62 360 GLU A N 1
ATOM 2589 C CA . GLU A 1 360 ? 22.975 -2.682 -4.648 1.00 80.62 360 GLU A CA 1
ATOM 2590 C C . GLU A 1 360 ? 23.631 -3.828 -5.420 1.00 80.62 360 GLU A C 1
ATOM 2592 O O . GLU A 1 360 ? 24.857 -3.914 -5.402 1.00 80.62 360 GLU A O 1
ATOM 2597 N N . HIS A 1 361 ? 22.871 -4.634 -6.163 1.00 88.75 361 HIS A N 1
ATOM 2598 C CA . HIS A 1 361 ? 23.380 -5.702 -7.027 1.00 88.75 361 HIS A CA 1
ATOM 2599 C C . HIS A 1 361 ? 23.014 -5.486 -8.502 1.00 88.75 361 HIS A C 1
ATOM 2601 O O . HIS A 1 361 ? 22.153 -4.676 -8.853 1.00 88.75 361 HIS A O 1
ATOM 2607 N N . SER A 1 362 ? 23.676 -6.232 -9.382 1.00 92.69 362 SER A N 1
ATOM 2608 C CA . SER A 1 362 ? 23.340 -6.317 -10.805 1.00 92.69 362 SER A CA 1
ATOM 2609 C C . SER A 1 362 ? 23.311 -7.779 -11.240 1.00 92.69 362 SER A C 1
ATOM 2611 O O . SER A 1 362 ? 24.144 -8.565 -10.795 1.00 92.69 362 SER A O 1
ATOM 2613 N N . CYS A 1 363 ? 22.388 -8.135 -12.131 1.00 94.50 363 CYS A N 1
ATOM 2614 C CA . CYS A 1 363 ? 22.272 -9.460 -12.736 1.00 94.50 363 CYS A CA 1
ATOM 2615 C C . CYS A 1 363 ? 22.194 -9.357 -14.265 1.00 94.50 363 CYS A C 1
ATOM 2617 O O . CYS A 1 363 ? 21.612 -8.418 -14.805 1.00 94.50 363 CYS A O 1
ATOM 2619 N N . ALA A 1 364 ? 22.748 -10.338 -14.974 1.00 95.56 364 ALA A N 1
ATOM 2620 C CA . ALA A 1 364 ? 22.703 -10.436 -16.428 1.00 95.56 364 ALA A CA 1
ATOM 2621 C C . ALA A 1 364 ? 22.455 -11.875 -16.890 1.00 95.56 364 ALA A C 1
ATOM 2623 O O . ALA A 1 364 ? 22.979 -12.832 -16.316 1.00 95.56 364 ALA A O 1
ATOM 2624 N N . LEU A 1 365 ? 21.662 -12.006 -17.950 1.00 95.69 365 LEU A N 1
ATOM 2625 C CA . LEU A 1 365 ? 21.287 -13.264 -18.584 1.00 95.69 365 LEU A CA 1
ATOM 2626 C C . LEU A 1 365 ? 22.197 -13.518 -19.791 1.00 95.69 365 LEU A C 1
ATOM 2628 O O . LEU A 1 365 ? 22.380 -12.636 -20.631 1.00 95.69 365 LEU A O 1
ATOM 2632 N N . ARG A 1 366 ? 22.776 -14.715 -19.889 1.00 94.62 366 ARG A N 1
ATOM 2633 C CA . ARG A 1 366 ? 23.547 -15.166 -21.056 1.00 94.62 366 ARG A CA 1
ATOM 2634 C C . ARG A 1 366 ? 22.631 -15.720 -22.150 1.00 94.62 366 ARG A C 1
ATOM 2636 O O . ARG A 1 366 ? 21.498 -16.122 -21.897 1.00 94.62 366 ARG A O 1
ATOM 2643 N N . ALA A 1 367 ? 23.165 -15.841 -23.365 1.00 88.62 367 ALA A N 1
ATOM 2644 C CA . ALA A 1 367 ? 22.473 -16.477 -24.493 1.00 88.62 367 ALA A CA 1
ATOM 2645 C C . ALA A 1 367 ? 22.157 -17.980 -24.291 1.00 88.62 367 ALA A C 1
ATOM 2647 O O . ALA A 1 367 ? 21.307 -18.516 -24.995 1.00 88.62 367 ALA A O 1
ATOM 2648 N N . ASP A 1 368 ? 22.804 -18.653 -23.332 1.00 90.00 368 ASP A N 1
ATOM 2649 C CA . ASP A 1 368 ? 22.493 -20.032 -22.913 1.00 90.00 368 ASP A CA 1
ATOM 2650 C C . ASP A 1 368 ? 21.384 -20.116 -21.836 1.00 90.00 368 ASP A C 1
ATOM 2652 O O . ASP A 1 368 ? 21.024 -21.206 -21.392 1.00 90.00 368 ASP A O 1
ATOM 2656 N N . GLY A 1 369 ? 20.833 -18.972 -21.415 1.00 91.38 369 GLY A N 1
ATOM 2657 C CA . GLY A 1 369 ? 19.819 -18.864 -20.368 1.00 91.38 369 GLY A CA 1
ATOM 2658 C C . GLY A 1 369 ? 20.370 -18.893 -18.938 1.00 91.38 369 GLY A C 1
ATOM 2659 O O . GLY A 1 369 ? 19.583 -18.807 -17.998 1.00 91.38 369 GLY A O 1
ATOM 2660 N N . THR A 1 370 ? 21.684 -19.005 -18.728 1.00 95.12 370 THR A N 1
ATOM 2661 C CA . THR A 1 370 ? 22.282 -18.926 -17.385 1.00 95.12 370 THR A CA 1
ATOM 2662 C C . THR A 1 370 ? 22.431 -17.478 -16.916 1.00 95.12 370 THR A C 1
ATOM 2664 O O . THR A 1 370 ? 22.624 -16.559 -17.715 1.00 95.12 370 THR A O 1
ATOM 2667 N N . ILE A 1 371 ? 22.363 -17.267 -15.602 1.00 95.06 371 ILE A N 1
ATOM 2668 C CA . ILE A 1 371 ? 22.452 -15.941 -14.977 1.00 95.06 371 ILE A CA 1
ATOM 2669 C C . ILE A 1 371 ? 23.834 -15.757 -14.339 1.00 95.06 371 ILE A C 1
ATOM 2671 O O . ILE A 1 371 ? 24.416 -16.698 -13.799 1.00 95.06 371 ILE A O 1
ATOM 2675 N N . VAL A 1 372 ? 24.349 -14.530 -14.380 1.00 93.56 372 VAL A N 1
ATOM 2676 C CA . VAL A 1 372 ? 25.417 -14.049 -13.493 1.00 93.56 372 VAL A CA 1
ATOM 2677 C C . VAL A 1 372 ? 24.876 -12.868 -12.715 1.00 93.56 372 VAL A C 1
ATOM 2679 O O . VAL A 1 372 ? 24.326 -11.955 -13.323 1.00 93.56 372 VAL A O 1
ATOM 2682 N N . CYS A 1 373 ? 25.084 -12.847 -11.405 1.00 92.56 373 CYS A N 1
ATOM 2683 C CA . CYS A 1 373 ? 24.883 -11.657 -10.592 1.00 92.56 373 CYS A CA 1
ATOM 2684 C C . CYS A 1 373 ? 26.206 -11.248 -9.933 1.00 92.56 373 CYS A C 1
ATOM 2686 O O . CYS A 1 373 ? 27.097 -12.075 -9.745 1.00 92.56 373 CYS A O 1
ATOM 2688 N N . TRP A 1 374 ? 26.362 -9.961 -9.641 1.00 90.00 374 TRP A N 1
ATOM 2689 C CA . TRP A 1 374 ? 27.567 -9.390 -9.042 1.00 90.00 374 TRP A CA 1
ATOM 2690 C C . TRP A 1 374 ? 27.221 -8.174 -8.175 1.00 90.00 374 TRP A C 1
ATOM 2692 O O . TRP A 1 374 ? 26.109 -7.648 -8.269 1.00 90.00 374 TRP A O 1
ATOM 2702 N N . ARG A 1 375 ? 28.206 -7.724 -7.375 1.00 78.62 375 ARG A N 1
ATOM 2703 C CA . ARG A 1 375 ? 28.100 -6.664 -6.349 1.00 78.62 375 ARG A CA 1
ATOM 2704 C C . ARG A 1 375 ? 27.282 -7.147 -5.133 1.00 78.62 375 ARG A C 1
ATOM 2706 O O . ARG A 1 375 ? 26.057 -7.138 -5.137 1.00 78.62 375 ARG A O 1
ATOM 2713 N N . GLU A 1 376 ? 27.997 -7.642 -4.123 1.00 62.12 376 GLU A N 1
ATOM 2714 C CA . GLU A 1 376 ? 27.452 -8.293 -2.920 1.00 62.12 376 GLU A CA 1
ATOM 2715 C C . GLU A 1 376 ? 27.072 -7.276 -1.831 1.00 62.12 376 GLU A C 1
ATOM 2717 O O . GLU A 1 376 ? 27.890 -6.426 -1.488 1.00 62.12 376 GLU A O 1
ATOM 2722 N N . TYR A 1 377 ? 25.895 -7.450 -1.217 1.00 57.34 377 TYR A N 1
ATOM 2723 C CA . TYR A 1 377 ? 25.658 -7.071 0.182 1.00 57.34 377 TYR A CA 1
ATOM 2724 C C . TYR A 1 377 ? 24.677 -8.044 0.865 1.00 57.34 377 TYR A C 1
ATOM 2726 O O . TYR A 1 377 ? 23.462 -7.909 0.743 1.00 57.34 377 TYR A O 1
ATOM 2734 N N . SER A 1 378 ? 25.225 -8.992 1.630 1.00 61.22 378 SER A N 1
ATOM 2735 C CA . SER A 1 378 ? 24.616 -9.641 2.810 1.00 61.22 378 SER A CA 1
ATOM 2736 C C . SER A 1 378 ? 23.367 -10.538 2.686 1.00 61.22 378 SER A C 1
ATOM 2738 O O . SER A 1 378 ? 22.972 -11.080 3.717 1.00 61.22 378 SER A O 1
ATOM 2740 N N . PHE A 1 379 ? 22.747 -10.743 1.516 1.00 62.34 379 PHE A N 1
ATOM 2741 C CA . PHE A 1 379 ? 21.486 -11.514 1.410 1.00 62.34 379 PHE A CA 1
ATOM 2742 C C . PHE A 1 379 ? 21.473 -12.614 0.328 1.00 62.34 379 PHE A C 1
ATOM 2744 O O . PHE A 1 379 ? 20.404 -13.095 -0.033 1.00 62.34 379 PHE A O 1
ATOM 2751 N N . SER A 1 380 ? 22.627 -13.032 -0.208 1.00 76.25 380 SER A N 1
ATOM 2752 C CA . SER A 1 380 ? 22.730 -14.033 -1.297 1.00 76.25 380 SER A CA 1
ATOM 2753 C C . SER A 1 380 ? 21.944 -13.703 -2.581 1.00 76.25 380 SER A C 1
ATOM 2755 O O . SER A 1 380 ? 21.773 -14.543 -3.460 1.00 76.25 380 SER A O 1
ATOM 2757 N N . GLN A 1 381 ? 21.537 -12.446 -2.773 1.00 76.50 381 GLN A N 1
ATOM 2758 C CA . GLN A 1 381 ? 20.886 -11.957 -3.995 1.00 76.50 381 GLN A CA 1
ATOM 2759 C C . GLN A 1 381 ? 21.786 -12.044 -5.245 1.00 76.50 381 GLN A C 1
ATOM 2761 O O . GLN A 1 381 ? 21.305 -11.957 -6.379 1.00 76.50 381 GLN A O 1
ATOM 2766 N N . THR A 1 382 ? 23.090 -12.256 -5.041 1.00 79.62 382 THR A N 1
ATOM 2767 C CA . THR A 1 382 ? 24.095 -12.525 -6.075 1.00 79.62 382 THR A CA 1
ATOM 2768 C C . THR A 1 382 ? 24.267 -14.004 -6.437 1.00 79.62 382 THR A C 1
ATOM 2770 O O . THR A 1 382 ? 25.041 -14.289 -7.348 1.00 79.62 382 THR A O 1
ATOM 2773 N N . ASP A 1 383 ? 23.543 -14.925 -5.791 1.00 86.44 383 ASP A N 1
ATOM 2774 C CA . ASP A 1 383 ? 23.708 -16.378 -5.939 1.00 86.44 383 ASP A CA 1
ATOM 2775 C C . ASP A 1 383 ? 22.527 -17.008 -6.720 1.00 86.44 383 ASP A C 1
ATOM 2777 O O . ASP A 1 383 ? 21.654 -17.644 -6.122 1.00 86.44 383 ASP A O 1
ATOM 2781 N N . PRO A 1 384 ? 22.433 -16.827 -8.057 1.00 90.31 384 PRO A N 1
ATOM 2782 C CA . PRO A 1 384 ? 21.286 -17.285 -8.838 1.00 90.31 384 PRO A CA 1
ATOM 2783 C C . PRO A 1 384 ? 21.137 -18.819 -8.814 1.00 90.31 384 PRO A C 1
ATOM 2785 O O . PRO A 1 384 ? 22.092 -19.533 -9.144 1.00 90.31 384 PRO A O 1
ATOM 2788 N N . PRO A 1 385 ? 19.938 -19.359 -8.511 1.00 92.19 385 PRO A N 1
ATOM 2789 C CA . PRO A 1 385 ? 19.683 -20.794 -8.539 1.00 92.19 385 PRO A CA 1
ATOM 2790 C C . PRO A 1 385 ? 19.957 -21.426 -9.908 1.00 92.19 385 PRO A C 1
ATOM 2792 O O . PRO A 1 385 ? 19.599 -20.879 -10.957 1.00 92.19 385 PRO A O 1
ATOM 2795 N N . ALA A 1 386 ? 20.545 -22.624 -9.902 1.00 90.00 386 ALA A N 1
ATOM 2796 C CA . ALA A 1 386 ? 20.918 -23.336 -11.120 1.00 90.00 386 ALA A CA 1
ATOM 2797 C C . ALA A 1 386 ? 19.700 -23.640 -12.018 1.00 90.00 386 ALA A C 1
ATOM 2799 O O . ALA A 1 386 ? 18.735 -24.288 -11.605 1.00 90.00 386 ALA A O 1
ATOM 2800 N N . GLY A 1 387 ? 19.764 -23.194 -13.272 1.00 91.44 387 GLY A N 1
ATOM 2801 C CA . GLY A 1 387 ? 18.705 -23.369 -14.260 1.00 91.44 387 GLY A CA 1
ATOM 2802 C C . GLY A 1 387 ? 18.965 -22.566 -15.531 1.00 91.44 387 GLY A C 1
ATOM 2803 O O . GLY A 1 387 ? 19.998 -21.906 -15.658 1.00 91.44 387 GLY A O 1
ATOM 2804 N N . THR A 1 388 ? 18.009 -22.623 -16.456 1.00 93.62 388 THR A N 1
ATOM 2805 C CA . THR A 1 388 ? 17.955 -21.770 -17.646 1.00 93.62 388 THR A CA 1
ATOM 2806 C C . THR A 1 388 ? 16.700 -20.903 -17.614 1.00 93.62 388 THR A C 1
ATOM 2808 O O . THR A 1 388 ? 15.617 -21.356 -17.233 1.00 93.62 388 THR A O 1
ATOM 2811 N N . TYR A 1 389 ? 16.863 -19.640 -17.996 1.00 95.62 389 TYR A N 1
ATOM 2812 C CA . TYR A 1 389 ? 15.887 -18.574 -17.805 1.00 95.62 389 TYR A CA 1
ATOM 2813 C C . TYR A 1 389 ? 15.727 -17.739 -19.084 1.00 95.62 389 TYR A C 1
ATOM 2815 O O . TYR A 1 389 ? 16.610 -17.709 -19.941 1.00 95.62 389 TYR A O 1
ATOM 2823 N N . THR A 1 390 ? 14.582 -17.076 -19.220 1.00 94.00 390 THR A N 1
ATOM 2824 C CA . THR A 1 390 ? 14.184 -16.258 -20.380 1.00 94.00 390 THR A CA 1
ATOM 2825 C C . THR A 1 390 ? 14.112 -14.767 -20.060 1.00 94.00 390 THR A C 1
ATOM 2827 O O . THR A 1 390 ? 14.302 -13.947 -20.955 1.00 94.00 390 THR A O 1
ATOM 2830 N N . ALA A 1 391 ? 13.878 -14.406 -18.796 1.00 88.94 391 ALA A N 1
ATOM 2831 C CA . ALA A 1 391 ? 13.893 -13.029 -18.307 1.00 88.94 391 ALA A CA 1
ATOM 2832 C C . ALA A 1 391 ? 14.415 -12.966 -16.864 1.00 88.94 391 ALA A C 1
ATOM 2834 O O . ALA A 1 391 ? 14.352 -13.953 -16.129 1.00 88.94 391 ALA A O 1
ATOM 2835 N N . ILE A 1 392 ? 14.904 -11.791 -16.462 1.00 95.00 392 ILE A N 1
ATOM 2836 C CA . ILE A 1 392 ? 15.386 -11.488 -15.110 1.00 95.00 392 ILE A CA 1
ATOM 2837 C C . ILE A 1 392 ? 14.867 -10.122 -14.654 1.00 95.00 392 ILE A C 1
ATOM 2839 O O . ILE A 1 392 ? 14.703 -9.215 -15.467 1.00 95.00 392 ILE A O 1
ATOM 2843 N N . SER A 1 393 ? 14.647 -9.971 -13.352 1.00 92.06 393 SER A N 1
ATOM 2844 C CA . SER A 1 393 ? 14.338 -8.707 -12.683 1.00 92.06 393 SER A CA 1
ATOM 2845 C C . SER A 1 393 ? 15.050 -8.671 -11.326 1.00 92.06 393 SER A C 1
ATOM 2847 O O . SER A 1 393 ? 15.246 -9.715 -10.702 1.00 92.06 393 SER A O 1
ATOM 2849 N N . ALA A 1 394 ? 15.478 -7.490 -10.884 1.00 89.69 394 ALA A N 1
ATOM 2850 C CA . ALA A 1 394 ? 16.268 -7.302 -9.671 1.00 89.69 394 ALA A CA 1
ATOM 2851 C C . ALA A 1 394 ? 15.635 -6.190 -8.828 1.00 89.69 394 ALA A C 1
ATOM 2853 O O . ALA A 1 394 ? 15.525 -5.061 -9.294 1.00 89.69 394 ALA A O 1
ATOM 2854 N N . GLY A 1 395 ? 15.210 -6.537 -7.614 1.00 85.50 395 GLY A N 1
ATOM 2855 C CA . GLY A 1 395 ? 14.608 -5.619 -6.652 1.00 85.50 395 GLY A CA 1
ATOM 2856 C C . GLY A 1 395 ? 15.653 -4.968 -5.747 1.00 85.50 395 GLY A C 1
ATOM 2857 O O . GLY A 1 395 ? 16.831 -4.861 -6.100 1.00 85.50 395 GLY A O 1
ATOM 2858 N N . SER A 1 396 ? 15.262 -4.561 -4.537 1.00 83.69 396 SER A N 1
ATOM 2859 C CA . SER A 1 396 ? 16.231 -3.946 -3.612 1.00 83.69 396 SER A CA 1
ATOM 2860 C C . SER A 1 396 ? 17.158 -4.939 -2.913 1.00 83.69 396 SER A C 1
ATOM 2862 O O . SER A 1 396 ? 18.340 -4.648 -2.735 1.00 83.69 396 SER A O 1
ATOM 2864 N N . ARG A 1 397 ? 16.653 -6.113 -2.517 1.00 84.69 397 ARG A N 1
ATOM 2865 C CA . ARG A 1 397 ? 17.452 -7.156 -1.833 1.00 84.69 397 ARG A CA 1
ATOM 2866 C C . ARG A 1 397 ? 17.202 -8.572 -2.339 1.00 84.69 397 ARG A C 1
ATOM 2868 O O . ARG A 1 397 ? 17.743 -9.528 -1.791 1.00 84.69 397 ARG A O 1
ATOM 2875 N N . HIS A 1 398 ? 16.414 -8.702 -3.395 1.00 89.12 398 HIS A N 1
ATOM 2876 C CA . HIS A 1 398 ? 16.099 -9.960 -4.049 1.00 89.12 398 HIS A CA 1
ATOM 2877 C C . HIS A 1 398 ? 16.193 -9.821 -5.566 1.00 89.12 398 HIS A C 1
ATOM 2879 O O . HIS A 1 398 ? 16.286 -8.726 -6.126 1.00 89.12 398 HIS A O 1
ATOM 2885 N N . SER A 1 399 ? 16.183 -10.965 -6.225 1.00 92.19 399 SER A N 1
ATOM 2886 C CA . SER A 1 399 ? 16.145 -11.114 -7.672 1.00 92.19 399 SER A CA 1
ATOM 2887 C C . SER A 1 399 ? 15.102 -12.165 -8.020 1.00 92.19 399 SER A C 1
ATOM 2889 O O . SER A 1 399 ? 14.879 -13.100 -7.253 1.00 92.19 399 SER A O 1
ATOM 2891 N N . CYS A 1 400 ? 14.493 -12.035 -9.192 1.00 93.75 400 CYS A N 1
ATOM 2892 C CA . CYS A 1 400 ? 13.569 -13.012 -9.748 1.00 93.75 400 CYS A CA 1
ATOM 2893 C C . CYS A 1 400 ? 13.940 -13.311 -11.202 1.00 93.75 400 CYS A C 1
ATOM 2895 O O . CYS A 1 400 ? 14.389 -12.434 -11.942 1.00 93.75 400 CYS A O 1
ATOM 2897 N N . ALA A 1 401 ? 13.721 -14.549 -11.629 1.00 95.00 401 ALA A N 1
ATOM 2898 C CA . ALA A 1 401 ? 13.941 -15.000 -12.993 1.00 95.00 401 ALA A CA 1
ATOM 2899 C C . ALA A 1 401 ? 12.764 -15.841 -13.489 1.00 95.00 401 ALA A C 1
ATOM 2901 O O . ALA A 1 401 ? 12.199 -16.650 -12.751 1.00 95.00 401 ALA A O 1
ATOM 2902 N N . LEU A 1 402 ? 12.415 -15.647 -14.758 1.00 90.75 402 LEU A N 1
ATOM 2903 C CA . LEU A 1 402 ? 11.364 -16.383 -15.448 1.00 90.75 402 LEU A CA 1
ATOM 2904 C C . LEU A 1 402 ? 11.990 -17.524 -16.253 1.00 90.75 402 LEU A C 1
ATOM 2906 O O . LEU A 1 402 ? 13.013 -17.334 -16.912 1.00 90.75 402 LEU A O 1
ATOM 2910 N N . ARG A 1 403 ? 11.386 -18.708 -16.209 1.00 92.56 403 ARG A N 1
ATOM 2911 C CA . ARG A 1 403 ? 11.789 -19.884 -16.989 1.00 92.56 403 ARG A CA 1
ATOM 2912 C C . ARG A 1 403 ? 11.015 -19.996 -18.304 1.00 92.56 403 ARG A C 1
ATOM 2914 O O . ARG A 1 403 ? 9.974 -19.375 -18.498 1.00 92.56 403 ARG A O 1
ATOM 2921 N N . ALA A 1 404 ? 11.496 -20.853 -19.205 1.00 88.75 404 ALA A N 1
ATOM 2922 C CA . ALA A 1 404 ? 10.838 -21.134 -20.487 1.00 88.75 404 ALA A CA 1
ATOM 2923 C C . ALA A 1 404 ? 9.494 -21.893 -20.365 1.00 88.75 404 ALA A C 1
ATOM 2925 O O . ALA A 1 404 ? 8.716 -21.903 -21.313 1.00 88.75 404 ALA A O 1
ATOM 2926 N N . ASP A 1 405 ? 9.212 -22.505 -19.210 1.00 87.00 405 ASP A N 1
ATOM 2927 C CA . ASP A 1 405 ? 7.908 -23.082 -18.837 1.00 87.00 405 ASP A CA 1
ATOM 2928 C C . ASP A 1 405 ? 6.956 -22.045 -18.191 1.00 87.00 405 ASP A C 1
ATOM 2930 O O . ASP A 1 405 ? 5.825 -22.369 -17.826 1.00 87.00 405 ASP A O 1
ATOM 2934 N N . GLY A 1 406 ? 7.407 -20.792 -18.059 1.00 83.50 406 GLY A N 1
ATOM 2935 C CA . GLY A 1 406 ? 6.697 -19.700 -17.400 1.00 83.50 406 GLY A CA 1
ATOM 2936 C C . GLY A 1 406 ? 6.720 -19.758 -15.871 1.00 83.50 406 GLY A C 1
ATOM 2937 O O . GLY A 1 406 ? 6.068 -18.923 -15.248 1.00 83.50 406 GLY A O 1
ATOM 2938 N N . ALA A 1 407 ? 7.441 -20.697 -15.249 1.00 88.19 407 ALA A N 1
ATOM 2939 C CA . ALA A 1 407 ? 7.625 -20.709 -13.800 1.00 88.19 407 ALA A CA 1
ATOM 2940 C C . ALA A 1 407 ? 8.606 -19.610 -13.356 1.00 88.19 407 ALA A C 1
ATOM 2942 O O . ALA A 1 407 ? 9.556 -19.271 -14.067 1.00 88.19 407 ALA A O 1
ATOM 2943 N N . ILE A 1 408 ? 8.397 -19.075 -12.154 1.00 91.06 408 ILE A N 1
ATOM 2944 C CA . ILE A 1 408 ? 9.248 -18.042 -11.553 1.00 91.06 408 ILE A CA 1
ATOM 2945 C C . ILE A 1 408 ? 10.130 -18.679 -10.481 1.00 91.06 408 ILE A C 1
ATOM 2947 O O . ILE A 1 408 ? 9.679 -19.531 -9.719 1.00 91.06 408 ILE A O 1
ATOM 2951 N N . VAL A 1 409 ? 11.386 -18.244 -10.418 1.00 94.69 409 VAL A N 1
ATOM 2952 C CA . VAL A 1 409 ? 12.311 -18.544 -9.322 1.00 94.69 409 VAL A CA 1
ATOM 2953 C C . VAL A 1 409 ? 12.854 -17.221 -8.800 1.00 94.69 409 VAL A C 1
ATOM 2955 O O . VAL A 1 409 ? 13.388 -16.437 -9.582 1.00 94.69 409 VAL A O 1
ATOM 2958 N N . CYS A 1 410 ? 12.739 -16.975 -7.498 1.00 93.25 410 CYS A N 1
ATOM 2959 C CA . CYS A 1 410 ? 13.305 -15.799 -6.842 1.00 93.25 410 CYS A CA 1
ATOM 2960 C C . CYS A 1 410 ? 14.312 -16.214 -5.760 1.00 93.25 410 CYS A C 1
ATOM 2962 O O . CYS A 1 410 ? 14.275 -17.342 -5.272 1.00 93.25 410 CYS A O 1
ATOM 2964 N N . TRP A 1 411 ? 15.240 -15.319 -5.424 1.00 93.62 411 TRP A N 1
ATOM 2965 C CA . TRP A 1 411 ? 16.288 -15.540 -4.424 1.00 93.62 411 TRP A CA 1
ATOM 2966 C C . TRP A 1 411 ? 16.789 -14.208 -3.849 1.00 93.62 411 TRP A C 1
ATOM 2968 O O . TRP A 1 411 ? 16.700 -13.169 -4.506 1.00 93.62 411 TRP A O 1
ATOM 2978 N N . GLY A 1 412 ? 17.327 -14.235 -2.629 1.00 89.69 412 GLY A N 1
ATOM 2979 C CA . GLY A 1 412 ? 17.796 -13.054 -1.904 1.00 89.69 412 GLY A CA 1
ATOM 2980 C C . GLY A 1 412 ? 17.203 -12.967 -0.497 1.00 89.69 412 GLY A C 1
ATOM 2981 O O . GLY A 1 412 ? 16.911 -13.988 0.123 1.00 89.69 412 GLY A O 1
ATOM 2982 N N . ASP A 1 413 ? 16.986 -11.742 -0.018 1.00 86.00 413 ASP A N 1
ATOM 2983 C CA . ASP A 1 413 ? 16.204 -11.470 1.192 1.00 86.00 413 ASP A CA 1
ATOM 2984 C C . ASP A 1 413 ? 14.757 -11.967 1.035 1.00 86.00 413 ASP A C 1
ATOM 2986 O O . ASP A 1 413 ? 14.123 -11.713 0.010 1.00 86.00 413 ASP A O 1
ATOM 2990 N N . ASN A 1 414 ? 14.238 -12.637 2.066 1.00 85.81 414 ASN A N 1
ATOM 2991 C CA . ASN A 1 414 ? 12.863 -13.135 2.138 1.00 85.81 414 ASN A CA 1
ATOM 2992 C C . ASN A 1 414 ? 12.132 -12.715 3.427 1.00 85.81 414 ASN A C 1
ATOM 2994 O O . ASN A 1 414 ? 11.156 -13.352 3.817 1.00 85.81 414 ASN A O 1
ATOM 2998 N N . GLY A 1 415 ? 12.589 -11.663 4.122 1.00 77.38 415 GLY A N 1
ATOM 2999 C CA . GLY A 1 415 ? 11.964 -11.197 5.370 1.00 77.38 415 GLY A CA 1
ATOM 3000 C C . GLY A 1 415 ? 10.475 -10.826 5.253 1.00 77.38 415 GLY A C 1
ATOM 3001 O O . GLY A 1 415 ? 9.778 -10.770 6.266 1.00 77.38 415 GLY A O 1
ATOM 3002 N N . PHE A 1 416 ? 9.988 -10.620 4.027 1.00 71.00 416 PHE A N 1
ATOM 3003 C CA . PHE A 1 416 ? 8.612 -10.274 3.679 1.00 71.00 416 PHE A CA 1
ATOM 3004 C C . PHE A 1 416 ? 7.963 -11.273 2.699 1.00 71.00 416 PHE A C 1
ATOM 3006 O O . PHE A 1 416 ? 6.979 -10.926 2.055 1.00 71.00 416 PHE A O 1
ATOM 3013 N N . GLY A 1 417 ? 8.523 -12.475 2.514 1.00 79.94 417 GLY A N 1
ATOM 3014 C CA . GLY A 1 417 ? 8.021 -13.457 1.538 1.00 79.94 417 GLY A CA 1
ATOM 3015 C C . GLY A 1 417 ? 8.246 -13.074 0.065 1.00 79.94 417 GLY A C 1
ATOM 3016 O O . GLY A 1 417 ? 7.687 -13.688 -0.840 1.00 79.94 417 GLY A O 1
ATOM 3017 N N . GLN A 1 418 ? 9.064 -12.055 -0.223 1.00 81.12 418 GLN A N 1
ATOM 3018 C CA . GLN A 1 418 ? 9.244 -11.514 -1.578 1.00 81.12 418 GLN A CA 1
ATOM 3019 C C . GLN A 1 418 ? 9.908 -12.485 -2.579 1.00 81.12 418 GLN A C 1
ATOM 3021 O O . GLN A 1 418 ? 9.866 -12.241 -3.792 1.00 81.12 418 GLN A O 1
ATOM 3026 N N . THR A 1 419 ? 10.483 -13.595 -2.099 1.00 88.06 419 THR A N 1
ATOM 3027 C CA . THR A 1 419 ? 11.025 -14.690 -2.924 1.00 88.06 419 THR A CA 1
ATOM 3028 C C . THR A 1 419 ? 10.138 -15.936 -2.994 1.00 88.06 419 THR A C 1
ATOM 3030 O O . THR A 1 419 ? 10.410 -16.800 -3.830 1.00 88.06 419 THR A O 1
ATOM 3033 N N . ASP A 1 420 ? 9.053 -16.013 -2.213 1.00 88.81 420 ASP A N 1
ATOM 3034 C CA . ASP A 1 420 ? 8.102 -17.136 -2.208 1.00 88.81 420 ASP A CA 1
ATOM 3035 C C . ASP A 1 420 ? 7.173 -17.080 -3.435 1.00 88.81 420 ASP A C 1
ATOM 3037 O O . ASP A 1 420 ? 5.978 -16.797 -3.365 1.00 88.81 420 ASP A O 1
ATOM 3041 N N . ALA A 1 421 ? 7.768 -17.293 -4.610 1.00 85.62 421 ALA A N 1
ATOM 3042 C CA . ALA A 1 421 ? 7.133 -17.050 -5.895 1.00 85.62 421 ALA A CA 1
ATOM 3043 C C . ALA A 1 421 ? 5.911 -17.971 -6.136 1.00 85.62 421 ALA A C 1
ATOM 3045 O O . ALA A 1 421 ? 6.032 -19.200 -6.077 1.00 85.62 421 ALA A O 1
ATOM 3046 N N . PRO A 1 422 ? 4.736 -17.409 -6.474 1.00 81.12 422 PRO A N 1
ATOM 3047 C CA . PRO A 1 422 ? 3.486 -18.154 -6.560 1.00 81.12 422 PRO A CA 1
ATOM 3048 C C . PRO A 1 422 ? 3.461 -19.105 -7.759 1.00 81.12 422 PRO A C 1
ATOM 3050 O O . PRO A 1 422 ? 3.687 -18.699 -8.901 1.00 81.12 422 PRO A O 1
ATOM 3053 N N . THR A 1 423 ? 3.090 -20.368 -7.537 1.00 84.44 423 THR A N 1
ATOM 3054 C CA . THR A 1 423 ? 3.001 -21.374 -8.608 1.00 84.44 423 THR A CA 1
ATOM 3055 C C . THR A 1 423 ? 2.039 -20.946 -9.723 1.00 84.44 423 THR A C 1
ATOM 3057 O O . THR A 1 423 ? 0.899 -20.563 -9.454 1.00 84.44 423 THR A O 1
ATOM 3060 N N . GLY A 1 424 ? 2.477 -21.035 -10.980 1.00 82.50 424 GLY A N 1
ATOM 3061 C CA . GLY A 1 424 ? 1.707 -20.603 -12.147 1.00 82.50 424 GLY A CA 1
ATOM 3062 C C . GLY A 1 424 ? 2.565 -20.510 -13.411 1.00 82.50 424 GLY A C 1
ATOM 3063 O O . GLY A 1 424 ? 3.732 -20.899 -13.402 1.00 82.50 424 GLY A O 1
ATOM 3064 N N . THR A 1 425 ? 1.975 -19.977 -14.484 1.00 84.19 425 THR A N 1
ATOM 3065 C CA . THR A 1 425 ? 2.640 -19.723 -15.771 1.00 84.19 425 THR A CA 1
ATOM 3066 C C . THR A 1 425 ? 2.541 -18.236 -16.102 1.00 84.19 425 THR A C 1
ATOM 3068 O O . THR A 1 425 ? 1.443 -17.701 -16.291 1.00 84.19 425 THR A O 1
ATOM 3071 N N . TYR A 1 426 ? 3.696 -17.583 -16.173 1.00 86.19 426 TYR A N 1
ATOM 3072 C CA . TYR A 1 426 ? 3.844 -16.137 -16.308 1.00 86.19 426 TYR A CA 1
ATOM 3073 C C . TYR A 1 426 ? 4.644 -15.772 -17.565 1.00 86.19 426 TYR A C 1
ATOM 3075 O O . TYR A 1 426 ? 5.365 -16.598 -18.126 1.00 86.19 426 TYR A O 1
ATOM 3083 N N . THR A 1 427 ? 4.497 -14.530 -18.022 1.00 85.56 427 THR A N 1
ATOM 3084 C CA . THR A 1 427 ? 5.087 -14.002 -19.266 1.00 85.56 427 THR A CA 1
ATOM 3085 C C . THR A 1 427 ? 6.048 -12.836 -19.027 1.00 85.56 427 THR A C 1
ATOM 3087 O O . THR A 1 427 ? 6.959 -12.628 -19.826 1.00 85.56 427 THR A O 1
ATOM 3090 N N . ALA A 1 428 ? 5.893 -12.109 -17.917 1.00 82.06 428 ALA A N 1
ATOM 3091 C CA . ALA A 1 428 ? 6.794 -11.045 -17.473 1.00 82.06 428 ALA A CA 1
ATOM 3092 C C . ALA A 1 428 ? 6.862 -10.990 -15.938 1.00 82.06 428 ALA A C 1
ATOM 3094 O O . ALA A 1 428 ? 5.938 -11.440 -15.259 1.00 82.06 428 ALA A O 1
ATOM 3095 N N . ILE A 1 429 ? 7.945 -10.421 -15.402 1.00 91.19 429 ILE A N 1
ATOM 3096 C CA . ILE A 1 429 ? 8.206 -10.270 -13.963 1.00 91.19 429 ILE A CA 1
ATOM 3097 C C . ILE A 1 429 ? 8.795 -8.889 -13.654 1.00 91.19 429 ILE A C 1
ATOM 3099 O O . ILE A 1 429 ? 9.596 -8.373 -14.433 1.00 91.19 429 ILE A O 1
ATOM 3103 N N . ALA A 1 430 ? 8.438 -8.324 -12.502 1.00 86.25 430 ALA A N 1
ATOM 3104 C CA . ALA A 1 430 ? 9.009 -7.095 -11.959 1.00 86.25 430 ALA A CA 1
ATOM 3105 C C . ALA A 1 430 ? 9.202 -7.227 -10.437 1.00 86.25 430 ALA A C 1
ATOM 3107 O O . ALA A 1 430 ? 8.241 -7.458 -9.704 1.00 86.25 430 ALA A O 1
ATOM 3108 N N . ALA A 1 431 ? 10.442 -7.087 -9.967 1.00 85.88 431 ALA A N 1
ATOM 3109 C CA . ALA A 1 431 ? 10.796 -7.041 -8.550 1.00 85.88 431 ALA A CA 1
ATOM 3110 C C . ALA A 1 431 ? 10.982 -5.578 -8.109 1.00 85.88 431 ALA A C 1
ATOM 3112 O O . ALA A 1 431 ? 11.700 -4.835 -8.773 1.00 85.88 431 ALA A O 1
ATOM 3113 N N . GLY A 1 432 ? 10.336 -5.171 -7.011 1.00 81.69 432 GLY A N 1
ATOM 3114 C CA . GLY A 1 432 ? 10.451 -3.824 -6.427 1.00 81.69 432 GLY A CA 1
ATOM 3115 C C . GLY A 1 432 ? 11.314 -3.806 -5.164 1.00 81.69 432 GLY A C 1
ATOM 3116 O O . GLY A 1 432 ? 12.248 -4.603 -5.038 1.00 81.69 432 GLY A O 1
ATOM 3117 N N . ALA A 1 433 ? 11.025 -2.934 -4.191 1.00 79.00 433 ALA A N 1
ATOM 3118 C CA . ALA A 1 433 ? 11.837 -2.881 -2.970 1.00 79.00 433 ALA A CA 1
ATOM 3119 C C . ALA A 1 433 ? 11.670 -4.115 -2.064 1.00 79.00 433 ALA A C 1
ATOM 3121 O O . ALA A 1 433 ? 12.660 -4.773 -1.738 1.00 79.00 433 ALA A O 1
ATOM 3122 N N . PHE A 1 434 ? 10.430 -4.447 -1.692 1.00 76.06 434 PHE A N 1
ATOM 3123 C CA . PHE A 1 434 ? 10.110 -5.499 -0.708 1.00 76.06 434 PHE A CA 1
ATOM 3124 C C . PHE A 1 434 ? 9.057 -6.496 -1.212 1.00 76.06 434 PHE A C 1
ATOM 3126 O O . PHE A 1 434 ? 8.383 -7.168 -0.430 1.00 76.06 434 PHE A O 1
ATOM 3133 N N . TYR A 1 435 ? 8.874 -6.549 -2.527 1.00 81.25 435 TYR A N 1
ATOM 3134 C CA . TYR A 1 435 ? 7.782 -7.258 -3.179 1.00 81.25 435 TYR A CA 1
ATOM 3135 C C . TYR A 1 435 ? 8.124 -7.606 -4.630 1.00 81.25 435 TYR A C 1
ATOM 3137 O O . TYR A 1 435 ? 9.134 -7.154 -5.183 1.00 81.25 435 TYR A O 1
ATOM 3145 N N . SER A 1 436 ? 7.250 -8.384 -5.254 1.00 83.56 436 SER A N 1
ATOM 3146 C CA . SER A 1 436 ? 7.368 -8.848 -6.631 1.00 83.56 436 SER A CA 1
ATOM 3147 C C . SER A 1 436 ? 5.982 -8.933 -7.272 1.00 83.56 436 SER A C 1
ATOM 3149 O O . SER A 1 436 ? 5.016 -9.310 -6.613 1.00 83.56 436 SER A O 1
ATOM 3151 N N . CYS A 1 437 ? 5.884 -8.630 -8.565 1.00 83.56 437 CYS A N 1
ATOM 3152 C CA . CYS A 1 437 ? 4.692 -8.895 -9.368 1.00 83.56 437 CYS A CA 1
ATOM 3153 C C . CYS A 1 437 ? 5.053 -9.591 -10.686 1.00 83.56 437 CYS A C 1
ATOM 3155 O O . CYS A 1 437 ? 6.162 -9.457 -11.210 1.00 83.56 437 CYS A O 1
ATOM 3157 N N . ALA A 1 438 ? 4.091 -10.315 -11.251 1.00 84.12 438 ALA A N 1
ATOM 3158 C CA . ALA A 1 438 ? 4.231 -11.053 -12.494 1.00 84.12 438 ALA A CA 1
ATOM 3159 C C . ALA A 1 438 ? 2.959 -11.000 -13.343 1.00 84.12 438 ALA A C 1
ATOM 3161 O O . ALA A 1 438 ? 1.845 -11.100 -12.831 1.00 84.12 438 ALA A O 1
ATOM 3162 N N . LEU A 1 439 ? 3.141 -10.900 -14.657 1.00 74.50 439 LEU A N 1
ATOM 3163 C CA . LEU A 1 439 ? 2.067 -10.972 -15.642 1.00 74.50 439 LEU A CA 1
ATOM 3164 C C . LEU A 1 439 ? 1.764 -12.443 -15.954 1.00 74.50 439 LEU A C 1
ATOM 3166 O O . LEU A 1 439 ? 2.661 -13.183 -16.357 1.00 74.50 439 LEU A O 1
ATOM 3170 N N . ARG A 1 440 ? 0.519 -12.883 -15.764 1.00 77.88 440 ARG A N 1
ATOM 3171 C CA . ARG A 1 440 ? 0.049 -14.234 -16.109 1.00 77.88 440 ARG A CA 1
ATOM 3172 C C . ARG A 1 440 ? -0.195 -14.372 -17.613 1.00 77.88 440 ARG A C 1
ATOM 3174 O O . ARG A 1 440 ? -0.440 -13.399 -18.323 1.00 77.88 440 ARG A O 1
ATOM 3181 N N . ALA A 1 441 ? -0.220 -15.615 -18.095 1.00 75.38 441 ALA A N 1
ATOM 3182 C CA . ALA A 1 441 ? -0.600 -15.931 -19.477 1.00 75.38 441 ALA A CA 1
ATOM 3183 C C . ALA A 1 441 ? -2.063 -15.566 -19.839 1.00 75.38 441 ALA A C 1
ATOM 3185 O O . ALA A 1 441 ? -2.390 -15.469 -21.019 1.00 75.38 441 ALA A O 1
ATOM 3186 N N . ASP A 1 442 ? -2.929 -15.339 -18.845 1.00 73.31 442 ASP A N 1
ATOM 3187 C CA . ASP A 1 442 ? -4.303 -14.833 -19.004 1.00 73.31 442 ASP A CA 1
ATOM 3188 C C . ASP A 1 442 ? -4.399 -13.290 -19.021 1.00 73.31 442 ASP A C 1
ATOM 3190 O O . ASP A 1 442 ? -5.498 -12.743 -19.069 1.00 73.31 442 ASP A O 1
ATOM 3194 N N . THR A 1 443 ? -3.256 -12.590 -19.031 1.00 73.75 443 THR A N 1
ATOM 3195 C CA . THR A 1 443 ? -3.095 -11.121 -18.998 1.00 73.75 443 THR A CA 1
ATOM 3196 C C . THR A 1 443 ? -3.481 -10.417 -17.691 1.00 73.75 443 THR A C 1
ATOM 3198 O O . THR A 1 443 ? -3.424 -9.189 -17.640 1.00 73.75 443 THR A O 1
ATOM 3201 N N . THR A 1 444 ? -3.794 -11.158 -16.621 1.00 73.38 444 THR A N 1
ATOM 3202 C CA . THR A 1 444 ? -3.910 -10.612 -15.253 1.00 73.38 444 THR A CA 1
ATOM 3203 C C . THR A 1 444 ? -2.548 -10.552 -14.552 1.00 73.38 444 THR A C 1
ATOM 3205 O O . THR A 1 444 ? -1.582 -11.193 -14.970 1.00 73.38 444 THR A O 1
ATOM 3208 N N . ILE A 1 445 ? -2.442 -9.778 -13.473 1.00 74.00 445 ILE A N 1
ATOM 3209 C CA . ILE A 1 445 ? -1.210 -9.596 -12.696 1.00 74.00 445 ILE A CA 1
ATOM 3210 C C . ILE A 1 445 ? -1.351 -10.274 -11.331 1.00 74.00 445 ILE A C 1
ATOM 3212 O O . ILE A 1 445 ? -2.363 -10.123 -10.649 1.00 74.00 445 ILE A O 1
ATOM 3216 N N . ALA A 1 446 ? -0.316 -11.009 -10.927 1.00 79.50 446 ALA A N 1
ATOM 3217 C CA . ALA A 1 446 ? -0.166 -11.586 -9.595 1.00 79.50 446 ALA A CA 1
ATOM 3218 C C . ALA A 1 446 ? 0.966 -10.884 -8.841 1.00 79.50 446 ALA A C 1
ATOM 3220 O O . ALA A 1 446 ? 2.043 -10.713 -9.407 1.00 79.50 446 ALA A O 1
ATOM 3221 N N . CYS A 1 447 ? 0.751 -10.534 -7.578 1.00 80.88 447 CYS A N 1
ATOM 3222 C CA . CYS A 1 447 ? 1.722 -9.841 -6.734 1.00 80.88 447 CYS A CA 1
ATOM 3223 C C . CYS A 1 447 ? 1.872 -10.518 -5.365 1.00 80.88 447 CYS A C 1
ATOM 3225 O O . CYS A 1 447 ? 0.911 -11.092 -4.852 1.00 80.88 447 CYS A O 1
ATOM 3227 N N . TRP A 1 448 ? 3.076 -10.471 -4.795 1.00 82.06 448 TRP A N 1
ATOM 3228 C CA . TRP A 1 448 ? 3.425 -11.093 -3.515 1.00 82.06 448 TRP A CA 1
ATOM 3229 C C . TRP A 1 448 ? 4.590 -10.353 -2.836 1.00 82.06 448 TRP A C 1
ATOM 3231 O O . TRP A 1 448 ? 5.343 -9.617 -3.482 1.00 82.06 448 TRP A O 1
ATOM 3241 N N . GLY A 1 449 ? 4.748 -10.545 -1.526 1.00 77.94 449 GLY A N 1
ATOM 3242 C CA . GLY A 1 449 ? 5.752 -9.868 -0.704 1.00 77.94 449 GLY A CA 1
ATOM 3243 C C . GLY A 1 449 ? 5.127 -9.042 0.423 1.00 77.94 449 GLY A C 1
ATOM 3244 O O . GLY A 1 449 ? 4.084 -9.406 0.959 1.00 77.94 449 GLY A O 1
ATOM 3245 N N . ARG A 1 450 ? 5.767 -7.918 0.776 1.00 73.06 450 ARG A N 1
ATOM 3246 C CA . ARG A 1 450 ? 5.470 -7.129 1.986 1.00 73.06 450 ARG A CA 1
ATOM 3247 C C . ARG A 1 450 ? 3.983 -6.795 2.195 1.00 73.06 450 ARG A C 1
ATOM 3249 O O . ARG A 1 450 ? 3.333 -6.177 1.354 1.00 73.06 450 ARG A O 1
ATOM 3256 N N . GLY A 1 451 ? 3.497 -7.159 3.384 1.00 54.19 451 GLY A N 1
ATOM 3257 C CA . GLY A 1 451 ? 2.090 -7.371 3.732 1.00 54.19 451 GLY A CA 1
ATOM 3258 C C . GLY A 1 451 ? 1.162 -6.159 3.861 1.00 54.19 451 GLY A C 1
ATOM 3259 O O . GLY A 1 451 ? 0.089 -6.306 4.440 1.00 54.19 451 GLY A O 1
ATOM 3260 N N . ASP A 1 452 ? 1.471 -4.994 3.280 1.00 58.62 452 ASP A N 1
ATOM 3261 C CA . ASP A 1 452 ? 0.569 -3.823 3.330 1.00 58.62 452 ASP A CA 1
ATOM 3262 C C . ASP A 1 452 ? -0.811 -4.114 2.675 1.00 58.62 452 ASP A C 1
ATOM 3264 O O . ASP A 1 452 ? -1.777 -3.382 2.899 1.00 58.62 452 ASP A O 1
ATOM 3268 N N . HIS A 1 453 ? -0.928 -5.194 1.885 1.00 57.09 453 HIS A N 1
ATOM 3269 C CA . HIS A 1 453 ? -2.182 -5.753 1.351 1.00 57.09 453 HIS A CA 1
ATOM 3270 C C . HIS A 1 453 ? -2.952 -6.627 2.359 1.00 57.09 453 HIS A C 1
ATOM 3272 O O . HIS A 1 453 ? -4.181 -6.628 2.354 1.00 57.09 453 HIS A O 1
ATOM 3278 N N . VAL A 1 454 ? -2.265 -7.335 3.260 1.00 58.31 454 VAL A N 1
ATOM 3279 C CA . VAL A 1 454 ? -2.892 -8.243 4.242 1.00 58.31 454 VAL A CA 1
ATOM 3280 C C . VAL A 1 454 ? -3.705 -7.453 5.277 1.00 58.31 454 VAL A C 1
ATOM 3282 O O . VAL A 1 454 ? -4.692 -7.953 5.801 1.00 58.31 454 VAL A O 1
ATOM 3285 N N . LEU A 1 455 ? -3.370 -6.175 5.496 1.00 56.41 455 LEU A N 1
ATOM 3286 C CA . LEU A 1 455 ? -4.135 -5.215 6.309 1.00 56.41 455 LEU A CA 1
ATOM 3287 C C . LEU A 1 455 ? -5.601 -5.043 5.865 1.00 56.41 455 LEU A C 1
ATOM 3289 O O . LEU A 1 455 ? -6.459 -4.685 6.680 1.00 56.41 455 LEU A O 1
ATOM 3293 N N . VAL A 1 456 ? -5.882 -5.263 4.574 1.00 62.97 456 VAL A N 1
ATOM 3294 C CA . VAL A 1 456 ? -7.193 -5.016 3.952 1.00 62.97 456 VAL A CA 1
ATOM 3295 C C . VAL A 1 456 ? -7.902 -6.276 3.444 1.00 62.97 456 VAL A C 1
ATOM 3297 O O . VAL A 1 456 ? -9.062 -6.177 3.041 1.00 62.97 456 VAL A O 1
ATOM 3300 N N . ASP A 1 457 ? -7.277 -7.455 3.530 1.00 72.12 457 ASP A N 1
ATOM 3301 C CA . ASP A 1 457 ? -7.924 -8.738 3.218 1.00 72.12 457 ASP A CA 1
ATOM 3302 C C . ASP A 1 457 ? -8.833 -9.195 4.375 1.00 72.12 457 ASP A C 1
ATOM 3304 O O . ASP A 1 457 ? -8.448 -9.945 5.272 1.00 72.12 457 ASP A O 1
ATOM 3308 N N . VAL A 1 458 ? -10.053 -8.654 4.394 1.00 68.50 458 VAL A N 1
ATOM 3309 C CA . VAL A 1 458 ? -11.042 -8.864 5.461 1.00 68.50 458 VAL A CA 1
ATOM 3310 C C . VAL A 1 458 ? -11.570 -10.312 5.450 1.00 68.50 458 VAL A C 1
ATOM 3312 O O . VAL A 1 458 ? -12.264 -10.700 4.503 1.00 68.50 458 VAL A O 1
ATOM 3315 N N . PRO A 1 459 ? -11.392 -11.098 6.534 1.00 72.81 459 PRO A N 1
ATOM 3316 C CA . PRO A 1 459 ? -11.918 -12.455 6.624 1.00 72.81 459 PRO A CA 1
ATOM 3317 C C . PRO A 1 459 ? -13.442 -12.496 6.480 1.00 72.81 459 PRO A C 1
ATOM 3319 O O . PRO A 1 459 ? -14.173 -11.819 7.205 1.00 72.81 459 PRO A O 1
ATOM 3322 N N . ALA A 1 460 ? -13.938 -13.350 5.584 1.00 66.56 460 ALA A N 1
ATOM 3323 C CA . ALA A 1 460 ? -15.355 -13.413 5.232 1.00 66.56 460 ALA A CA 1
ATOM 3324 C C . ALA A 1 460 ? -16.308 -13.590 6.440 1.00 66.56 460 ALA A C 1
ATOM 3326 O O . ALA A 1 460 ? -15.976 -14.197 7.466 1.00 66.56 460 ALA A O 1
ATOM 3327 N N . GLY A 1 461 ? -17.537 -13.086 6.291 1.00 71.25 461 GLY A N 1
ATOM 3328 C CA . GLY A 1 461 ? -18.622 -13.187 7.272 1.00 71.25 461 GLY A CA 1
ATOM 3329 C C . GLY A 1 461 ? -19.077 -11.828 7.810 1.00 71.25 461 GLY A C 1
ATOM 3330 O O . GLY A 1 461 ? -18.825 -10.794 7.196 1.00 71.25 461 GLY A O 1
ATOM 3331 N N . THR A 1 462 ? -19.776 -11.844 8.946 1.00 72.25 462 THR A N 1
ATOM 3332 C CA . THR A 1 462 ? -20.342 -10.646 9.585 1.00 72.25 462 THR A CA 1
ATOM 3333 C C . THR A 1 462 ? -19.740 -10.372 10.961 1.00 72.25 462 THR A C 1
ATOM 3335 O O . THR A 1 462 ? -19.280 -11.285 11.656 1.00 72.25 462 THR A O 1
ATOM 3338 N N . PHE A 1 463 ? -19.757 -9.096 11.345 1.00 82.00 463 PHE A N 1
ATOM 3339 C CA . PHE A 1 463 ? -19.072 -8.543 12.509 1.00 82.00 463 PHE A CA 1
ATOM 3340 C C . PHE A 1 463 ? -19.944 -7.522 13.257 1.00 82.00 463 PHE A C 1
ATOM 3342 O O . PHE A 1 463 ? -20.861 -6.938 12.693 1.00 82.00 463 PHE A O 1
ATOM 3349 N N . THR A 1 464 ? -19.665 -7.304 14.538 1.00 84.81 464 THR A N 1
ATOM 3350 C CA . THR A 1 464 ? -20.376 -6.362 15.423 1.00 84.81 464 THR A CA 1
ATOM 3351 C C . THR A 1 464 ? -19.486 -5.224 15.920 1.00 84.81 464 THR A C 1
ATOM 3353 O O . THR A 1 464 ? -20.001 -4.184 16.323 1.00 84.81 464 THR A O 1
ATOM 3356 N N . ALA A 1 465 ? -18.164 -5.395 15.864 1.00 78.81 465 ALA A N 1
ATOM 3357 C CA . ALA A 1 465 ? -17.167 -4.368 16.150 1.00 78.81 465 ALA A CA 1
ATOM 3358 C C . ALA A 1 465 ? -15.903 -4.603 15.308 1.00 78.81 465 ALA A C 1
ATOM 3360 O O . ALA A 1 465 ? -15.634 -5.733 14.893 1.00 78.81 465 ALA A O 1
ATOM 3361 N N . VAL A 1 466 ? -15.124 -3.542 15.090 1.00 86.19 466 VAL A N 1
ATOM 3362 C CA . VAL A 1 466 ? -13.840 -3.561 14.375 1.00 86.19 466 VAL A CA 1
ATOM 3363 C C . VAL A 1 466 ? -12.824 -2.679 15.102 1.00 86.19 466 VAL A C 1
ATOM 3365 O O . VAL A 1 466 ? -13.181 -1.641 15.654 1.00 86.19 466 VAL A O 1
ATOM 3368 N N . THR A 1 467 ? -11.563 -3.098 15.103 1.00 85.88 467 THR A N 1
ATOM 3369 C CA . THR A 1 467 ? -10.404 -2.355 15.608 1.00 85.88 467 THR A CA 1
ATOM 3370 C C . THR A 1 467 ? -9.251 -2.509 14.614 1.00 85.88 467 THR A C 1
ATOM 3372 O O . THR A 1 467 ? -9.158 -3.531 13.931 1.00 85.88 467 THR A O 1
ATOM 3375 N N . ALA A 1 468 ? -8.393 -1.498 14.517 1.00 84.38 468 ALA A N 1
ATOM 3376 C CA . ALA A 1 468 ? -7.216 -1.490 13.657 1.00 84.38 468 ALA A CA 1
ATOM 3377 C C . ALA A 1 468 ? -6.032 -0.975 14.480 1.00 84.38 468 ALA A C 1
ATOM 3379 O O . ALA A 1 468 ? -6.097 0.127 15.022 1.00 84.38 468 ALA A O 1
ATOM 3380 N N . GLY A 1 469 ? -4.986 -1.790 14.593 1.00 82.25 469 GLY A N 1
ATOM 3381 C CA . GLY A 1 469 ? -3.685 -1.376 15.102 1.00 82.25 469 GLY A CA 1
ATOM 3382 C C . GLY A 1 469 ? -2.805 -0.841 13.963 1.00 82.25 469 GLY A C 1
ATOM 3383 O O . GLY A 1 469 ? -3.256 -0.698 12.825 1.00 82.25 469 GLY A O 1
ATOM 3384 N N . PRO A 1 470 ? -1.530 -0.536 14.234 1.00 78.19 470 PRO A N 1
ATOM 3385 C CA . PRO A 1 470 ? -0.561 -0.176 13.207 1.00 78.19 470 PRO A CA 1
ATOM 3386 C C . PRO A 1 470 ? -0.353 -1.179 12.065 1.00 78.19 470 PRO A C 1
ATOM 3388 O O . PRO A 1 470 ? -0.298 -0.730 10.923 1.00 78.19 470 PRO A O 1
ATOM 3391 N N . ASN A 1 471 ? -0.263 -2.486 12.349 1.00 75.44 471 ASN A N 1
ATOM 3392 C CA . ASN A 1 471 ? 0.122 -3.517 11.362 1.00 75.44 471 ASN A CA 1
ATOM 3393 C C . ASN A 1 471 ? -0.902 -4.663 11.222 1.00 75.44 471 ASN A C 1
ATOM 3395 O O . ASN A 1 471 ? -0.681 -5.615 10.475 1.00 75.44 471 ASN A O 1
ATOM 3399 N N . HIS A 1 472 ? -2.032 -4.585 11.927 1.00 78.62 472 HIS A N 1
ATOM 3400 C CA . HIS A 1 472 ? -3.096 -5.586 11.879 1.00 78.62 472 HIS A CA 1
ATOM 3401 C C . HIS A 1 472 ? -4.457 -4.998 12.259 1.00 78.62 472 HIS A C 1
ATOM 3403 O O . HIS A 1 472 ? -4.572 -3.870 12.741 1.00 78.62 472 HIS A O 1
ATOM 3409 N N . SER A 1 473 ? -5.504 -5.778 12.029 1.00 83.62 473 SER A N 1
ATOM 3410 C CA . SER A 1 473 ? -6.897 -5.454 12.320 1.00 83.62 473 SER A CA 1
ATOM 3411 C C . SER A 1 473 ? -7.580 -6.646 12.983 1.00 83.62 473 SER A C 1
ATOM 3413 O O . SER A 1 473 ? -7.229 -7.796 12.723 1.00 83.62 473 SER A O 1
ATOM 3415 N N . CYS A 1 474 ? -8.596 -6.387 13.807 1.00 85.56 474 CYS A N 1
ATOM 3416 C CA . CYS A 1 474 ? -9.436 -7.427 14.396 1.00 85.56 474 CYS A CA 1
ATOM 3417 C C . CYS A 1 474 ? -10.921 -7.051 14.330 1.00 85.56 474 CYS A C 1
ATOM 3419 O O . CYS A 1 474 ? -11.307 -5.894 14.500 1.00 85.56 474 CYS A O 1
ATOM 3421 N N . GLY A 1 475 ? -11.770 -8.055 14.130 1.00 81.62 475 GLY A N 1
ATOM 3422 C CA . GLY A 1 475 ? -13.222 -7.942 14.104 1.00 81.62 475 GLY A CA 1
ATOM 3423 C C . GLY A 1 475 ? -13.865 -8.915 15.087 1.00 81.62 475 GLY A C 1
ATOM 3424 O O . GLY A 1 475 ? -13.520 -10.098 15.126 1.00 81.62 475 GLY A O 1
ATOM 3425 N N . LEU A 1 476 ? -14.830 -8.424 15.865 1.00 83.44 476 LEU A N 1
ATOM 3426 C CA . LEU A 1 476 ? -15.673 -9.253 16.728 1.00 83.44 476 LEU A CA 1
ATOM 3427 C C . LEU A 1 476 ? -16.882 -9.742 15.925 1.00 83.44 476 LEU A C 1
ATOM 3429 O O . LEU A 1 476 ? -17.543 -8.942 15.267 1.00 83.44 476 LEU A O 1
ATOM 3433 N N . ARG A 1 477 ? -17.185 -11.039 15.966 1.00 80.88 477 ARG A N 1
ATOM 3434 C CA . ARG A 1 477 ? -18.341 -11.648 15.293 1.00 80.88 477 ARG A CA 1
ATOM 3435 C C . ARG A 1 477 ? -19.579 -11.646 16.193 1.00 80.88 477 ARG A C 1
ATOM 3437 O O . ARG A 1 477 ? -19.493 -11.493 17.409 1.00 80.88 477 ARG A O 1
ATOM 3444 N N . ALA A 1 478 ? -20.758 -11.844 15.601 1.00 78.88 478 ALA A N 1
ATOM 3445 C CA . ALA A 1 478 ? -22.036 -11.827 16.327 1.00 78.88 478 ALA A CA 1
ATOM 3446 C C . ALA A 1 478 ? -22.231 -12.995 17.322 1.00 78.88 478 ALA A C 1
ATOM 3448 O O . ALA A 1 478 ? -23.113 -12.926 18.176 1.00 78.88 478 ALA A O 1
ATOM 3449 N N . ASP A 1 479 ? -21.414 -14.047 17.234 1.00 81.38 479 ASP A N 1
ATOM 3450 C CA . ASP A 1 479 ? -21.319 -15.129 18.225 1.00 81.38 479 ASP A CA 1
ATOM 3451 C C . ASP A 1 479 ? -20.308 -14.835 19.355 1.00 81.38 479 ASP A C 1
ATOM 3453 O O . ASP A 1 479 ? -20.179 -15.626 20.288 1.00 81.38 479 ASP A O 1
ATOM 3457 N N . GLY A 1 480 ? -19.612 -13.694 19.294 1.00 83.44 480 GLY A N 1
ATOM 3458 C CA . GLY A 1 480 ? -18.570 -13.281 20.231 1.00 83.44 480 GLY A CA 1
ATOM 3459 C C . GLY A 1 480 ? -17.191 -13.893 19.962 1.00 83.44 480 GLY A C 1
ATOM 3460 O O . GLY A 1 480 ? -16.291 -13.705 20.778 1.00 83.44 480 GLY A O 1
ATOM 3461 N N . THR A 1 481 ? -16.990 -14.612 18.854 1.00 87.25 481 THR A N 1
ATOM 3462 C CA . THR A 1 481 ? -15.645 -15.015 18.411 1.00 87.25 481 THR A CA 1
ATOM 3463 C C . THR A 1 481 ? -14.906 -13.842 17.758 1.00 87.25 481 THR A C 1
ATOM 3465 O O . THR A 1 481 ? -15.523 -12.900 17.258 1.00 87.25 481 THR A O 1
ATOM 3468 N N . ILE A 1 482 ? -13.574 -13.876 17.769 1.00 88.06 482 ILE A N 1
ATOM 3469 C CA . ILE A 1 482 ? -12.714 -12.854 17.155 1.00 88.06 482 ILE A CA 1
ATOM 3470 C C . ILE A 1 482 ? -12.069 -13.447 15.899 1.00 88.06 482 ILE A C 1
ATOM 3472 O O . ILE A 1 482 ? -11.670 -14.610 15.898 1.00 88.06 482 ILE A O 1
ATOM 3476 N N . ALA A 1 483 ? -11.945 -12.643 14.843 1.00 81.44 483 ALA A N 1
ATOM 3477 C CA . ALA A 1 483 ? -11.029 -12.902 13.736 1.00 81.44 483 ALA A CA 1
ATOM 3478 C C . ALA A 1 483 ? -10.118 -11.684 13.549 1.00 81.44 483 ALA A C 1
ATOM 3480 O O . ALA A 1 483 ? -10.603 -10.554 13.592 1.00 81.44 483 ALA A O 1
ATOM 3481 N N . CYS A 1 484 ? -8.826 -11.913 13.337 1.00 83.06 484 CYS A N 1
ATOM 3482 C CA . CYS A 1 484 ? -7.837 -10.874 13.059 1.00 83.06 484 CYS A CA 1
ATOM 3483 C C . CYS A 1 484 ? -7.131 -11.157 11.726 1.00 83.06 484 CYS A C 1
ATOM 3485 O O . CYS A 1 484 ? -7.158 -12.290 11.245 1.00 83.06 484 CYS A O 1
ATOM 3487 N N . TRP A 1 485 ? -6.555 -10.121 11.120 1.00 80.00 485 TRP A N 1
ATOM 3488 C CA . TRP A 1 485 ? -5.862 -10.164 9.830 1.00 80.00 485 TRP A CA 1
ATOM 3489 C C . TRP A 1 485 ? -4.827 -9.031 9.738 1.00 80.00 485 TRP A C 1
ATOM 3491 O O . TRP A 1 485 ? -4.961 -8.015 10.421 1.00 80.00 485 TRP A O 1
ATOM 3501 N N . GLY A 1 486 ? -3.794 -9.206 8.916 1.00 75.06 486 GLY A N 1
ATOM 3502 C CA . GLY A 1 486 ? -2.624 -8.323 8.831 1.00 75.06 486 GLY A CA 1
ATOM 3503 C C . GLY A 1 486 ? -1.323 -9.085 9.084 1.00 75.06 486 GLY A C 1
ATOM 3504 O O . GLY A 1 486 ? -1.276 -10.302 8.903 1.00 75.06 486 GLY A O 1
ATOM 3505 N N . ASP A 1 487 ? -0.282 -8.375 9.513 1.00 76.88 487 ASP A N 1
ATOM 3506 C CA . ASP A 1 487 ? 0.980 -8.989 9.930 1.00 76.88 487 ASP A CA 1
ATOM 3507 C C . ASP A 1 487 ? 0.764 -9.882 11.171 1.00 76.88 487 ASP A C 1
ATOM 3509 O O . ASP A 1 487 ? 0.043 -9.510 12.093 1.00 76.88 487 ASP A O 1
ATOM 3513 N N . ASN A 1 488 ? 1.415 -11.054 11.213 1.00 80.38 488 ASN A N 1
ATOM 3514 C CA . ASN A 1 488 ? 1.344 -11.999 12.345 1.00 80.38 488 ASN A CA 1
ATOM 3515 C C . ASN A 1 488 ? 2.733 -12.374 12.900 1.00 80.38 488 ASN A C 1
ATOM 3517 O O . ASN A 1 488 ? 2.925 -13.465 13.439 1.00 80.38 488 ASN A O 1
ATOM 3521 N N . TYR A 1 489 ? 3.736 -11.503 12.738 1.00 78.69 489 TYR A N 1
ATOM 3522 C CA . TYR A 1 489 ? 5.125 -11.789 13.129 1.00 78.69 489 TYR A CA 1
ATOM 3523 C C . TYR A 1 489 ? 5.296 -12.106 14.627 1.00 78.69 489 TYR A C 1
ATOM 3525 O O . TYR A 1 489 ? 6.283 -12.746 14.995 1.00 78.69 489 TYR A O 1
ATOM 3533 N N . PHE A 1 490 ? 4.356 -11.686 15.482 1.00 82.06 490 PHE A N 1
ATOM 3534 C CA . PHE A 1 490 ? 4.396 -11.902 16.930 1.00 82.06 490 PHE A CA 1
ATOM 3535 C C . PHE A 1 490 ? 3.236 -12.778 17.439 1.00 82.06 490 PHE A C 1
ATOM 3537 O O . PHE A 1 490 ? 3.059 -12.914 18.650 1.00 82.06 490 PHE A O 1
ATOM 3544 N N . GLY A 1 491 ? 2.465 -13.398 16.536 1.00 85.00 491 GLY A N 1
ATOM 3545 C CA . GLY A 1 491 ? 1.243 -14.144 16.864 1.00 85.00 491 GLY A CA 1
ATOM 3546 C C . GLY A 1 491 ? 0.060 -13.243 17.235 1.00 85.00 491 GLY A C 1
ATOM 3547 O O . GLY A 1 491 ? -0.885 -13.672 17.888 1.00 85.00 491 GLY A O 1
ATOM 3548 N N . ASP A 1 492 ? 0.117 -11.968 16.868 1.00 84.56 492 ASP A N 1
ATOM 3549 C CA . ASP A 1 492 ? -0.813 -10.900 17.226 1.00 84.56 492 ASP A CA 1
ATOM 3550 C C . ASP A 1 492 ? -2.184 -10.974 16.523 1.00 84.56 492 ASP A C 1
ATOM 3552 O O . ASP A 1 492 ? -3.171 -10.419 17.028 1.00 84.56 492 ASP A O 1
ATOM 3556 N N . THR A 1 493 ? -2.296 -11.764 15.450 1.00 83.50 493 THR A N 1
ATOM 3557 C CA . THR A 1 493 ? -3.578 -12.160 14.834 1.00 83.50 493 THR A CA 1
ATOM 3558 C C . THR A 1 493 ? -4.104 -13.524 15.305 1.00 83.50 493 THR A C 1
ATOM 3560 O O . THR A 1 493 ? -5.273 -13.826 15.053 1.00 83.50 493 THR A O 1
ATOM 3563 N N . ASP A 1 494 ? -3.316 -14.317 16.047 1.00 90.38 494 ASP A N 1
ATOM 3564 C CA . ASP A 1 494 ? -3.682 -15.663 16.530 1.00 90.38 494 ASP A CA 1
ATOM 3565 C C . ASP A 1 494 ? -4.669 -15.610 17.718 1.00 90.38 494 ASP A C 1
ATOM 3567 O O . ASP A 1 494 ? -4.376 -16.005 18.850 1.00 90.38 494 ASP A O 1
ATOM 3571 N N . ALA A 1 495 ? -5.870 -15.087 17.458 1.00 90.88 495 ALA A N 1
ATOM 3572 C CA . ALA A 1 495 ? -6.870 -14.782 18.471 1.00 90.88 495 ALA A CA 1
ATOM 3573 C C . ALA A 1 495 ? -7.272 -16.026 19.303 1.00 90.88 495 ALA A C 1
ATOM 3575 O O . ALA A 1 495 ? -7.739 -17.029 18.748 1.00 90.88 495 ALA A O 1
ATOM 3576 N N . PRO A 1 496 ? -7.146 -15.985 20.645 1.00 92.75 496 PRO A N 1
ATOM 3577 C CA . PRO A 1 496 ? -7.354 -17.146 21.498 1.00 92.75 496 PRO A CA 1
ATOM 3578 C C . PRO A 1 496 ? -8.821 -17.580 21.520 1.00 92.75 496 PRO A C 1
ATOM 3580 O O . PRO A 1 496 ? -9.736 -16.764 21.643 1.00 92.75 496 PRO A O 1
ATOM 3583 N N . THR A 1 497 ? -9.052 -18.893 21.472 1.00 90.06 497 THR A N 1
ATOM 3584 C CA . THR A 1 497 ? -10.405 -19.462 21.428 1.00 90.06 497 THR A CA 1
ATOM 3585 C C . THR A 1 497 ? -11.251 -19.047 22.637 1.00 90.06 497 THR A C 1
ATOM 3587 O O . THR A 1 497 ? -10.826 -19.100 23.794 1.00 90.06 497 THR A O 1
ATOM 3590 N N . GLY A 1 498 ? -12.487 -18.623 22.376 1.00 90.44 498 GLY A N 1
ATOM 3591 C CA . GLY A 1 498 ? -13.442 -18.241 23.410 1.00 90.44 498 GLY A CA 1
ATOM 3592 C C . GLY A 1 498 ? -14.476 -17.237 22.917 1.00 90.44 498 GLY A C 1
ATOM 3593 O O . GLY A 1 498 ? -14.535 -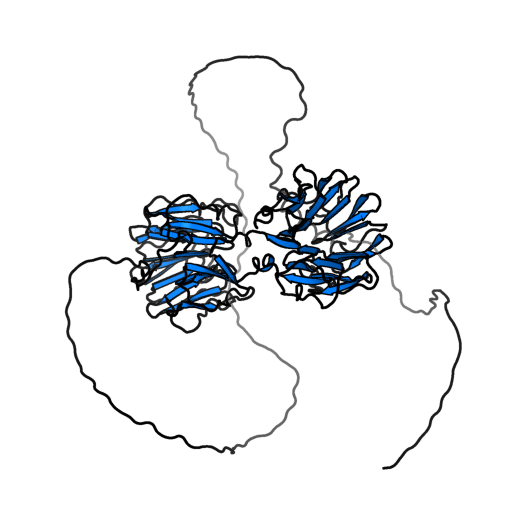16.920 21.731 1.00 90.44 498 GLY A O 1
ATOM 3594 N N . ILE A 1 499 ? -15.284 -16.750 23.858 1.00 93.81 499 ILE A N 1
ATOM 3595 C CA . ILE A 1 499 ? -16.331 -15.752 23.626 1.00 93.81 499 ILE A CA 1
ATOM 3596 C C . ILE A 1 499 ? -15.908 -14.432 24.281 1.00 93.81 499 ILE A C 1
ATOM 3598 O O . ILE A 1 499 ? -15.396 -14.426 25.408 1.00 93.81 499 ILE A O 1
ATOM 3602 N N . PHE A 1 500 ? -16.123 -13.334 23.564 1.00 95.00 500 PHE A N 1
ATOM 3603 C CA . PHE A 1 500 ? -15.699 -11.979 23.899 1.00 95.00 500 PHE A CA 1
ATOM 3604 C C . PHE A 1 500 ? -16.820 -10.964 23.625 1.00 95.00 500 PHE A C 1
ATOM 3606 O O . PHE A 1 500 ? -17.761 -11.232 22.879 1.00 95.00 500 PHE A O 1
ATOM 3613 N N . THR A 1 501 ? -16.719 -9.794 24.251 1.00 93.44 501 THR A N 1
ATOM 3614 C CA . THR A 1 501 ? -17.661 -8.666 24.136 1.00 93.44 501 THR A CA 1
ATOM 3615 C C . THR A 1 501 ? -17.024 -7.410 23.541 1.00 93.44 501 THR A C 1
ATOM 3617 O O . THR A 1 501 ? -17.748 -6.546 23.052 1.00 93.44 501 THR A O 1
ATOM 3620 N N . ALA A 1 502 ? -15.692 -7.311 23.547 1.00 88.38 502 ALA A N 1
ATOM 3621 C CA . ALA A 1 502 ? -14.920 -6.268 22.870 1.00 88.38 502 ALA A CA 1
ATOM 3622 C C . ALA A 1 502 ? -13.532 -6.797 22.465 1.00 88.38 502 ALA A C 1
ATOM 3624 O O . ALA A 1 502 ? -13.039 -7.758 23.060 1.00 88.38 502 ALA A O 1
ATOM 3625 N N . VAL A 1 503 ? -12.904 -6.148 21.482 1.00 93.81 503 VAL A N 1
ATOM 3626 C CA . VAL A 1 503 ? -11.540 -6.425 21.000 1.00 93.81 503 VAL A CA 1
ATOM 3627 C C . VAL A 1 503 ? -10.817 -5.111 20.683 1.00 93.81 503 VAL A C 1
ATOM 3629 O O . VAL A 1 503 ? -11.448 -4.148 20.251 1.00 93.81 503 VAL A O 1
ATOM 3632 N N . THR A 1 504 ? -9.505 -5.066 20.910 1.00 92.56 504 THR A N 1
ATOM 3633 C CA . THR A 1 504 ? -8.621 -3.917 20.654 1.00 92.56 504 THR A CA 1
ATOM 3634 C C . THR A 1 504 ? -7.250 -4.405 20.166 1.00 92.56 504 THR A C 1
ATOM 3636 O O . THR A 1 504 ? -6.793 -5.464 20.601 1.00 92.56 504 THR A O 1
ATOM 3639 N N . ALA A 1 505 ? -6.614 -3.655 19.262 1.00 89.50 505 ALA A N 1
ATOM 3640 C CA . ALA A 1 505 ? -5.318 -3.968 18.657 1.00 89.50 505 ALA A CA 1
ATOM 3641 C C . ALA A 1 505 ? -4.298 -2.839 18.911 1.00 89.50 505 ALA A C 1
ATOM 3643 O O . ALA A 1 505 ? -4.617 -1.668 18.718 1.00 89.50 505 ALA A O 1
ATOM 3644 N N . GLY A 1 506 ? -3.094 -3.204 19.360 1.00 88.00 506 GLY A N 1
ATOM 3645 C CA . GLY A 1 506 ? -1.926 -2.334 19.555 1.00 88.00 506 GLY A CA 1
ATOM 3646 C C . GLY A 1 506 ? -0.914 -2.460 18.410 1.00 88.00 506 GLY A C 1
ATOM 3647 O O . GLY A 1 506 ? -1.280 -2.903 17.327 1.00 88.00 506 GLY A O 1
ATOM 3648 N N . SER A 1 507 ? 0.366 -2.107 18.608 1.00 85.88 507 SER A N 1
ATOM 3649 C CA . SER A 1 507 ? 1.374 -2.193 17.520 1.00 85.88 507 SER A CA 1
ATOM 3650 C C . SER A 1 507 ? 1.785 -3.613 17.134 1.00 85.88 507 SER A C 1
ATOM 3652 O O . SER A 1 507 ? 2.197 -3.821 15.991 1.00 85.88 507 SER A O 1
ATOM 3654 N N . ARG A 1 508 ? 1.769 -4.540 18.102 1.00 87.25 508 ARG A N 1
ATOM 3655 C CA . ARG A 1 508 ? 2.218 -5.945 17.973 1.00 87.25 508 ARG A CA 1
ATOM 3656 C C . ARG A 1 508 ? 1.495 -6.892 18.934 1.00 87.25 508 ARG A C 1
ATOM 3658 O O . ARG A 1 508 ? 2.007 -7.950 19.301 1.00 87.25 508 ARG A O 1
ATOM 3665 N N . HIS A 1 509 ? 0.360 -6.457 19.464 1.00 92.69 509 HIS A N 1
ATOM 3666 C CA . HIS A 1 509 ? -0.421 -7.206 20.437 1.00 92.69 509 HIS A CA 1
ATOM 3667 C C . HIS A 1 509 ? -1.896 -6.862 20.307 1.00 92.69 509 HIS A C 1
ATOM 3669 O O . HIS A 1 509 ? -2.277 -5.854 19.714 1.00 92.69 509 HIS A O 1
ATOM 3675 N N . SER A 1 510 ? -2.726 -7.720 20.874 1.00 94.50 510 SER A N 1
ATOM 3676 C CA . SER A 1 510 ? -4.178 -7.636 20.825 1.00 94.50 510 SER A CA 1
ATOM 3677 C C . SER A 1 510 ? -4.745 -7.999 22.192 1.00 94.50 510 SER A C 1
ATOM 3679 O O . SER A 1 510 ? -4.167 -8.815 22.911 1.00 94.50 510 SER A O 1
ATOM 3681 N N . CYS A 1 511 ? -5.891 -7.423 22.550 1.00 96.44 511 CYS A N 1
ATOM 3682 C CA . CYS A 1 511 ? -6.623 -7.764 23.768 1.00 96.44 511 CYS A CA 1
ATOM 3683 C C . CYS A 1 511 ? -8.119 -7.935 23.482 1.00 96.44 511 CYS A C 1
ATOM 3685 O O . CYS A 1 511 ? -8.717 -7.186 22.709 1.00 96.44 511 CYS A O 1
ATOM 3687 N N . GLY A 1 512 ? -8.745 -8.898 24.156 1.00 94.81 512 GLY A N 1
ATOM 3688 C CA . GLY A 1 512 ? -10.179 -9.168 24.114 1.00 94.81 512 GLY A CA 1
ATOM 3689 C C . GLY A 1 512 ? -10.782 -9.186 25.517 1.00 94.81 512 GLY A C 1
ATOM 3690 O O . GLY A 1 512 ? -10.230 -9.803 26.429 1.00 94.81 512 GLY A O 1
ATOM 3691 N N . LEU A 1 513 ? -11.933 -8.534 25.684 1.00 96.25 513 LEU A N 1
ATOM 3692 C CA . LEU A 1 513 ? -12.707 -8.511 26.931 1.00 96.25 513 LEU A CA 1
ATOM 3693 C C . LEU A 1 513 ? -13.783 -9.602 26.910 1.00 96.25 513 LEU A C 1
ATOM 3695 O O . LEU A 1 513 ? -14.449 -9.792 25.893 1.00 96.25 513 LEU A O 1
ATOM 3699 N N . ARG A 1 514 ? -13.978 -10.310 28.024 1.00 95.75 514 ARG A N 1
ATOM 3700 C CA . ARG A 1 514 ? -15.023 -11.329 28.200 1.00 95.75 514 ARG A CA 1
ATOM 3701 C C . ARG A 1 514 ? -16.240 -10.777 28.944 1.00 95.75 514 ARG A C 1
ATOM 3703 O O . ARG A 1 514 ? -16.167 -9.777 29.652 1.00 95.75 514 ARG A O 1
ATOM 3710 N N . ALA A 1 515 ? -17.372 -11.472 28.827 1.00 92.38 515 ALA A N 1
ATOM 3711 C CA . ALA A 1 515 ? -18.637 -11.077 29.460 1.00 9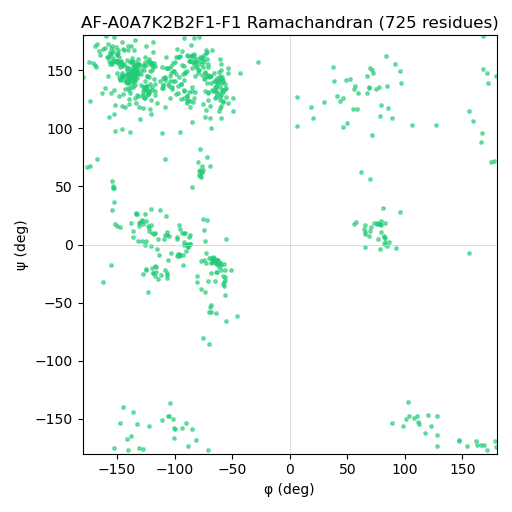2.38 515 ALA A CA 1
ATOM 3712 C C . ALA A 1 515 ? -18.637 -11.141 31.006 1.00 92.38 515 ALA A C 1
ATOM 3714 O O . ALA A 1 515 ? -19.535 -10.586 31.635 1.00 92.38 515 ALA A O 1
ATOM 3715 N N . ASP A 1 516 ? -17.648 -11.798 31.619 1.00 92.75 516 ASP A N 1
ATOM 3716 C CA . ASP A 1 516 ? -17.401 -11.799 33.070 1.00 92.75 516 ASP A CA 1
ATOM 3717 C C . ASP A 1 516 ? -16.465 -10.660 33.532 1.00 92.75 516 ASP A C 1
ATOM 3719 O O . ASP A 1 516 ? -16.181 -10.531 34.723 1.00 92.75 516 ASP A O 1
ATOM 3723 N N . GLY A 1 517 ? -16.006 -9.818 32.600 1.00 93.75 517 GLY A N 1
ATOM 3724 C CA . GLY A 1 517 ? -15.078 -8.716 32.840 1.00 93.75 517 GLY A CA 1
ATOM 3725 C C . GLY A 1 517 ? -13.601 -9.116 32.831 1.00 93.75 517 GLY A C 1
ATOM 3726 O O . GLY A 1 517 ? -12.755 -8.237 32.986 1.00 93.75 517 GLY A O 1
ATOM 3727 N N . THR A 1 518 ? -13.263 -10.396 32.648 1.00 95.81 518 THR A N 1
ATOM 3728 C CA . THR A 1 518 ? -11.865 -10.826 32.485 1.00 95.81 518 THR A CA 1
ATOM 3729 C C . THR A 1 518 ? -11.341 -10.483 31.091 1.00 95.81 518 THR A C 1
ATOM 3731 O O . THR A 1 518 ? -12.101 -10.398 30.124 1.00 95.81 518 THR A O 1
ATOM 3734 N N . ILE A 1 519 ? -10.029 -10.286 30.973 1.00 95.75 519 ILE A N 1
ATOM 3735 C CA . ILE A 1 519 ? -9.353 -10.015 29.699 1.00 95.75 519 ILE A CA 1
ATOM 3736 C C . ILE A 1 519 ? -8.464 -11.190 29.287 1.00 95.75 519 ILE A C 1
ATOM 3738 O O . ILE A 1 519 ? -7.963 -11.935 30.126 1.00 95.75 519 ILE A O 1
ATOM 3742 N N . ALA A 1 520 ? -8.248 -11.337 27.984 1.00 95.62 520 ALA A N 1
ATOM 3743 C CA . ALA A 1 520 ? -7.153 -12.122 27.427 1.00 95.62 520 ALA A CA 1
ATOM 3744 C C . ALA A 1 520 ? -6.399 -11.244 26.427 1.00 95.62 520 ALA A C 1
ATOM 3746 O O . ALA A 1 520 ? -7.033 -10.622 25.578 1.00 95.62 520 ALA A O 1
ATOM 3747 N N . CYS A 1 521 ? -5.074 -11.206 26.524 1.00 96.56 521 CYS A N 1
ATOM 3748 C CA . CYS A 1 521 ? -4.206 -10.511 25.580 1.00 96.56 521 CYS A CA 1
ATOM 3749 C C . CYS A 1 521 ? -3.214 -11.506 24.958 1.00 96.56 521 CYS A C 1
ATOM 3751 O O . CYS A 1 521 ? -2.987 -12.584 25.514 1.00 96.56 521 CYS A O 1
ATOM 3753 N N . TRP A 1 522 ? -2.706 -11.187 23.769 1.00 96.56 522 TRP A N 1
ATOM 3754 C CA . TRP A 1 522 ? -1.810 -12.039 22.982 1.00 96.56 522 TRP A CA 1
ATOM 3755 C C . TRP A 1 522 ? -0.939 -11.195 22.037 1.00 96.56 522 TRP A C 1
ATOM 3757 O O . TRP A 1 522 ? -1.298 -10.060 21.724 1.00 96.56 522 TRP A O 1
ATOM 3767 N N . GLY A 1 523 ? 0.209 -11.731 21.609 1.00 93.62 523 GLY A N 1
ATOM 3768 C CA . GLY A 1 523 ? 1.216 -11.024 20.805 1.00 93.62 523 GLY A CA 1
ATOM 3769 C C . GLY A 1 523 ? 2.537 -10.763 21.547 1.00 93.62 523 GLY A C 1
ATOM 3770 O O . GLY A 1 523 ? 2.896 -11.481 22.487 1.00 93.62 523 GLY A O 1
ATOM 3771 N N . ASP A 1 524 ? 3.258 -9.725 21.119 1.00 92.81 524 ASP A N 1
ATOM 3772 C CA . ASP A 1 524 ? 4.558 -9.302 21.656 1.00 92.81 524 ASP A CA 1
ATOM 3773 C C . ASP A 1 524 ? 4.461 -8.801 23.113 1.00 92.81 524 ASP A C 1
ATOM 3775 O O . ASP A 1 524 ? 3.485 -8.176 23.527 1.00 92.81 524 ASP A O 1
ATOM 3779 N N . ASN A 1 525 ? 5.524 -9.036 23.885 1.00 93.44 525 ASN A N 1
ATOM 3780 C CA . ASN A 1 525 ? 5.718 -8.504 25.239 1.00 93.44 525 ASN A CA 1
ATOM 3781 C C . ASN A 1 525 ? 6.988 -7.638 25.355 1.00 93.44 525 ASN A C 1
ATOM 3783 O O . ASN A 1 525 ? 7.488 -7.408 26.459 1.00 93.44 525 ASN A O 1
ATOM 3787 N N . THR A 1 526 ? 7.537 -7.186 24.225 1.00 90.38 526 THR A N 1
ATOM 3788 C CA . THR A 1 526 ? 8.736 -6.343 24.144 1.00 90.38 526 THR A CA 1
ATOM 3789 C C . THR A 1 526 ? 8.371 -4.855 24.206 1.00 90.38 526 THR A C 1
ATOM 3791 O O . THR A 1 526 ? 7.524 -4.391 23.444 1.00 90.38 526 THR A O 1
ATOM 3794 N N . GLY A 1 527 ? 9.009 -4.100 25.104 1.00 86.19 527 GLY A N 1
ATOM 3795 C CA . GLY A 1 527 ? 8.869 -2.644 25.237 1.00 86.19 527 GLY A CA 1
ATOM 3796 C C . GLY A 1 527 ? 9.750 -1.848 24.265 1.00 86.19 527 GLY A C 1
ATOM 3797 O O . GLY A 1 527 ? 10.554 -2.418 23.521 1.00 86.19 527 GLY A O 1
ATOM 3798 N N . HIS A 1 528 ? 9.645 -0.516 24.302 1.00 81.75 528 HIS A N 1
ATOM 3799 C CA . HIS A 1 528 ? 10.298 0.396 23.347 1.00 81.75 528 HIS A CA 1
ATOM 3800 C C . HIS A 1 528 ? 11.827 0.204 23.305 1.00 81.75 528 HIS A C 1
ATOM 3802 O O . HIS A 1 528 ? 12.439 0.286 22.240 1.00 81.75 528 HIS A O 1
ATOM 3808 N N . VAL A 1 529 ? 12.468 -0.101 24.443 1.00 83.06 529 VAL A N 1
ATOM 3809 C CA . VAL A 1 529 ? 13.932 -0.289 24.534 1.00 83.06 529 VAL A CA 1
ATOM 3810 C C . VAL A 1 529 ? 14.391 -1.755 24.444 1.00 83.06 529 VAL A C 1
ATOM 3812 O O . VAL A 1 529 ? 15.528 -2.068 24.798 1.00 83.06 529 VAL A O 1
ATOM 3815 N N . GLY A 1 530 ? 13.537 -2.667 23.962 1.00 83.81 530 GLY A N 1
ATOM 3816 C CA . GLY A 1 530 ? 13.884 -4.083 23.753 1.00 83.81 530 GLY A CA 1
ATOM 3817 C C . GLY A 1 530 ? 13.872 -4.949 25.022 1.00 83.81 530 GLY A C 1
ATOM 3818 O O . GLY A 1 530 ? 14.361 -6.077 25.011 1.00 83.81 530 GLY A O 1
ATOM 3819 N N . ASN A 1 531 ? 13.346 -4.427 26.130 1.00 87.62 531 ASN A N 1
ATOM 3820 C CA . ASN A 1 531 ? 13.108 -5.157 27.376 1.00 87.62 531 ASN A CA 1
ATOM 3821 C C . ASN A 1 531 ? 11.786 -5.936 27.331 1.00 87.62 531 ASN A C 1
ATOM 3823 O O . ASN A 1 531 ? 10.887 -5.586 26.576 1.00 87.62 531 ASN A O 1
ATOM 3827 N N . PHE A 1 532 ? 11.611 -6.911 28.225 1.00 91.75 532 PHE A N 1
ATOM 3828 C CA . PHE A 1 532 ? 10.271 -7.408 28.550 1.00 91.75 532 PHE A CA 1
ATOM 3829 C C . PHE A 1 532 ? 9.466 -6.303 29.256 1.00 91.75 532 PHE A C 1
ATOM 3831 O O . PHE A 1 532 ? 9.982 -5.670 30.184 1.00 91.75 532 PHE A O 1
ATOM 3838 N N . ALA A 1 533 ? 8.233 -6.078 28.811 1.00 92.06 533 ALA A N 1
ATOM 3839 C CA . ALA A 1 533 ? 7.318 -5.053 29.311 1.00 92.06 533 ALA A CA 1
ATOM 3840 C C . ALA A 1 533 ? 5.931 -5.610 29.696 1.00 92.06 533 ALA A C 1
ATOM 3842 O O . ALA A 1 533 ? 5.286 -5.051 30.579 1.00 92.06 533 ALA A O 1
ATOM 3843 N N . GLY A 1 534 ? 5.500 -6.737 29.116 1.00 93.25 534 GLY A N 1
ATOM 3844 C CA . GLY A 1 534 ? 4.308 -7.469 29.572 1.00 93.25 534 GLY A CA 1
ATOM 3845 C C . GLY A 1 534 ? 2.965 -6.947 29.040 1.00 93.25 534 GLY A C 1
ATOM 3846 O O . GLY A 1 534 ? 1.924 -7.238 29.624 1.00 93.25 534 GLY A O 1
ATOM 3847 N N . GLN A 1 535 ? 2.944 -6.163 27.956 1.00 92.50 535 GLN A N 1
ATOM 3848 C CA . GLN A 1 535 ? 1.718 -5.545 27.427 1.00 92.50 535 GLN A CA 1
ATOM 3849 C C . GLN A 1 535 ? 0.654 -6.538 26.926 1.00 92.50 535 GLN A C 1
ATOM 3851 O O . GLN A 1 535 ? -0.533 -6.198 26.900 1.00 92.50 535 GLN A O 1
ATOM 3856 N N . ALA A 1 536 ? 1.069 -7.755 26.562 1.00 94.06 536 ALA A N 1
ATOM 3857 C CA . ALA A 1 536 ? 0.197 -8.856 26.171 1.00 94.06 536 ALA A CA 1
ATOM 3858 C C . ALA A 1 536 ? -0.065 -9.855 27.318 1.00 94.06 536 ALA A C 1
ATOM 3860 O O . ALA A 1 536 ? -0.751 -10.855 27.107 1.00 94.06 536 ALA A O 1
ATOM 3861 N N . GLU A 1 537 ? 0.418 -9.602 28.540 1.00 92.56 537 GLU A N 1
ATOM 3862 C CA . GLU A 1 537 ? -0.043 -10.336 29.722 1.00 92.56 537 GLU A CA 1
ATOM 3863 C C . GLU A 1 537 ? -1.456 -9.876 30.124 1.00 92.56 537 GLU A C 1
ATOM 3865 O O . GLU A 1 537 ? -1.814 -8.701 30.017 1.00 92.56 537 GLU A O 1
ATOM 3870 N N . ALA A 1 538 ? -2.288 -10.809 30.589 1.00 88.50 538 ALA A N 1
ATOM 3871 C CA . ALA A 1 538 ? -3.645 -10.512 31.039 1.00 88.50 538 ALA A CA 1
ATOM 3872 C C . ALA A 1 538 ? -3.641 -10.056 32.508 1.00 88.50 538 ALA A C 1
ATOM 3874 O O . ALA A 1 538 ? -3.488 -10.871 33.418 1.00 88.50 538 ALA A O 1
ATOM 3875 N N . LEU A 1 539 ? -3.831 -8.755 32.746 1.00 91.25 539 LEU A N 1
ATOM 3876 C CA . LEU A 1 539 ? -3.932 -8.190 34.094 1.00 91.25 539 LEU A CA 1
ATOM 3877 C C . LEU A 1 539 ? -5.173 -8.715 34.843 1.00 91.25 539 LEU A C 1
ATOM 3879 O O . LEU A 1 539 ? -6.288 -8.688 34.322 1.00 91.25 539 LEU A O 1
ATOM 3883 N N . GLU A 1 540 ? -4.997 -9.144 36.096 1.00 88.62 540 GLU A N 1
ATOM 3884 C CA . GLU A 1 540 ? -6.096 -9.679 36.906 1.00 88.62 540 GLU A CA 1
ATOM 3885 C C . GLU A 1 540 ? -7.153 -8.624 37.303 1.00 88.62 540 GLU A C 1
ATOM 3887 O O . GLU A 1 540 ? -6.877 -7.455 37.615 1.00 88.62 540 GLU A O 1
ATOM 3892 N N . GLY A 1 541 ? -8.405 -9.084 37.350 1.00 88.81 541 GLY A N 1
ATOM 3893 C CA . GLY A 1 541 ? -9.567 -8.345 37.837 1.00 88.81 541 GLY A CA 1
ATOM 3894 C C . GLY A 1 541 ? -10.729 -8.334 36.845 1.00 88.81 541 GLY A C 1
ATOM 3895 O O . GLY A 1 541 ? -10.699 -9.009 35.820 1.00 88.81 541 GLY A O 1
ATOM 3896 N N . ALA A 1 542 ? -11.759 -7.554 37.177 1.00 93.62 542 ALA A N 1
ATOM 3897 C CA . ALA A 1 542 ? -12.898 -7.298 36.302 1.00 93.62 542 ALA A CA 1
ATOM 3898 C C . ALA A 1 542 ? -12.808 -5.887 35.699 1.00 93.62 542 ALA A C 1
ATOM 3900 O O . ALA A 1 542 ? -12.505 -4.915 36.404 1.00 93.62 542 ALA A O 1
ATOM 3901 N N . PHE A 1 543 ? -13.099 -5.796 34.404 1.00 96.94 543 PHE A N 1
ATOM 3902 C CA . PHE A 1 543 ? -13.053 -4.590 33.585 1.00 96.94 543 PHE A CA 1
ATOM 3903 C C . PHE A 1 543 ? -14.349 -4.431 32.774 1.00 96.94 543 PHE A C 1
ATOM 3905 O O . PHE A 1 543 ? -15.057 -5.399 32.504 1.00 96.94 543 PHE A O 1
AT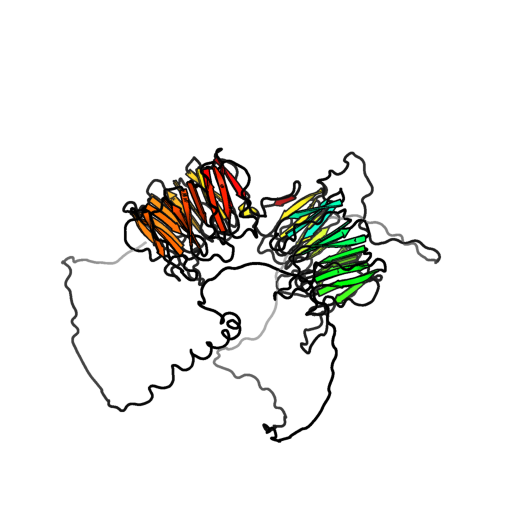OM 3912 N N . THR A 1 544 ? -14.668 -3.195 32.396 1.00 96.69 544 THR A N 1
ATOM 3913 C CA . THR A 1 544 ? -15.830 -2.821 31.571 1.00 96.69 544 THR A CA 1
ATOM 3914 C C . THR A 1 544 ? -15.436 -2.385 30.159 1.00 96.69 544 THR A C 1
ATOM 3916 O O . THR A 1 544 ? -16.258 -2.470 29.251 1.00 96.69 544 THR A O 1
ATOM 3919 N N . ALA A 1 545 ? -14.185 -1.960 29.961 1.00 94.06 545 ALA A N 1
ATOM 3920 C CA . ALA A 1 545 ? -13.581 -1.679 28.661 1.00 94.06 545 ALA A CA 1
ATOM 3921 C C . ALA A 1 545 ? -12.071 -1.972 28.699 1.00 94.06 545 ALA A C 1
ATOM 3923 O O . ALA A 1 545 ? -11.459 -1.939 29.769 1.00 94.06 545 ALA A O 1
ATOM 3924 N N . VAL A 1 546 ? -11.474 -2.223 27.532 1.00 95.69 546 VAL A N 1
ATOM 3925 C CA . VAL A 1 546 ? -10.028 -2.421 27.343 1.00 95.69 546 VAL A CA 1
ATOM 3926 C C . VAL A 1 546 ? -9.581 -1.734 26.050 1.00 95.69 546 VAL A C 1
ATOM 3928 O O . VAL A 1 546 ? -10.319 -1.735 25.067 1.00 95.69 546 VAL A O 1
ATOM 3931 N N . THR A 1 547 ? -8.389 -1.142 26.054 1.00 94.00 547 THR A N 1
ATOM 3932 C CA . THR A 1 547 ? -7.734 -0.515 24.895 1.00 94.00 547 THR A CA 1
ATOM 3933 C C . THR A 1 547 ? -6.253 -0.895 24.897 1.00 94.00 547 THR A C 1
ATOM 3935 O O . THR A 1 547 ? -5.609 -0.877 25.947 1.00 94.00 547 THR A O 1
ATOM 3938 N N . ALA A 1 548 ? -5.719 -1.262 23.737 1.00 92.19 548 ALA A N 1
ATOM 3939 C CA . ALA A 1 548 ? -4.289 -1.424 23.514 1.00 92.19 548 ALA A CA 1
ATOM 3940 C C . ALA A 1 548 ? -3.713 -0.123 22.934 1.00 92.19 548 ALA A C 1
ATOM 3942 O O . ALA A 1 548 ? -4.344 0.515 22.093 1.00 92.19 548 ALA A O 1
ATOM 3943 N N . GLY A 1 549 ? -2.539 0.275 23.418 1.00 89.56 549 GLY A N 1
ATOM 3944 C CA . GLY A 1 549 ? -1.698 1.312 22.826 1.00 89.56 549 GLY A CA 1
ATOM 3945 C C . GLY A 1 549 ? -0.574 0.694 21.995 1.00 89.56 549 GLY A C 1
ATOM 3946 O O . GLY A 1 549 ? -0.656 -0.462 21.584 1.00 89.56 549 GLY A O 1
ATOM 3947 N N . GLY A 1 550 ? 0.509 1.434 21.756 1.00 87.50 550 GLY A N 1
ATOM 3948 C CA . GLY A 1 550 ? 1.614 0.935 20.937 1.00 87.50 550 GLY A CA 1
ATOM 3949 C C . GLY A 1 550 ? 2.388 -0.202 21.606 1.00 87.50 550 GLY A C 1
ATOM 3950 O O . GLY A 1 550 ? 2.560 -1.268 21.023 1.00 87.50 550 GLY A O 1
ATOM 3951 N N . THR A 1 551 ? 2.826 0.011 22.849 1.00 91.75 551 THR A N 1
ATOM 3952 C CA . THR A 1 551 ? 3.571 -0.980 23.659 1.00 91.75 551 THR A CA 1
ATOM 3953 C C . THR A 1 551 ? 3.002 -1.137 25.073 1.00 91.75 551 THR A C 1
ATOM 3955 O O . THR A 1 551 ? 3.657 -1.665 25.970 1.00 91.75 551 THR A O 1
ATOM 3958 N N . HIS A 1 552 ? 1.757 -0.705 25.279 1.00 94.81 552 HIS A N 1
ATOM 3959 C CA . HIS A 1 552 ? 1.033 -0.779 26.548 1.00 94.81 552 HIS A CA 1
ATOM 3960 C C . HIS A 1 552 ? -0.438 -1.146 26.339 1.00 94.81 552 HIS A C 1
ATOM 3962 O O . HIS A 1 552 ? -0.941 -1.184 25.216 1.00 94.81 552 HIS A O 1
ATOM 3968 N N . SER A 1 553 ? -1.129 -1.423 27.438 1.00 96.06 553 SER A N 1
ATOM 3969 C CA . SER A 1 553 ? -2.543 -1.791 27.491 1.00 96.06 553 SER A CA 1
ATOM 3970 C C . SER A 1 553 ? -3.203 -1.097 28.684 1.00 96.06 553 SER A C 1
ATOM 3972 O O . SER A 1 553 ? -2.569 -0.904 29.721 1.00 96.06 553 SER A O 1
ATOM 3974 N N . CYS A 1 554 ? -4.473 -0.714 28.555 1.00 96.75 554 CYS A N 1
ATOM 3975 C CA . CYS A 1 554 ? -5.252 -0.060 29.607 1.00 96.75 554 CYS A CA 1
ATOM 3976 C C . CYS A 1 554 ? -6.659 -0.660 29.711 1.00 96.75 554 CYS A C 1
ATOM 3978 O O . CYS A 1 554 ? -7.315 -0.930 28.705 1.00 96.75 554 CYS A O 1
ATOM 3980 N N . GLY A 1 555 ? -7.152 -0.822 30.938 1.00 96.38 555 GLY A N 1
ATOM 3981 C CA . GLY A 1 555 ? -8.482 -1.339 31.251 1.00 96.38 555 GLY A CA 1
ATOM 3982 C C . GLY A 1 555 ? -9.247 -0.412 32.193 1.00 96.38 555 GLY A C 1
ATOM 3983 O O . GLY A 1 555 ? -8.704 0.059 33.194 1.00 96.38 555 GLY A O 1
ATOM 3984 N N . LEU A 1 556 ? -10.523 -0.175 31.886 1.00 97.00 556 LEU A N 1
ATOM 3985 C CA . LEU A 1 556 ? -11.450 0.593 32.720 1.00 97.00 556 LEU A CA 1
ATOM 3986 C C . LEU A 1 556 ? -12.190 -0.361 33.663 1.00 97.00 556 LEU A C 1
ATOM 3988 O O . LEU A 1 556 ? -12.692 -1.396 33.226 1.00 97.00 556 LEU A O 1
ATOM 3992 N N . ARG A 1 557 ? -12.261 -0.035 34.953 1.00 95.81 557 ARG A N 1
ATOM 3993 C CA . ARG A 1 557 ? -12.974 -0.816 35.974 1.00 95.81 557 ARG A CA 1
ATOM 3994 C C . ARG A 1 557 ? -14.390 -0.276 36.201 1.00 95.81 557 ARG A C 1
ATOM 3996 O O . ARG A 1 557 ? -14.709 0.859 35.861 1.00 95.81 557 ARG A O 1
ATOM 4003 N N . ALA A 1 558 ? -15.253 -1.089 36.812 1.00 92.19 558 ALA A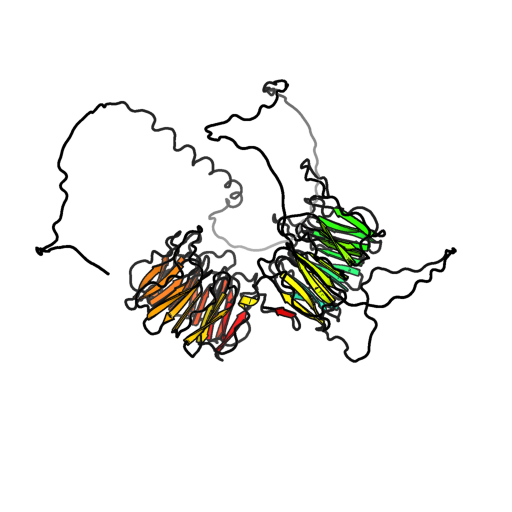 N 1
ATOM 4004 C CA . ALA A 1 558 ? -16.663 -0.744 37.049 1.00 92.19 558 ALA A CA 1
ATOM 4005 C C . ALA A 1 558 ? -16.894 0.390 38.078 1.00 92.19 558 ALA A C 1
ATOM 4007 O O . ALA A 1 558 ? -18.005 0.903 38.177 1.00 92.19 558 ALA A O 1
ATOM 4008 N N . ASP A 1 559 ? -15.864 0.790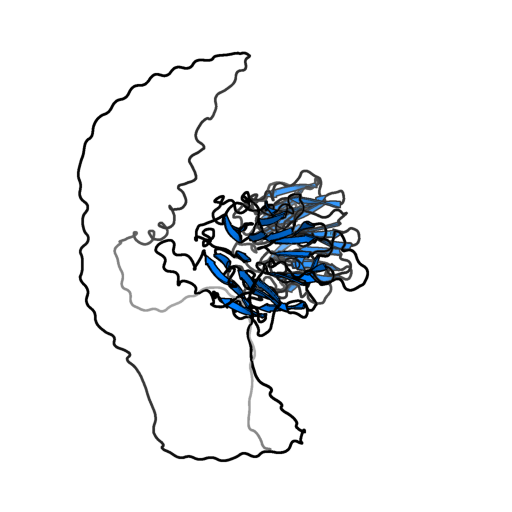 38.828 1.00 92.75 559 ASP A N 1
ATOM 4009 C CA . ASP A 1 559 ? -15.844 1.986 39.688 1.00 92.75 559 ASP A CA 1
ATOM 4010 C C . ASP A 1 559 ? -15.373 3.260 38.943 1.00 92.75 559 ASP A C 1
ATOM 4012 O O . ASP A 1 559 ? -15.346 4.357 39.509 1.00 92.75 559 ASP A O 1
ATOM 4016 N N . GLY A 1 560 ? -15.028 3.126 37.660 1.00 93.69 560 GLY A N 1
ATOM 4017 C CA . GLY A 1 560 ? -14.485 4.183 36.814 1.00 93.69 560 GLY A CA 1
ATOM 4018 C C . GLY A 1 560 ? -12.979 4.404 36.973 1.00 93.69 560 GLY A C 1
ATOM 4019 O O . GLY A 1 560 ? -12.465 5.345 36.377 1.00 93.69 560 GLY A O 1
ATOM 4020 N N . THR A 1 561 ? -12.259 3.587 37.749 1.00 95.75 561 THR A N 1
ATOM 4021 C CA . THR A 1 561 ? -10.790 3.663 37.819 1.00 95.75 561 THR A CA 1
ATOM 4022 C C . THR A 1 561 ? -10.137 2.993 36.608 1.00 95.75 561 THR A C 1
ATOM 4024 O O . THR A 1 561 ? -10.680 2.051 36.027 1.00 95.75 561 THR A O 1
ATOM 4027 N N . ILE A 1 562 ? -8.961 3.480 36.214 1.00 96.75 562 ILE A N 1
ATOM 4028 C CA . ILE A 1 562 ? -8.172 2.937 35.102 1.00 96.75 562 ILE A CA 1
ATOM 4029 C C . ILE A 1 562 ? -6.978 2.177 35.681 1.00 96.75 562 ILE A C 1
ATOM 4031 O O . ILE A 1 562 ? -6.332 2.656 36.610 1.00 96.75 562 ILE A O 1
ATOM 4035 N N . ALA A 1 563 ? -6.663 1.013 35.116 1.00 95.94 563 ALA A N 1
ATOM 4036 C CA . ALA A 1 563 ? -5.384 0.342 35.324 1.00 95.94 563 ALA A CA 1
ATOM 4037 C C . ALA A 1 563 ? -4.706 0.117 33.970 1.00 95.94 563 ALA A C 1
ATOM 4039 O O . ALA A 1 563 ? -5.334 -0.416 33.056 1.00 95.94 563 ALA A O 1
ATOM 4040 N N . CYS A 1 564 ? -3.439 0.508 33.850 1.00 96.81 564 CYS A N 1
ATOM 4041 C CA . CYS A 1 564 ? -2.624 0.303 32.655 1.00 96.81 564 CYS A CA 1
ATOM 4042 C C . CYS A 1 564 ? -1.380 -0.534 32.987 1.00 96.81 564 CYS A C 1
ATOM 4044 O O . CYS A 1 564 ? -0.940 -0.567 34.136 1.00 96.81 564 CYS A O 1
ATOM 4046 N N . TRP A 1 565 ? -0.840 -1.229 31.988 1.00 96.25 565 TRP A N 1
ATOM 4047 C CA . TRP A 1 565 ? 0.327 -2.107 32.094 1.00 96.25 565 TRP A CA 1
ATOM 4048 C C . TRP A 1 565 ? 1.052 -2.216 30.741 1.00 96.25 565 TRP A C 1
ATOM 4050 O O . TRP A 1 565 ? 0.510 -1.809 29.713 1.00 96.25 565 TRP A O 1
ATOM 4060 N N . GLY A 1 566 ? 2.276 -2.749 30.732 1.00 95.31 566 GLY A N 1
ATOM 4061 C CA . GLY A 1 566 ? 3.160 -2.753 29.562 1.00 95.31 566 GLY A CA 1
ATOM 4062 C C . GLY A 1 566 ? 4.328 -1.777 29.714 1.00 95.31 566 GLY A C 1
ATOM 4063 O O . GLY A 1 566 ? 4.809 -1.538 30.822 1.00 95.31 566 GLY A O 1
ATOM 4064 N N . ASP A 1 567 ? 4.796 -1.219 28.597 1.00 94.06 567 ASP A N 1
ATOM 4065 C CA . ASP A 1 567 ? 5.861 -0.215 28.591 1.00 94.06 567 ASP A CA 1
ATOM 4066 C C . ASP A 1 567 ? 5.402 1.088 29.268 1.00 94.06 567 ASP A C 1
ATOM 4068 O O . ASP A 1 567 ? 4.262 1.518 29.098 1.00 94.06 567 ASP A O 1
ATOM 4072 N N . ASN A 1 568 ? 6.299 1.719 30.032 1.00 94.25 568 ASN A N 1
ATOM 4073 C CA . ASN A 1 568 ? 6.042 2.974 30.744 1.00 94.25 568 ASN A CA 1
ATOM 4074 C C . ASN A 1 568 ? 7.170 4.010 30.556 1.00 94.25 568 ASN A C 1
ATOM 4076 O O . ASN A 1 568 ? 7.409 4.833 31.439 1.00 94.25 568 ASN A O 1
ATOM 4080 N N . TYR A 1 569 ? 7.918 3.954 29.448 1.00 93.25 569 TYR A N 1
ATOM 4081 C CA . TYR A 1 569 ? 9.071 4.828 29.196 1.00 93.25 569 TYR A CA 1
ATOM 4082 C C . TYR A 1 569 ? 8.718 6.326 29.228 1.00 93.25 569 TYR A C 1
ATOM 4084 O O . TYR A 1 569 ? 9.518 7.141 29.690 1.00 93.25 569 TYR A O 1
ATOM 4092 N N . PHE A 1 570 ? 7.506 6.676 28.791 1.00 93.00 570 PHE A N 1
ATOM 4093 C CA . PHE A 1 570 ? 6.975 8.041 28.755 1.00 93.00 570 PHE A CA 1
ATOM 4094 C C . PHE A 1 570 ? 5.938 8.318 29.858 1.00 93.00 570 PHE A C 1
ATOM 4096 O O . PHE A 1 570 ? 5.308 9.373 29.859 1.00 93.00 570 PHE A O 1
ATOM 4103 N N . GLY A 1 571 ? 5.733 7.388 30.799 1.00 94.69 571 GLY A N 1
ATOM 4104 C CA . GLY A 1 571 ? 4.659 7.473 31.795 1.00 94.69 571 GLY A CA 1
ATOM 4105 C C . GLY A 1 571 ? 3.281 7.061 31.257 1.00 94.69 571 GLY A C 1
ATOM 4106 O O . GLY A 1 571 ? 2.265 7.389 31.862 1.00 94.69 571 GLY A O 1
ATOM 4107 N N . GLN A 1 572 ? 3.202 6.360 30.119 1.00 94.06 572 GLN A N 1
ATOM 4108 C CA . GLN A 1 572 ? 1.940 6.024 29.445 1.00 94.06 572 GLN A CA 1
ATOM 4109 C C . GLN A 1 572 ? 1.032 5.026 30.200 1.00 94.06 572 GLN A C 1
ATOM 4111 O O . GLN A 1 572 ? -0.161 4.925 29.889 1.00 94.06 572 GLN A O 1
ATOM 4116 N N . THR A 1 573 ? 1.547 4.354 31.240 1.00 95.88 573 THR A N 1
ATOM 4117 C CA . THR A 1 573 ? 0.752 3.556 32.197 1.00 95.88 573 THR A CA 1
ATOM 4118 C C . THR A 1 573 ? 0.403 4.291 33.496 1.00 95.88 573 THR A C 1
ATOM 4120 O O . THR A 1 573 ? -0.424 3.786 34.256 1.00 95.88 573 THR A O 1
ATOM 4123 N N . ASP A 1 574 ? 0.956 5.485 33.739 1.00 96.06 574 ASP A N 1
ATOM 4124 C CA . ASP A 1 574 ? 0.768 6.260 34.977 1.00 96.06 574 ASP A CA 1
ATOM 4125 C C . ASP A 1 574 ? -0.594 6.990 34.988 1.00 96.06 574 ASP A C 1
ATOM 4127 O O . ASP A 1 574 ? -0.687 8.218 35.044 1.00 96.06 574 ASP A O 1
ATOM 4131 N N . ALA A 1 575 ? -1.678 6.213 34.897 1.00 95.75 575 ALA A N 1
ATOM 4132 C CA . ALA A 1 575 ? -3.038 6.717 34.752 1.00 95.75 575 ALA A CA 1
ATOM 4133 C C . ALA A 1 575 ? -3.456 7.607 35.947 1.00 95.75 575 ALA A C 1
ATOM 4135 O O . ALA A 1 575 ? -3.377 7.174 37.101 1.00 95.75 575 ALA A O 1
ATOM 4136 N N . PRO A 1 576 ? -3.931 8.846 35.705 1.00 95.31 576 PRO A N 1
ATOM 4137 C CA . PRO A 1 576 ? -4.233 9.800 36.765 1.00 95.31 576 PRO A CA 1
ATOM 4138 C C . PRO A 1 576 ? -5.507 9.430 37.532 1.00 95.31 576 PRO A C 1
ATOM 4140 O O . PRO A 1 576 ? -6.476 8.931 36.963 1.00 95.31 576 PRO A O 1
ATOM 4143 N N . GLU A 1 577 ? -5.546 9.757 38.826 1.00 91.81 577 GLU A N 1
ATOM 4144 C CA . GLU A 1 577 ? -6.686 9.443 39.695 1.00 91.81 577 GLU A CA 1
ATOM 4145 C C . GLU A 1 577 ? -8.022 10.066 39.225 1.00 91.81 577 GLU A C 1
ATOM 4147 O O . GLU A 1 577 ? -8.088 11.099 38.538 1.00 91.81 577 GLU A O 1
ATOM 4152 N N . GLY A 1 578 ? -9.121 9.434 39.645 1.00 91.19 578 GLY A N 1
ATOM 4153 C CA . GLY A 1 578 ? -10.500 9.888 39.463 1.00 91.19 578 GLY A CA 1
ATOM 4154 C C . GLY A 1 578 ? -11.403 8.822 38.842 1.00 91.19 578 GLY A C 1
ATOM 4155 O O . GLY A 1 578 ? -11.064 7.642 38.833 1.00 91.19 578 GLY A O 1
ATOM 4156 N N . SER A 1 579 ? -12.568 9.250 38.349 1.00 94.56 579 SER A N 1
ATOM 4157 C CA . SER A 1 579 ? -13.576 8.373 37.742 1.00 94.56 579 SER A CA 1
ATOM 4158 C C . SER A 1 579 ? -13.786 8.722 36.266 1.00 94.56 579 SER A C 1
ATOM 4160 O O . SER A 1 579 ? -13.997 9.888 35.910 1.00 94.56 579 SER A O 1
ATOM 4162 N N . PHE A 1 580 ? -13.705 7.701 35.418 1.00 96.94 580 PHE A N 1
ATOM 4163 C CA . PHE A 1 580 ? -13.721 7.780 33.964 1.00 96.94 580 PHE A CA 1
ATOM 4164 C C . PHE A 1 580 ? -14.871 6.962 33.370 1.00 96.94 580 PHE A C 1
ATOM 4166 O O . PHE A 1 580 ? -15.296 5.952 33.928 1.00 96.94 580 PHE A O 1
ATOM 4173 N N . ALA A 1 581 ? -15.373 7.422 32.226 1.00 95.44 581 ALA A N 1
ATOM 4174 C CA . ALA A 1 581 ? -16.456 6.803 31.466 1.00 95.44 581 ALA A CA 1
ATOM 4175 C C . ALA A 1 581 ? -15.962 6.103 30.186 1.00 95.44 581 ALA A C 1
ATOM 4177 O O . ALA A 1 581 ? -16.604 5.164 29.723 1.00 95.44 581 ALA A O 1
ATOM 4178 N N . ALA A 1 582 ? -14.828 6.538 29.625 1.00 94.19 582 ALA A N 1
ATOM 4179 C CA . ALA A 1 582 ? -14.184 5.912 28.470 1.00 94.19 582 ALA A CA 1
ATOM 4180 C C . ALA A 1 582 ? -12.659 6.103 28.512 1.00 94.19 582 ALA A C 1
ATOM 4182 O O . ALA A 1 582 ? -12.162 7.038 29.146 1.00 94.19 582 ALA A O 1
ATOM 4183 N N . ILE A 1 583 ? -11.935 5.230 27.809 1.00 96.12 583 ILE A N 1
ATOM 4184 C CA . ILE A 1 583 ? -10.476 5.264 27.648 1.00 96.12 583 ILE A CA 1
ATOM 4185 C C . ILE A 1 583 ? -10.096 5.039 26.184 1.00 96.12 583 ILE A C 1
ATOM 4187 O O . ILE A 1 583 ? -10.767 4.280 25.487 1.00 96.12 583 ILE A O 1
ATOM 4191 N N . ALA A 1 584 ? -9.009 5.668 25.750 1.00 93.62 584 ALA A N 1
ATOM 4192 C CA . ALA A 1 584 ? -8.357 5.429 24.470 1.00 93.62 584 ALA A CA 1
ATOM 4193 C C . ALA A 1 584 ? -6.836 5.460 24.669 1.00 93.62 584 ALA A C 1
ATOM 4195 O O . ALA A 1 584 ? -6.316 6.378 25.304 1.00 93.62 584 ALA A O 1
ATOM 4196 N N . ALA A 1 585 ? -6.127 4.476 24.125 1.00 91.56 585 ALA A N 1
ATOM 4197 C CA . ALA A 1 585 ? -4.671 4.455 24.047 1.00 91.56 585 ALA A CA 1
ATOM 4198 C C . ALA A 1 585 ? -4.224 4.445 22.580 1.00 91.56 585 ALA A C 1
ATOM 4200 O O . ALA A 1 585 ? -4.981 4.053 21.695 1.00 91.56 585 ALA A O 1
ATOM 4201 N N . SER A 1 586 ? -3.000 4.901 22.329 1.00 85.62 586 SER A N 1
ATOM 4202 C CA . SER A 1 586 ? -2.337 4.784 21.027 1.00 85.62 586 SER A CA 1
ATOM 4203 C C . SER A 1 586 ? -0.828 4.628 21.237 1.00 85.62 586 SER A C 1
ATOM 4205 O O . SER A 1 586 ? -0.432 4.090 22.268 1.00 85.62 586 SER A O 1
ATOM 4207 N N . SER A 1 587 ? 0.016 5.029 20.281 1.00 85.94 587 SER A N 1
ATOM 4208 C CA . SER A 1 587 ? 1.442 4.661 20.227 1.00 85.94 587 SER A CA 1
ATOM 4209 C C . SER A 1 587 ? 2.187 4.800 21.566 1.00 85.94 587 SER A C 1
ATOM 4211 O O . SER A 1 587 ? 2.662 3.798 22.099 1.00 85.94 587 SER A O 1
ATOM 4213 N N . GLU A 1 588 ? 2.266 6.016 22.120 1.00 90.25 588 GLU A N 1
ATOM 4214 C CA . GLU A 1 588 ? 3.087 6.323 23.311 1.00 90.25 588 GLU A CA 1
ATOM 4215 C C . GLU A 1 588 ? 2.349 7.204 24.344 1.00 90.25 588 GLU A C 1
ATOM 4217 O O . GLU A 1 588 ? 2.946 7.695 25.303 1.00 90.25 588 GLU A O 1
ATOM 4222 N N . HIS A 1 589 ? 1.030 7.377 24.188 1.00 94.25 589 HIS A N 1
ATOM 4223 C CA . HIS A 1 589 ? 0.174 8.083 25.146 1.00 94.25 589 HIS A CA 1
ATOM 4224 C C . HIS A 1 589 ? -1.236 7.484 25.256 1.00 94.25 589 HIS A C 1
ATOM 4226 O O . HIS A 1 589 ? -1.659 6.628 24.472 1.00 94.25 589 HIS A O 1
ATOM 4232 N N . SER A 1 590 ? -1.950 7.946 26.279 1.00 96.25 590 SER A N 1
ATOM 4233 C CA . SER A 1 590 ? -3.277 7.498 26.691 1.00 96.25 590 SER A CA 1
ATOM 4234 C C . SER A 1 590 ? -4.154 8.700 27.049 1.00 96.25 590 SER A C 1
ATOM 4236 O O . SER A 1 590 ? -3.662 9.706 27.560 1.00 96.25 590 SER A O 1
ATOM 4238 N N . CYS A 1 591 ? -5.464 8.590 26.830 1.00 96.81 591 CYS A N 1
ATOM 4239 C CA . CYS A 1 591 ? -6.463 9.588 27.203 1.00 96.81 591 CYS A CA 1
ATOM 4240 C C . CYS A 1 591 ? -7.699 8.930 27.834 1.00 96.81 591 CYS A C 1
ATOM 4242 O O . CYS A 1 591 ? -8.197 7.907 27.364 1.00 96.81 591 CYS A O 1
ATOM 4244 N N . GLY A 1 592 ? -8.233 9.552 28.883 1.00 96.50 592 GLY A N 1
ATOM 4245 C CA . GLY A 1 592 ? -9.446 9.138 29.581 1.00 96.50 592 GLY A CA 1
ATOM 4246 C C . GLY A 1 592 ? -10.489 10.252 29.588 1.00 96.50 592 GLY A C 1
ATOM 4247 O O . GLY A 1 592 ? -10.196 11.388 29.967 1.00 96.50 592 GLY A O 1
ATOM 4248 N N . LEU A 1 593 ? -11.723 9.913 29.212 1.00 96.94 593 LEU A N 1
ATOM 4249 C CA . LEU A 1 593 ? -12.886 10.790 29.337 1.00 96.94 593 LEU A CA 1
ATOM 4250 C C . LEU A 1 593 ? -13.484 10.627 30.739 1.00 96.94 593 LEU A C 1
ATOM 4252 O O . LEU A 1 593 ? -13.905 9.530 31.114 1.00 96.94 593 LEU A O 1
ATOM 4256 N N . ARG A 1 594 ? -13.510 11.701 31.527 1.00 95.50 594 ARG A N 1
ATOM 4257 C CA . ARG A 1 594 ? -14.074 11.730 32.883 1.00 95.50 594 ARG A CA 1
ATOM 4258 C C . ARG A 1 594 ? -15.603 11.752 32.852 1.00 95.50 594 ARG A C 1
ATOM 4260 O O . ARG A 1 594 ? -16.217 12.143 31.863 1.00 95.50 594 ARG A O 1
ATOM 4267 N N . ALA A 1 595 ? -16.234 11.358 33.958 1.00 89.62 595 ALA A N 1
ATOM 4268 C CA . ALA A 1 595 ? -17.698 11.304 34.073 1.00 89.62 595 ALA A CA 1
ATOM 4269 C C . ALA A 1 595 ? -18.410 12.682 34.008 1.00 89.62 595 ALA A C 1
ATOM 4271 O O . ALA A 1 595 ? -19.630 12.732 33.872 1.00 89.62 595 ALA A O 1
ATOM 4272 N N . ASP A 1 596 ? -17.668 13.791 34.087 1.00 90.88 596 ASP A N 1
ATOM 4273 C CA . ASP A 1 596 ? -18.145 15.166 33.849 1.00 90.88 596 ASP A CA 1
ATOM 4274 C C . ASP A 1 596 ? -17.965 15.637 32.385 1.00 90.88 596 ASP A C 1
ATOM 4276 O O . ASP A 1 596 ? -18.341 16.756 32.025 1.00 90.88 596 ASP A O 1
ATOM 4280 N N . GLY A 1 597 ? -17.412 14.775 31.525 1.00 92.19 597 GLY A N 1
ATOM 4281 C CA . GLY A 1 597 ? -17.108 15.053 30.125 1.00 92.19 597 GLY A CA 1
ATOM 4282 C C . GLY A 1 597 ? -15.778 15.776 29.892 1.00 92.19 597 GLY A C 1
ATOM 4283 O O . GLY A 1 597 ? -15.475 16.079 28.741 1.00 92.19 597 GLY A O 1
ATOM 4284 N N . THR A 1 598 ? -14.979 16.061 30.925 1.00 95.56 598 THR A N 1
ATOM 4285 C CA . THR A 1 598 ? -13.607 16.572 30.746 1.00 95.56 598 THR A CA 1
ATOM 4286 C C . THR A 1 598 ? -12.645 15.447 30.351 1.00 95.56 598 THR A C 1
ATOM 4288 O O . THR A 1 598 ? -12.912 14.270 30.597 1.00 95.56 598 THR A O 1
ATOM 4291 N N . ILE A 1 599 ? -11.515 15.780 29.726 1.00 96.56 599 ILE A N 1
ATOM 4292 C CA . ILE A 1 599 ? -10.501 14.804 29.296 1.00 96.56 599 ILE A CA 1
ATOM 4293 C C . ILE A 1 599 ? -9.228 14.994 30.124 1.00 96.56 599 ILE A C 1
ATOM 4295 O O . ILE A 1 599 ? -8.830 16.119 30.414 1.00 96.56 599 ILE A O 1
ATOM 4299 N N . ALA A 1 600 ? -8.581 13.887 30.488 1.00 96.06 600 ALA A N 1
ATOM 4300 C CA . ALA A 1 600 ? -7.208 13.876 30.984 1.00 96.06 600 ALA A CA 1
ATOM 4301 C C . ALA A 1 600 ? -6.380 12.896 30.146 1.00 96.06 600 ALA A C 1
ATOM 4303 O O . ALA A 1 600 ? -6.841 11.787 29.881 1.00 96.06 600 ALA A O 1
ATOM 4304 N N . CYS A 1 601 ? -5.172 13.291 29.751 1.00 96.94 601 CYS A N 1
ATOM 4305 C CA . CYS A 1 601 ? -4.244 12.467 28.977 1.00 96.94 601 CYS A CA 1
ATOM 4306 C C . CYS A 1 601 ? -2.881 12.382 29.683 1.00 96.94 601 CYS A C 1
ATOM 4308 O O . CYS A 1 601 ? -2.560 13.234 30.511 1.00 96.94 601 CYS A O 1
ATOM 4310 N N . TRP A 1 602 ? -2.111 11.334 29.389 1.00 97.19 602 TRP A N 1
ATOM 4311 C CA . TRP A 1 602 ? -0.813 11.030 30.003 1.00 97.19 602 TRP A CA 1
ATOM 4312 C C . TRP A 1 602 ? 0.035 10.135 29.077 1.00 97.19 602 TRP A C 1
ATOM 4314 O O . TRP A 1 602 ? -0.512 9.456 28.207 1.00 97.19 602 TRP A O 1
ATOM 4324 N N . GLY A 1 603 ? 1.359 10.127 29.252 1.00 96.38 603 GLY A N 1
ATOM 4325 C CA . GLY A 1 603 ? 2.325 9.531 28.315 1.00 96.38 603 GLY A CA 1
ATOM 4326 C C . GLY A 1 603 ? 3.180 10.600 27.630 1.00 96.38 603 GLY A C 1
ATOM 4327 O O . GLY A 1 603 ? 3.377 11.675 28.203 1.00 96.38 603 GLY A O 1
ATOM 4328 N N . ASP A 1 604 ? 3.679 10.331 26.417 1.00 95.12 604 ASP A N 1
ATOM 4329 C CA . ASP A 1 604 ? 4.473 11.330 25.690 1.00 95.12 604 ASP A CA 1
ATOM 4330 C C . ASP A 1 604 ? 3.659 12.591 25.363 1.00 95.12 604 ASP A C 1
ATOM 4332 O O . ASP A 1 604 ? 2.478 12.527 25.021 1.00 95.12 604 ASP A O 1
ATOM 4336 N N . ASN A 1 605 ? 4.329 13.742 25.437 1.00 95.06 605 ASN A N 1
ATOM 4337 C CA . ASN A 1 605 ? 3.760 15.055 25.155 1.00 95.06 605 ASN A CA 1
ATOM 4338 C C . ASN A 1 605 ? 4.669 15.912 24.253 1.00 95.06 605 ASN A C 1
ATOM 4340 O O . ASN A 1 605 ? 4.639 17.140 24.346 1.00 95.06 605 ASN A O 1
ATOM 4344 N N . TYR A 1 606 ? 5.521 15.305 23.416 1.00 94.44 606 TYR A N 1
ATOM 4345 C CA . TYR A 1 606 ? 6.498 16.033 22.595 1.00 94.44 606 TYR A CA 1
ATOM 4346 C C . TYR A 1 606 ? 5.853 17.079 21.670 1.00 94.44 606 TYR A C 1
ATOM 4348 O O . TYR A 1 606 ? 6.441 18.135 21.423 1.00 94.44 606 TYR A O 1
ATOM 4356 N N . PHE A 1 607 ? 4.632 16.810 21.202 1.00 93.88 607 PHE A N 1
ATOM 4357 C CA . PHE A 1 607 ? 3.848 17.682 20.326 1.00 93.88 607 PHE A CA 1
ATOM 4358 C C . PHE A 1 607 ? 2.653 18.345 21.038 1.00 93.88 607 PHE A C 1
ATOM 4360 O O . PHE A 1 607 ? 1.824 18.972 20.382 1.00 93.88 607 PHE A O 1
ATOM 4367 N N . GLY A 1 608 ? 2.539 18.215 22.365 1.00 94.62 608 GLY A N 1
ATOM 4368 C CA . GLY A 1 608 ? 1.373 18.680 23.125 1.00 94.62 608 GLY A CA 1
ATOM 4369 C C . GLY A 1 608 ? 0.157 17.746 23.034 1.00 94.62 608 GLY A C 1
ATOM 4370 O O . GLY A 1 608 ? -0.961 18.162 23.319 1.00 94.62 608 GLY A O 1
ATOM 4371 N N . GLN A 1 609 ? 0.325 16.484 22.623 1.00 93.88 609 GLN A N 1
ATOM 4372 C CA . GLN A 1 609 ? -0.785 15.545 22.405 1.00 93.88 609 GLN A CA 1
ATOM 4373 C C . GLN A 1 609 ? -1.548 15.129 23.682 1.00 93.88 609 GLN A C 1
ATOM 4375 O O . GLN A 1 609 ? -2.667 14.611 23.585 1.00 93.88 609 GLN A O 1
ATOM 4380 N N . THR A 1 610 ? -1.007 15.412 24.873 1.00 95.88 610 THR A N 1
ATOM 4381 C CA . THR A 1 610 ? -1.708 15.275 26.166 1.00 95.88 610 THR A CA 1
ATOM 4382 C C . THR A 1 610 ? -2.325 16.579 26.684 1.00 95.88 610 THR A C 1
ATOM 4384 O O . THR A 1 610 ? -3.118 16.524 27.626 1.00 95.88 610 THR A O 1
ATOM 4387 N N . ASP A 1 611 ? -2.040 17.727 26.055 1.00 95.44 611 ASP A N 1
ATOM 4388 C CA . ASP A 1 611 ? -2.520 19.060 26.458 1.00 95.44 611 ASP A CA 1
ATOM 4389 C C . ASP A 1 611 ? -3.999 19.262 26.054 1.00 95.44 611 ASP A C 1
ATOM 4391 O O . ASP A 1 611 ? -4.349 20.097 25.217 1.00 95.44 611 ASP A O 1
ATOM 4395 N N . ALA A 1 612 ? -4.882 18.437 26.623 1.00 94.75 612 ALA A N 1
ATOM 4396 C CA . ALA A 1 612 ? -6.279 18.328 26.223 1.00 94.75 612 ALA A CA 1
ATOM 4397 C C . ALA A 1 612 ? -7.051 19.659 26.390 1.00 94.75 612 ALA A C 1
ATOM 4399 O O . ALA A 1 612 ? -7.007 20.272 27.462 1.00 94.75 612 ALA A O 1
ATOM 4400 N N . PRO A 1 613 ? -7.795 20.112 25.361 1.00 94.62 613 PRO A N 1
ATOM 4401 C CA . PRO A 1 613 ? -8.474 21.402 25.382 1.00 94.62 613 PRO A CA 1
ATOM 4402 C C . PRO A 1 613 ? -9.666 21.417 26.344 1.00 94.62 613 PRO A C 1
ATOM 4404 O O . PRO A 1 613 ? -10.412 20.443 26.457 1.00 94.62 613 PRO A O 1
ATOM 4407 N N . GLU A 1 614 ? -9.911 22.568 26.975 1.00 90.50 614 GLU A N 1
ATOM 4408 C CA . GLU A 1 614 ? -11.062 22.751 27.863 1.00 90.50 614 GLU A CA 1
ATOM 4409 C C . GLU A 1 614 ? -12.409 22.510 27.144 1.00 90.50 614 GLU A C 1
ATOM 4411 O O . GLU A 1 614 ? -12.616 22.840 25.966 1.00 90.50 614 GLU A O 1
ATOM 4416 N N . GLY A 1 615 ? -13.362 21.939 27.882 1.00 90.19 615 GLY A N 1
ATOM 4417 C CA . GLY A 1 615 ? -14.731 21.720 27.429 1.00 90.19 615 GLY A CA 1
ATOM 4418 C C . GLY A 1 615 ? -15.359 20.453 28.001 1.00 90.19 615 GLY A C 1
ATOM 4419 O O . GLY A 1 615 ? -14.825 19.833 28.917 1.00 90.19 615 GLY A O 1
ATOM 4420 N N . SER A 1 616 ? -16.508 20.085 27.433 1.00 93.06 616 SER A N 1
ATOM 4421 C CA . SER A 1 616 ? -17.196 18.821 27.695 1.00 93.06 616 SER A CA 1
ATOM 4422 C C . SER A 1 616 ? -17.315 18.034 26.387 1.00 93.06 616 SER A C 1
ATOM 4424 O O . SER A 1 616 ? -17.625 18.606 25.334 1.00 93.06 616 SER A O 1
ATOM 4426 N N . PHE A 1 617 ? -17.030 16.737 26.457 1.00 96.25 617 PHE A N 1
ATOM 4427 C CA . PHE A 1 617 ? -16.889 15.824 25.329 1.00 96.25 617 PHE A CA 1
ATOM 4428 C C . PHE A 1 617 ? -17.696 14.538 25.562 1.00 96.25 617 PHE A C 1
ATOM 4430 O O . PHE A 1 617 ? -17.986 14.162 26.696 1.00 96.25 617 PHE A O 1
ATOM 4437 N N . ALA A 1 618 ? -18.068 13.873 24.470 1.00 94.94 618 ALA A N 1
ATOM 4438 C CA . ALA A 1 618 ? -18.837 12.630 24.450 1.00 94.94 618 ALA A CA 1
ATOM 4439 C C . ALA A 1 618 ? -17.985 11.401 24.077 1.00 94.94 618 ALA A C 1
ATOM 4441 O O . ALA A 1 618 ? -18.331 10.285 24.455 1.00 94.94 618 ALA A O 1
ATOM 4442 N N . ALA A 1 619 ? -16.874 11.597 23.357 1.00 94.00 619 ALA A N 1
ATOM 4443 C CA . ALA A 1 619 ? -15.898 10.554 23.036 1.00 94.00 619 ALA A CA 1
ATOM 4444 C C . ALA A 1 619 ? -14.489 11.150 22.875 1.00 94.00 619 ALA A C 1
ATOM 4446 O O . ALA A 1 619 ? -14.346 12.339 22.582 1.00 94.00 619 ALA A O 1
ATOM 4447 N N . VAL A 1 620 ? -13.462 10.312 23.028 1.00 96.12 620 VAL A N 1
ATOM 4448 C CA . VAL A 1 620 ? -12.044 10.643 22.824 1.00 96.12 620 VAL A CA 1
ATOM 4449 C C . VAL A 1 620 ? -11.361 9.519 22.042 1.00 96.12 620 VAL A C 1
ATOM 4451 O O . VAL A 1 620 ? -11.693 8.352 22.233 1.00 96.12 620 VAL A O 1
ATOM 4454 N N . ALA A 1 621 ? -10.420 9.875 21.171 1.00 93.56 621 ALA A N 1
ATOM 4455 C CA . ALA A 1 621 ? -9.545 8.967 20.439 1.00 93.56 621 ALA A CA 1
ATOM 4456 C C . ALA A 1 621 ? -8.100 9.488 20.510 1.00 93.56 621 ALA A C 1
ATOM 4458 O O . ALA A 1 621 ? -7.862 10.687 20.353 1.00 93.56 621 ALA A O 1
ATOM 4459 N N . ALA A 1 622 ? -7.146 8.588 20.741 1.00 90.25 622 ALA A N 1
ATOM 4460 C CA . ALA A 1 622 ? -5.713 8.876 20.711 1.00 90.25 622 ALA A CA 1
ATOM 4461 C C . ALA A 1 622 ? -5.106 8.347 19.401 1.00 90.25 622 ALA A C 1
ATOM 4463 O O . ALA A 1 622 ? -5.556 7.324 18.888 1.00 90.25 622 ALA A O 1
ATOM 4464 N N . ALA A 1 623 ? -4.085 9.028 18.886 1.00 86.81 623 ALA A N 1
ATOM 4465 C CA . ALA A 1 623 ? -3.320 8.670 17.689 1.00 86.81 623 ALA A CA 1
ATOM 4466 C C . ALA A 1 623 ? -1.811 8.637 17.988 1.00 86.81 623 ALA A C 1
ATOM 4468 O O . ALA A 1 623 ? -1.401 8.827 19.130 1.00 86.81 623 ALA A O 1
ATOM 4469 N N . ALA A 1 624 ? -0.959 8.401 16.986 1.00 85.56 624 ALA A N 1
ATOM 4470 C CA . ALA A 1 624 ? 0.480 8.242 17.218 1.00 85.56 624 ALA A CA 1
ATOM 4471 C C . ALA A 1 624 ? 1.189 9.508 17.749 1.00 85.56 624 ALA A C 1
ATOM 4473 O O . ALA A 1 624 ? 2.160 9.395 18.495 1.00 85.56 624 ALA A O 1
ATOM 4474 N N . SER A 1 625 ? 0.736 10.712 17.379 1.00 90.56 625 SER A N 1
ATOM 4475 C CA . SER A 1 625 ? 1.303 11.988 17.873 1.00 90.56 625 SER A CA 1
ATOM 4476 C C . SER A 1 625 ? 0.267 13.115 18.008 1.00 90.56 625 SER A C 1
ATOM 4478 O O . SER A 1 625 ? 0.615 14.289 18.142 1.00 90.56 625 SER A O 1
ATOM 4480 N N . HIS A 1 626 ? -1.019 12.766 17.986 1.00 94.75 626 HIS A N 1
ATOM 4481 C CA . HIS A 1 626 ? -2.140 13.682 18.186 1.00 94.75 626 HIS A CA 1
ATOM 4482 C C . HIS A 1 626 ? -3.289 12.985 18.920 1.00 94.75 626 HIS A C 1
ATOM 4484 O O . HIS A 1 626 ? -3.251 11.785 19.195 1.00 94.75 626 HIS A O 1
ATOM 4490 N N . SER A 1 627 ? -4.309 13.757 19.264 1.00 96.25 627 SER A N 1
ATOM 4491 C CA . SER A 1 627 ? -5.516 13.315 19.957 1.00 96.25 627 SER A CA 1
ATOM 4492 C C . SER A 1 627 ? -6.723 14.047 19.372 1.00 96.25 627 SER A C 1
ATOM 4494 O O . SER A 1 627 ? -6.606 15.190 18.928 1.00 96.25 627 SER A O 1
ATOM 4496 N N . CYS A 1 628 ? -7.893 13.411 19.387 1.00 96.75 628 CYS A N 1
ATOM 4497 C CA . CYS A 1 628 ? -9.154 13.994 18.933 1.00 96.75 628 CYS A CA 1
ATOM 4498 C C . CYS A 1 628 ? -10.289 13.681 19.914 1.00 96.75 628 CYS A C 1
ATOM 4500 O O . CYS A 1 628 ? -10.324 12.622 20.538 1.00 96.75 628 CYS A O 1
ATOM 4502 N N . ALA A 1 629 ? -11.259 14.585 20.023 1.00 96.56 629 ALA A N 1
ATOM 4503 C CA . ALA A 1 629 ? -12.434 14.428 20.868 1.00 96.56 629 ALA A CA 1
ATOM 4504 C C . ALA A 1 629 ? -13.704 14.939 20.182 1.00 96.56 629 ALA A C 1
ATOM 4506 O O . ALA A 1 629 ? -13.704 15.978 19.518 1.00 96.56 629 ALA A O 1
ATOM 4507 N N . LEU A 1 630 ? -14.800 14.208 20.379 1.00 96.69 630 LEU A N 1
ATOM 4508 C CA . LEU A 1 630 ? -16.126 14.535 19.865 1.00 96.69 630 LEU A CA 1
ATOM 4509 C C . LEU A 1 630 ? -16.904 15.296 20.941 1.00 96.69 630 LEU A C 1
ATOM 4511 O O . LEU A 1 630 ? -17.047 14.812 22.064 1.00 96.69 630 LEU A O 1
ATOM 4515 N N . ARG A 1 631 ? -17.415 16.482 20.616 1.00 94.94 631 ARG A N 1
ATOM 4516 C CA . ARG A 1 631 ? -18.258 17.297 21.500 1.00 94.94 631 ARG A CA 1
ATOM 4517 C C . ARG A 1 631 ? -19.718 16.844 21.433 1.00 94.94 631 ARG A C 1
ATOM 4519 O O . ARG A 1 631 ? -20.157 16.235 20.462 1.00 94.94 631 ARG A O 1
ATOM 4526 N N . ALA A 1 632 ? -20.496 17.175 22.464 1.00 89.00 632 ALA A N 1
ATOM 4527 C CA . ALA A 1 632 ? -21.912 16.796 22.559 1.00 89.00 632 ALA A CA 1
ATOM 4528 C C . ALA A 1 632 ? -22.833 17.471 21.512 1.00 89.00 632 ALA A C 1
ATOM 4530 O O . ALA A 1 632 ? -23.985 17.070 21.366 1.00 89.00 632 ALA A O 1
ATOM 4531 N N . ASP A 1 633 ? -22.339 18.475 20.781 1.00 89.94 633 ASP A N 1
ATOM 4532 C CA . ASP A 1 633 ? -23.005 19.092 19.623 1.00 89.94 633 ASP A CA 1
ATOM 4533 C C . ASP A 1 633 ? -22.666 18.404 18.281 1.00 89.94 633 ASP A C 1
ATOM 4535 O O . ASP A 1 633 ? -23.176 18.803 17.234 1.00 89.94 633 ASP A O 1
ATOM 4539 N N . GLY A 1 634 ? -21.828 17.361 18.309 1.00 91.75 634 GLY A N 1
ATOM 4540 C CA . GLY A 1 634 ? -21.360 16.629 17.134 1.00 91.75 634 GLY A CA 1
ATOM 4541 C C . GLY A 1 634 ? -20.129 17.234 16.453 1.00 91.75 634 GLY A C 1
ATOM 4542 O O . GLY A 1 634 ? -19.701 16.690 15.439 1.00 91.75 634 GLY A O 1
ATOM 4543 N N . THR A 1 635 ? -19.551 18.325 16.967 1.00 95.06 635 THR A N 1
ATOM 4544 C CA . THR A 1 635 ? -18.305 18.907 16.431 1.00 95.06 635 THR A CA 1
ATOM 4545 C C . THR A 1 635 ? -17.060 18.223 17.001 1.00 95.06 635 THR A C 1
ATOM 4547 O O . THR A 1 635 ? -17.101 17.610 18.069 1.00 95.06 635 THR A O 1
ATOM 4550 N N . ILE A 1 636 ? -15.931 18.313 16.295 1.00 96.50 636 ILE A N 1
ATOM 4551 C CA . ILE A 1 636 ? -14.665 17.672 16.681 1.00 96.50 636 ILE A CA 1
ATOM 4552 C C . ILE A 1 636 ? -13.652 18.738 17.107 1.00 96.50 636 ILE A C 1
ATOM 4554 O O . ILE A 1 636 ? -13.591 19.818 16.522 1.00 96.50 636 ILE A O 1
ATOM 4558 N N . ALA A 1 637 ? -12.843 18.425 18.117 1.00 95.75 637 ALA A N 1
ATOM 4559 C CA . ALA A 1 637 ? -11.616 19.150 18.434 1.00 95.75 637 ALA A CA 1
ATOM 4560 C C . ALA A 1 637 ? -10.439 18.168 18.444 1.00 95.75 637 ALA A C 1
ATOM 4562 O O . ALA A 1 637 ? -10.544 17.108 19.057 1.00 95.75 637 ALA A O 1
ATOM 4563 N N . CYS A 1 638 ? -9.331 18.525 17.801 1.00 96.94 638 CYS A N 1
ATOM 4564 C CA . CYS A 1 638 ? -8.095 17.742 17.790 1.00 96.94 638 CYS A CA 1
ATOM 4565 C C . CYS A 1 638 ? -6.905 18.615 18.217 1.00 96.94 638 CYS A C 1
ATOM 4567 O O . CYS A 1 638 ? -6.965 19.839 18.099 1.00 96.94 638 CYS A O 1
ATOM 4569 N N . TRP A 1 639 ? -5.855 17.992 18.750 1.00 96.81 639 TRP A N 1
ATOM 4570 C CA . TRP A 1 639 ? -4.660 18.657 19.281 1.00 96.81 639 TRP A CA 1
ATOM 4571 C C . TRP A 1 639 ? -3.442 17.713 19.261 1.00 96.81 639 TRP A C 1
ATOM 4573 O O . TRP A 1 639 ? -3.604 16.498 19.163 1.00 96.81 639 TRP A O 1
ATOM 4583 N N . GLY A 1 640 ? -2.229 18.262 19.355 1.00 96.25 640 GLY A N 1
ATOM 4584 C CA . GLY A 1 640 ? -0.965 17.538 19.153 1.00 96.25 640 GLY A CA 1
ATOM 4585 C C . GLY A 1 640 ? -0.262 17.978 17.866 1.00 96.25 640 GLY A C 1
ATOM 4586 O O . GLY A 1 640 ? -0.388 19.138 17.468 1.00 96.25 640 GLY A O 1
ATOM 4587 N N . ASP A 1 641 ? 0.459 17.068 17.203 1.00 95.31 641 ASP A N 1
ATOM 4588 C CA . ASP A 1 641 ? 1.094 17.375 15.916 1.00 95.31 641 ASP A CA 1
ATOM 4589 C C . ASP A 1 641 ? 0.057 17.695 14.826 1.00 95.31 641 ASP A C 1
ATOM 4591 O O . ASP A 1 641 ? -0.976 17.036 14.725 1.00 95.31 641 ASP A O 1
ATOM 4595 N N . ASN A 1 642 ? 0.381 18.668 13.971 1.00 95.38 642 ASN A N 1
ATOM 4596 C CA . ASN A 1 642 ? -0.393 19.021 12.780 1.00 95.38 642 ASN A CA 1
ATOM 4597 C C . ASN A 1 642 ? 0.465 19.065 11.498 1.00 95.38 642 ASN A C 1
ATOM 4599 O O . ASN A 1 642 ? 0.088 19.718 10.527 1.00 95.38 642 ASN A O 1
ATOM 4603 N N . SER A 1 643 ? 1.633 18.409 11.474 1.00 94.19 643 SER A N 1
ATOM 4604 C CA . SER A 1 643 ? 2.565 18.435 10.333 1.00 94.19 643 SER A CA 1
ATOM 4605 C C . SER A 1 643 ? 1.984 17.906 9.012 1.00 94.19 643 SER A C 1
ATOM 4607 O O . SER A 1 643 ? 2.520 18.209 7.945 1.00 94.19 643 SER A O 1
ATOM 4609 N N . ARG A 1 644 ? 0.878 17.153 9.072 1.00 91.56 644 ARG A N 1
ATOM 4610 C CA . ARG A 1 644 ? 0.117 16.615 7.934 1.00 91.56 644 ARG A CA 1
ATOM 4611 C C . ARG A 1 644 ? -1.327 17.138 7.876 1.00 91.56 644 ARG A C 1
ATOM 4613 O O . ARG A 1 644 ? -2.116 16.639 7.084 1.00 91.56 644 ARG A O 1
ATOM 4620 N N . GLY A 1 645 ? -1.693 18.120 8.705 1.00 94.19 645 GLY A N 1
ATOM 4621 C CA . GLY A 1 645 ? -3.070 18.623 8.828 1.00 94.19 645 GLY A CA 1
ATOM 4622 C C . GLY A 1 645 ? -4.015 17.704 9.616 1.00 94.19 645 GLY A C 1
ATOM 4623 O O . GLY A 1 645 ? -5.234 17.811 9.506 1.00 94.19 645 GLY A O 1
ATOM 4624 N N . GLN A 1 646 ? -3.488 16.762 10.404 1.00 93.62 646 GLN A N 1
ATOM 4625 C CA . GLN A 1 646 ? -4.278 15.731 11.088 1.00 93.62 646 GLN A CA 1
ATOM 4626 C C . GLN A 1 646 ? -5.172 16.239 12.239 1.00 93.62 646 GLN A C 1
ATOM 4628 O O . GLN A 1 646 ? -6.067 15.514 12.690 1.00 93.62 646 GLN A O 1
ATOM 4633 N N . THR A 1 647 ? -4.984 17.488 12.681 1.00 95.75 647 THR A N 1
ATOM 4634 C CA . THR A 1 647 ? -5.870 18.176 13.638 1.00 95.75 647 THR A CA 1
ATOM 4635 C C . THR A 1 647 ? -6.893 19.105 12.977 1.00 95.75 647 THR A C 1
ATOM 4637 O O . THR A 1 647 ? -7.837 19.519 13.652 1.00 95.75 647 THR A O 1
ATOM 4640 N N . ASP A 1 648 ? -6.776 19.374 11.670 1.00 95.19 648 ASP A N 1
ATOM 4641 C CA . ASP A 1 648 ? -7.647 20.283 10.906 1.00 95.19 648 ASP A CA 1
ATOM 4642 C C . ASP A 1 648 ? -9.007 19.634 10.564 1.00 95.19 648 ASP A C 1
ATOM 4644 O O . ASP A 1 648 ? -9.390 19.463 9.405 1.00 95.19 648 ASP A O 1
ATOM 4648 N N . ALA A 1 649 ? -9.741 19.237 11.608 1.00 94.88 649 ALA A N 1
ATOM 4649 C CA . ALA A 1 649 ? -10.984 18.482 11.515 1.00 94.88 649 ALA A CA 1
ATOM 4650 C C . ALA A 1 649 ? -12.057 19.222 10.681 1.00 94.88 649 ALA A C 1
ATOM 4652 O O . ALA A 1 649 ? -12.445 20.342 11.038 1.00 94.88 649 ALA A O 1
ATOM 4653 N N . PRO A 1 650 ? -12.586 18.617 9.596 1.00 94.81 650 PRO A N 1
ATOM 4654 C CA . PRO A 1 650 ? -13.577 19.263 8.745 1.00 94.81 650 PRO A CA 1
ATOM 4655 C C . PRO A 1 650 ? -14.852 19.652 9.503 1.00 94.81 650 PRO A C 1
ATOM 4657 O O . PRO A 1 650 ? -15.346 18.920 10.360 1.00 94.81 650 PRO A O 1
ATOM 4660 N N . ALA A 1 651 ? -15.429 20.802 9.153 1.00 92.50 651 ALA A N 1
ATOM 4661 C CA . ALA A 1 651 ? -16.687 21.249 9.740 1.00 92.50 651 ALA A CA 1
ATOM 4662 C C . ALA A 1 651 ? -17.841 20.298 9.367 1.00 92.50 651 ALA A C 1
ATOM 4664 O O . ALA A 1 651 ? -18.104 20.047 8.189 1.00 92.50 651 ALA A O 1
ATOM 4665 N N . GLY A 1 652 ? -18.562 19.803 10.373 1.00 91.88 652 GLY A N 1
ATOM 4666 C CA . GLY A 1 652 ? -19.645 18.838 10.201 1.00 91.88 652 GLY A CA 1
ATOM 4667 C C . GLY A 1 652 ? -20.284 18.438 11.530 1.00 91.88 652 GLY A C 1
ATOM 4668 O O . GLY A 1 652 ? -19.951 18.991 12.578 1.00 91.88 652 GLY A O 1
ATOM 4669 N N . ALA A 1 653 ? -21.206 17.476 11.467 1.00 94.31 653 ALA A N 1
ATOM 4670 C CA . ALA A 1 653 ? -21.810 16.835 12.630 1.00 94.31 653 ALA A CA 1
ATOM 4671 C C . ALA A 1 653 ? -21.526 15.328 12.583 1.00 94.31 653 ALA A C 1
ATOM 4673 O O . ALA A 1 653 ? -21.849 14.654 11.598 1.00 94.31 653 ALA A O 1
ATOM 4674 N N . TYR A 1 654 ? -20.922 14.816 13.651 1.00 96.69 654 TYR A N 1
ATOM 4675 C CA . TYR A 1 654 ? -20.342 13.480 13.724 1.00 96.69 654 TYR A CA 1
ATOM 4676 C C . TYR A 1 654 ? -20.905 12.674 14.900 1.00 96.69 654 TYR A C 1
ATOM 4678 O O . TYR A 1 654 ? -21.377 13.232 15.890 1.00 96.69 654 TYR A O 1
ATOM 4686 N N . THR A 1 655 ? -20.867 11.348 14.777 1.00 96.12 655 THR A N 1
ATOM 4687 C CA . THR A 1 655 ? -21.382 10.380 15.762 1.00 96.12 655 THR A CA 1
ATOM 4688 C C . THR A 1 655 ? -20.288 9.500 16.364 1.00 96.12 655 THR A C 1
ATOM 4690 O O . THR A 1 655 ? -20.453 9.010 17.478 1.00 96.12 655 THR A O 1
ATOM 4693 N N . ALA A 1 656 ? -19.167 9.324 15.659 1.00 93.88 656 ALA A N 1
ATOM 4694 C CA . ALA A 1 656 ? -17.986 8.607 16.128 1.00 93.88 656 ALA A CA 1
ATOM 4695 C C . ALA A 1 656 ? -16.709 9.214 15.529 1.00 93.88 656 ALA A C 1
ATOM 4697 O O . ALA A 1 656 ? -16.752 9.839 14.467 1.00 93.88 656 ALA A O 1
ATOM 4698 N N . ILE A 1 657 ? -15.577 8.993 16.199 1.00 95.81 657 ILE A N 1
ATOM 4699 C CA . ILE A 1 657 ? -14.236 9.403 15.768 1.00 95.81 657 ILE A CA 1
ATOM 4700 C C . ILE A 1 657 ? -13.251 8.241 15.932 1.00 95.81 657 ILE A C 1
ATOM 4702 O O . ILE A 1 657 ? -13.393 7.436 16.850 1.00 95.81 657 ILE A O 1
ATOM 4706 N N . ALA A 1 658 ? -12.246 8.187 15.065 1.00 92.62 658 ALA A N 1
ATOM 4707 C CA . ALA A 1 658 ? -11.076 7.326 15.173 1.00 92.62 658 ALA A CA 1
ATOM 4708 C C . ALA A 1 658 ? -9.840 8.127 14.736 1.00 92.62 658 ALA A C 1
ATOM 4710 O O . ALA A 1 658 ? -9.924 8.946 13.821 1.00 92.62 658 ALA A O 1
ATOM 4711 N N . ALA A 1 659 ? -8.700 7.915 15.383 1.00 90.75 659 ALA A N 1
ATOM 4712 C CA . ALA A 1 659 ? -7.464 8.637 15.096 1.00 90.75 659 ALA A CA 1
ATOM 4713 C C . ALA A 1 659 ? -6.346 7.607 14.866 1.00 90.75 659 ALA A C 1
ATOM 4715 O O . ALA A 1 659 ? -6.234 6.658 15.635 1.00 90.75 659 ALA A O 1
ATOM 4716 N N . GLY A 1 660 ? -5.605 7.747 13.764 1.00 87.25 660 GLY A N 1
ATOM 4717 C CA . GLY A 1 660 ? -4.665 6.736 13.269 1.00 87.25 660 GLY A CA 1
ATOM 4718 C C . GLY A 1 660 ? -3.201 7.087 13.539 1.00 87.25 660 GLY A C 1
ATOM 4719 O O . GLY A 1 660 ? -2.844 7.551 14.618 1.00 87.25 660 GLY A O 1
ATOM 4720 N N . GLY A 1 661 ? -2.336 6.877 12.542 1.00 86.50 661 GLY A N 1
ATOM 4721 C CA . GLY A 1 661 ? -0.932 7.308 12.587 1.00 86.50 661 GLY A CA 1
ATOM 4722 C C . GLY A 1 661 ? -0.806 8.833 12.508 1.00 86.50 661 GLY A C 1
ATOM 4723 O O . GLY A 1 661 ? -0.785 9.524 13.522 1.00 86.50 661 GLY A O 1
ATOM 4724 N N . PHE A 1 662 ? -0.783 9.357 11.280 1.00 90.44 662 PHE A N 1
ATOM 4725 C CA . PHE A 1 662 ? -0.684 10.796 10.977 1.00 90.44 662 PHE A CA 1
ATOM 4726 C C . PHE A 1 662 ? -1.965 11.359 10.342 1.00 90.44 662 PHE A C 1
ATOM 4728 O O . PHE A 1 662 ? -1.920 12.270 9.519 1.00 90.44 662 PHE A O 1
ATOM 4735 N N . TYR A 1 663 ? -3.116 10.779 10.678 1.00 93.56 663 TYR A N 1
ATOM 4736 C CA . TYR A 1 663 ? -4.418 11.131 10.112 1.00 93.56 663 TYR A CA 1
ATOM 4737 C C . TYR A 1 663 ? -5.553 10.778 11.087 1.00 93.56 663 TYR A C 1
ATOM 4739 O O . TYR A 1 663 ? -5.335 10.125 12.113 1.00 93.56 663 TYR A O 1
ATOM 4747 N N . SER A 1 664 ? -6.765 11.214 10.762 1.00 95.69 664 SER A N 1
ATOM 4748 C CA . SER A 1 664 ? -7.973 11.025 11.566 1.00 95.69 664 SER A CA 1
ATOM 4749 C C . SER A 1 664 ? -9.178 10.727 10.673 1.00 95.69 664 SER A C 1
ATOM 4751 O O . SER A 1 664 ? -9.230 11.176 9.528 1.00 95.69 664 SER A O 1
ATOM 4753 N N . CYS A 1 665 ? -10.170 10.015 11.209 1.00 96.44 665 CYS A N 1
ATOM 4754 C CA . CYS A 1 665 ? -11.449 9.745 10.558 1.00 96.44 665 CYS A CA 1
ATOM 4755 C C . CYS A 1 665 ? -12.634 9.958 11.517 1.00 96.44 665 CYS A C 1
ATOM 4757 O O . CYS A 1 665 ? -12.525 9.806 12.734 1.00 96.44 665 CYS A O 1
ATOM 4759 N N . ALA A 1 666 ? -13.802 10.279 10.967 1.00 96.62 666 ALA A N 1
ATOM 4760 C CA . ALA A 1 666 ? -15.038 10.485 11.708 1.00 96.62 666 ALA A CA 1
ATOM 4761 C C . ALA A 1 666 ? -16.263 10.003 10.923 1.00 96.62 666 ALA A C 1
ATOM 4763 O O . ALA A 1 666 ? -16.363 10.198 9.710 1.00 96.62 666 ALA A O 1
ATOM 4764 N N . LEU A 1 667 ? -17.220 9.406 11.631 1.00 96.50 667 LEU A N 1
ATOM 4765 C CA . LEU A 1 667 ? -18.501 8.979 11.076 1.00 96.50 667 LEU A CA 1
ATOM 4766 C C . LEU A 1 667 ? -19.496 10.139 11.187 1.00 96.50 667 LEU A C 1
ATOM 4768 O O . LEU A 1 667 ? -19.730 10.650 12.283 1.00 96.50 667 LEU A O 1
ATOM 4772 N N . ARG A 1 668 ? -20.063 10.582 10.063 1.00 95.50 668 ARG A N 1
ATOM 4773 C CA . ARG A 1 668 ? -21.083 11.639 10.017 1.00 95.50 668 ARG A CA 1
ATOM 4774 C C . ARG A 1 668 ? -22.451 11.115 10.460 1.00 95.50 668 ARG A C 1
ATOM 4776 O O . ARG A 1 668 ? -22.735 9.919 10.414 1.00 95.50 668 ARG A O 1
ATOM 4783 N N . THR A 1 669 ? -23.344 12.035 10.819 1.00 94.19 669 THR A N 1
ATOM 4784 C CA . THR A 1 669 ? -24.755 11.736 11.138 1.00 94.19 669 THR A CA 1
ATOM 4785 C C . THR A 1 669 ? -25.568 11.160 9.968 1.00 94.19 669 THR A C 1
ATOM 4787 O O . THR A 1 669 ? -26.645 10.617 10.202 1.00 94.19 669 THR A O 1
ATOM 4790 N N . ASP A 1 670 ? -25.061 11.231 8.733 1.00 93.69 670 ASP A N 1
ATOM 4791 C CA . ASP A 1 670 ? -25.624 10.595 7.530 1.00 93.69 670 ASP A CA 1
ATOM 4792 C C . ASP A 1 670 ? -25.023 9.204 7.219 1.00 93.69 670 ASP A C 1
ATOM 4794 O O . ASP A 1 670 ? -25.273 8.645 6.151 1.00 93.69 670 ASP A O 1
ATOM 4798 N N . SER A 1 671 ? -24.238 8.641 8.149 1.00 93.06 671 SER A N 1
ATOM 4799 C CA . SER A 1 671 ? -23.495 7.377 8.016 1.00 93.06 671 SER A CA 1
ATOM 4800 C C . SER A 1 671 ? -22.368 7.368 6.970 1.00 93.06 671 SER A C 1
ATOM 4802 O O . SER A 1 671 ? -21.794 6.306 6.719 1.00 93.06 671 SER A O 1
ATOM 4804 N N . THR A 1 672 ? -21.995 8.515 6.390 1.00 94.81 672 THR A N 1
ATOM 4805 C CA . THR A 1 672 ? -20.782 8.639 5.559 1.00 94.81 672 THR A CA 1
ATOM 4806 C C . THR A 1 672 ? -19.537 8.907 6.409 1.00 94.81 672 THR A C 1
ATOM 4808 O O . THR A 1 672 ? -19.627 9.347 7.555 1.00 94.81 672 THR A O 1
ATOM 4811 N N . ILE A 1 673 ? -18.350 8.673 5.847 1.00 95.25 673 ILE A N 1
ATOM 4812 C CA . ILE A 1 673 ? -17.070 8.886 6.536 1.00 95.25 673 ILE A CA 1
ATOM 4813 C C . ILE A 1 673 ? -16.426 10.199 6.068 1.00 95.25 673 ILE A C 1
ATOM 4815 O O . ILE A 1 673 ? -16.498 10.574 4.895 1.00 95.25 673 ILE A O 1
ATOM 4819 N N . ALA A 1 674 ? -15.819 10.927 7.002 1.00 95.38 674 ALA A N 1
ATOM 4820 C CA . ALA A 1 674 ? -14.833 11.968 6.741 1.00 95.38 674 ALA A CA 1
ATOM 4821 C C . ALA A 1 674 ? -13.471 11.464 7.214 1.00 95.38 674 ALA A C 1
ATOM 4823 O O . ALA A 1 674 ? -13.399 10.935 8.317 1.00 95.38 674 ALA A O 1
ATOM 4824 N N . CYS A 1 675 ? -12.409 11.686 6.450 1.00 95.69 675 CYS A N 1
ATOM 4825 C CA . CYS A 1 675 ? -11.039 11.501 6.918 1.00 95.69 675 CYS A CA 1
ATOM 4826 C C . CYS A 1 675 ? -10.191 12.705 6.490 1.00 95.69 675 CYS A C 1
ATOM 4828 O O . CYS A 1 675 ? -10.547 13.401 5.538 1.00 95.69 675 CYS A O 1
ATOM 4830 N N . TRP A 1 676 ? -9.131 12.995 7.241 1.00 95.88 676 TRP A N 1
ATOM 4831 C CA . TRP A 1 676 ? -8.245 14.142 7.033 1.00 95.88 676 TRP A CA 1
ATOM 4832 C C . TRP A 1 676 ? -6.880 13.903 7.693 1.00 95.88 676 TRP A C 1
ATOM 4834 O O . TRP A 1 676 ? -6.750 13.055 8.578 1.00 95.88 676 TRP A O 1
ATOM 4844 N N . GLY A 1 677 ? -5.869 14.667 7.283 1.00 94.56 677 GLY A N 1
ATOM 4845 C CA . GLY A 1 677 ? -4.471 14.449 7.652 1.00 94.56 677 GLY A CA 1
ATOM 4846 C C . GLY A 1 677 ? -3.684 13.819 6.504 1.00 94.56 677 GLY A C 1
ATOM 4847 O O . GLY A 1 677 ? -3.974 14.076 5.336 1.00 94.56 677 GLY A O 1
ATOM 4848 N N . ASP A 1 678 ? -2.700 12.985 6.833 1.00 90.44 678 ASP A N 1
ATOM 4849 C CA . ASP A 1 678 ? -1.878 12.304 5.837 1.00 90.44 678 ASP A CA 1
ATOM 4850 C C . ASP A 1 678 ? -2.678 11.329 4.959 1.00 90.44 678 ASP A C 1
ATOM 4852 O O . ASP A 1 678 ? -3.451 10.522 5.475 1.00 90.44 678 ASP A O 1
ATOM 4856 N N . ASN A 1 679 ? -2.422 11.362 3.646 1.00 88.19 679 ASN A N 1
ATOM 4857 C CA . ASN A 1 679 ? -2.993 10.435 2.664 1.00 88.19 679 ASN A CA 1
ATOM 4858 C C . ASN A 1 679 ? -1.929 9.701 1.819 1.00 88.19 679 ASN A C 1
ATOM 4860 O O . ASN A 1 679 ? -2.239 9.216 0.734 1.00 88.19 679 ASN A O 1
ATOM 4864 N N . SER A 1 680 ? -0.672 9.623 2.280 1.00 79.69 680 SER A N 1
ATOM 4865 C CA . SER A 1 680 ? 0.426 8.965 1.536 1.00 79.69 680 SER A CA 1
ATOM 4866 C C . SER A 1 680 ? 0.122 7.506 1.183 1.00 79.69 680 SER A C 1
ATOM 4868 O O . SER A 1 680 ? 0.536 7.000 0.145 1.00 79.69 680 SER A O 1
ATOM 4870 N N . ARG A 1 681 ? -0.658 6.835 2.034 1.00 75.25 681 ARG A N 1
ATOM 4871 C CA . ARG A 1 681 ? -1.101 5.449 1.894 1.00 75.25 681 ARG A CA 1
ATOM 4872 C C . ARG A 1 681 ? -2.586 5.360 1.528 1.00 75.25 681 ARG A C 1
ATOM 4874 O O . ARG A 1 681 ? -3.209 4.353 1.838 1.00 75.25 681 ARG A O 1
ATOM 4881 N N . GLY A 1 682 ? -3.187 6.385 0.911 1.00 80.50 682 GLY A N 1
ATOM 4882 C CA . GLY A 1 682 ? -4.612 6.403 0.521 1.00 80.50 682 GLY A CA 1
ATOM 4883 C C . GLY A 1 682 ? -5.594 6.194 1.686 1.00 80.50 682 GLY A C 1
ATOM 4884 O O . GLY A 1 682 ? -6.727 5.752 1.497 1.00 80.50 682 GLY A O 1
ATOM 4885 N N . GLN A 1 683 ? -5.146 6.416 2.923 1.00 84.50 683 GLN A N 1
ATOM 4886 C CA . GLN A 1 683 ? -5.860 6.030 4.139 1.00 84.50 683 GLN A CA 1
ATOM 4887 C C . GLN A 1 683 ? -7.032 6.966 4.484 1.00 84.50 683 GLN A C 1
ATOM 4889 O O . GLN A 1 683 ? -7.906 6.599 5.270 1.00 84.50 683 GLN A O 1
ATOM 4894 N N . THR A 1 684 ? -7.109 8.144 3.856 1.00 89.50 684 THR A N 1
ATOM 4895 C CA . THR A 1 684 ? -8.249 9.070 3.968 1.00 89.50 684 THR A CA 1
ATOM 4896 C C . THR A 1 684 ? -9.279 8.923 2.841 1.00 89.50 684 THR A C 1
ATOM 4898 O O . THR A 1 684 ? -10.379 9.467 2.967 1.00 89.50 684 THR A O 1
ATOM 4901 N N . ASP A 1 685 ? -8.990 8.135 1.797 1.00 89.12 685 ASP A N 1
ATOM 4902 C CA . ASP A 1 685 ? -9.866 7.906 0.635 1.00 89.12 685 ASP A CA 1
ATOM 4903 C C . ASP A 1 685 ? -11.017 6.928 0.947 1.00 89.12 685 ASP A C 1
ATOM 4905 O O . ASP A 1 685 ? -11.171 5.867 0.340 1.00 89.12 685 ASP A O 1
ATOM 4909 N N . ALA A 1 686 ? -11.832 7.282 1.944 1.00 89.12 686 ALA A N 1
ATOM 4910 C CA . ALA A 1 686 ? -12.880 6.434 2.497 1.00 89.12 686 ALA A CA 1
ATOM 4911 C C . ALA A 1 686 ? -13.935 6.033 1.436 1.00 89.12 686 ALA A C 1
ATOM 4913 O O . ALA A 1 686 ? -14.639 6.906 0.911 1.00 89.12 686 ALA A O 1
ATOM 4914 N N . PRO A 1 687 ? -14.119 4.727 1.139 1.00 87.44 687 PRO A N 1
ATOM 4915 C CA . PRO A 1 687 ? -15.021 4.277 0.085 1.00 87.44 687 PRO A CA 1
ATOM 4916 C C . PRO A 1 687 ? -16.477 4.685 0.321 1.00 87.44 687 PRO A C 1
ATOM 4918 O O . PRO A 1 687 ? -16.989 4.620 1.442 1.00 87.44 687 PRO A O 1
ATOM 4921 N N . ALA A 1 688 ? -17.193 5.023 -0.753 1.00 87.31 688 ALA A N 1
ATOM 4922 C CA . ALA A 1 688 ? -18.606 5.384 -0.675 1.00 87.31 688 ALA A CA 1
ATOM 4923 C C . ALA A 1 688 ? -19.461 4.256 -0.051 1.00 87.31 688 ALA A C 1
ATOM 4925 O O . ALA A 1 688 ? -19.353 3.078 -0.405 1.00 87.31 688 ALA A O 1
ATOM 4926 N N . GLY A 1 689 ? -20.332 4.617 0.891 1.00 87.94 689 GLY A N 1
ATOM 4927 C CA . GLY A 1 689 ? -21.169 3.665 1.617 1.00 87.94 689 GLY A CA 1
ATOM 4928 C C . GLY A 1 689 ? -21.858 4.280 2.833 1.00 87.94 689 GLY A C 1
ATOM 4929 O O . GLY A 1 689 ? -21.679 5.461 3.127 1.00 87.94 689 GLY A O 1
ATOM 4930 N N . ALA A 1 690 ? -22.638 3.450 3.528 1.00 91.25 690 ALA A N 1
ATOM 4931 C CA . ALA A 1 690 ? -23.241 3.765 4.818 1.00 91.25 690 ALA A CA 1
ATOM 4932 C C . ALA A 1 690 ? -22.661 2.832 5.891 1.00 91.25 690 ALA A C 1
ATOM 4934 O O . ALA A 1 690 ? -22.757 1.603 5.780 1.00 91.25 690 ALA A O 1
ATOM 4935 N N . TYR A 1 691 ? -22.062 3.431 6.916 1.00 93.12 691 TYR A N 1
ATOM 4936 C CA . TYR A 1 691 ? -21.277 2.754 7.943 1.00 93.12 691 TYR A CA 1
ATOM 4937 C C . TYR A 1 691 ? -21.845 2.993 9.349 1.00 93.12 691 TYR A C 1
ATOM 4939 O O . TYR A 1 691 ? -22.575 3.955 9.597 1.00 93.12 691 TYR A O 1
ATOM 4947 N N . THR A 1 692 ? -21.523 2.085 10.268 1.00 92.62 692 THR A N 1
ATOM 4948 C CA . THR A 1 692 ? -22.015 2.054 11.657 1.00 92.62 692 THR A CA 1
ATOM 4949 C C . THR A 1 692 ? -20.896 2.185 12.690 1.00 92.62 692 THR A C 1
ATOM 4951 O O . THR A 1 692 ? -21.149 2.663 13.793 1.00 92.62 692 THR A O 1
ATOM 4954 N N . ALA A 1 693 ? -19.664 1.813 12.333 1.00 87.94 693 ALA A N 1
ATOM 4955 C CA . ALA A 1 693 ? -18.459 1.999 13.140 1.00 87.94 693 ALA A CA 1
ATOM 4956 C C . ALA A 1 693 ? -17.237 2.235 12.239 1.00 87.94 693 ALA A C 1
ATOM 4958 O O . ALA A 1 693 ? -17.235 1.823 11.078 1.00 87.94 693 ALA A O 1
ATOM 4959 N N . ILE A 1 694 ? -16.201 2.871 12.789 1.00 94.56 694 ILE A N 1
ATOM 4960 C CA . ILE A 1 694 ? -14.921 3.158 12.126 1.00 94.56 694 ILE A CA 1
ATOM 4961 C C . ILE A 1 694 ? -13.750 2.834 13.061 1.00 94.56 694 ILE A C 1
ATOM 4963 O O . ILE A 1 694 ? -13.874 2.970 14.277 1.00 94.56 694 ILE A O 1
ATOM 4967 N N . ALA A 1 695 ? -12.616 2.447 12.487 1.00 88.19 695 ALA A N 1
ATOM 4968 C CA . ALA A 1 695 ? -11.335 2.260 13.154 1.00 88.19 695 ALA A CA 1
ATOM 4969 C C . ALA A 1 695 ? -10.210 2.741 12.224 1.00 88.19 695 ALA A C 1
ATOM 4971 O O . ALA A 1 695 ? -10.257 2.494 11.020 1.00 88.19 695 ALA A O 1
ATOM 4972 N N . ALA A 1 696 ? -9.207 3.417 12.780 1.00 89.94 696 ALA A N 1
ATOM 4973 C CA . ALA A 1 696 ? -8.080 3.973 12.039 1.00 89.94 696 ALA A CA 1
ATOM 4974 C C . ALA A 1 696 ? -6.780 3.360 12.575 1.00 89.94 696 ALA A C 1
ATOM 4976 O O . ALA A 1 696 ? -6.414 3.611 13.719 1.00 89.94 696 ALA A O 1
ATOM 4977 N N . GLY A 1 697 ? -6.112 2.543 11.760 1.00 84.94 697 GLY A N 1
ATOM 4978 C CA . GLY A 1 697 ? -4.772 2.027 12.035 1.00 84.94 697 GLY A CA 1
ATOM 4979 C C . GLY A 1 697 ? -3.695 3.053 11.673 1.00 84.94 697 GLY A C 1
ATOM 4980 O O . GLY A 1 697 ? -3.991 4.215 11.382 1.00 84.94 697 GLY A O 1
ATOM 4981 N N . HIS A 1 698 ? -2.426 2.641 11.642 1.00 80.88 698 HIS A N 1
ATOM 4982 C CA . HIS A 1 698 ? -1.331 3.573 11.331 1.00 80.88 698 HIS A CA 1
ATOM 4983 C C . HIS A 1 698 ? -1.285 3.960 9.842 1.00 80.88 698 HIS A C 1
ATOM 4985 O O . HIS A 1 698 ? -1.086 5.134 9.531 1.00 80.88 698 HIS A O 1
ATOM 4991 N N . VAL A 1 699 ? -1.504 2.995 8.937 1.00 78.69 699 VAL A N 1
ATOM 4992 C CA . VAL A 1 699 ? -1.408 3.168 7.468 1.00 78.69 699 VAL A CA 1
ATOM 4993 C C . VAL A 1 699 ? -2.664 2.740 6.693 1.00 78.69 699 VAL A C 1
ATOM 4995 O O . VAL A 1 699 ? -2.704 2.850 5.471 1.00 78.69 699 VAL A O 1
ATOM 4998 N N . HIS A 1 700 ? -3.691 2.250 7.386 1.00 84.00 700 HIS A N 1
ATOM 4999 C CA . HIS A 1 700 ? -4.956 1.781 6.818 1.00 84.00 700 HIS A CA 1
ATOM 5000 C C . HIS A 1 700 ? -6.120 2.116 7.746 1.00 84.00 700 HIS A C 1
ATOM 5002 O O . HIS A 1 700 ? -5.943 2.238 8.958 1.00 84.00 700 HIS A O 1
ATOM 5008 N N . SER A 1 701 ? -7.321 2.227 7.187 1.00 88.94 701 SER A N 1
ATOM 5009 C CA . SER A 1 701 ? -8.563 2.378 7.950 1.00 88.94 701 SER A CA 1
ATOM 5010 C C . SER A 1 701 ? -9.533 1.242 7.658 1.00 88.94 701 SER A C 1
ATOM 5012 O O . SER A 1 701 ? -9.473 0.615 6.604 1.00 88.94 701 SER A O 1
ATOM 5014 N N . CYS A 1 702 ? -10.443 0.986 8.596 1.00 86.50 702 CYS A N 1
ATOM 5015 C CA . CYS A 1 702 ? -11.499 -0.014 8.487 1.00 86.50 702 CYS A CA 1
ATOM 5016 C C . CYS A 1 702 ? -12.834 0.546 8.988 1.00 86.50 702 CYS A C 1
ATOM 5018 O O . CYS A 1 702 ? -12.889 1.310 9.949 1.00 86.50 702 CYS A O 1
ATOM 5020 N N . ALA A 1 703 ? -13.938 0.126 8.376 1.00 89.69 703 ALA A N 1
ATOM 5021 C CA . ALA A 1 703 ? -15.283 0.500 8.794 1.00 89.69 703 ALA A CA 1
ATOM 5022 C C . ALA A 1 703 ? -16.255 -0.677 8.707 1.00 89.69 703 ALA A C 1
ATOM 5024 O O . ALA A 1 703 ? -16.175 -1.510 7.803 1.00 89.69 703 ALA A O 1
ATOM 5025 N N . LEU A 1 704 ? -17.205 -0.712 9.640 1.00 82.31 704 LEU A N 1
ATOM 5026 C CA . LEU A 1 704 ? -18.318 -1.656 9.640 1.00 82.31 704 LEU A CA 1
ATOM 5027 C C . LEU A 1 704 ? -19.475 -1.060 8.830 1.00 82.31 704 LEU A C 1
ATOM 5029 O O . LEU A 1 704 ? -19.921 0.054 9.111 1.00 82.31 704 LEU A O 1
ATOM 5033 N N . ARG A 1 705 ? -19.958 -1.777 7.814 1.00 85.25 705 ARG A N 1
ATOM 5034 C CA . ARG A 1 705 ? -21.123 -1.394 7.004 1.00 85.25 705 ARG A CA 1
ATOM 5035 C C . ARG A 1 705 ? -22.432 -1.687 7.737 1.00 85.25 705 ARG A C 1
ATOM 5037 O O . ARG A 1 705 ? -22.499 -2.530 8.629 1.00 85.25 705 ARG A O 1
ATOM 5044 N N . ALA A 1 706 ? -23.512 -1.047 7.292 1.00 84.56 706 ALA A N 1
ATOM 5045 C CA . ALA A 1 706 ? -24.866 -1.295 7.801 1.00 84.56 706 ALA A CA 1
ATOM 5046 C C . ALA A 1 706 ? -25.401 -2.732 7.570 1.00 84.56 706 ALA A C 1
ATOM 5048 O O . ALA A 1 706 ? -26.404 -3.110 8.173 1.00 84.56 706 ALA A O 1
ATOM 5049 N N . ASP A 1 707 ? -24.747 -3.540 6.728 1.00 79.25 707 ASP A N 1
ATOM 5050 C CA . ASP A 1 707 ? -25.026 -4.974 6.530 1.00 79.25 707 ASP A CA 1
ATOM 5051 C C . ASP A 1 707 ? -24.193 -5.903 7.443 1.00 79.25 707 ASP A C 1
ATOM 5053 O O . ASP A 1 707 ? -24.361 -7.123 7.402 1.00 79.25 707 ASP A O 1
ATOM 5057 N N . ASN A 1 708 ? -23.367 -5.327 8.326 1.00 76.62 708 ASN A N 1
ATOM 5058 C CA . ASN A 1 708 ? -22.420 -5.994 9.226 1.00 76.62 708 ASN A CA 1
ATOM 5059 C C . ASN A 1 708 ? -21.190 -6.624 8.542 1.00 76.62 708 ASN A C 1
ATOM 5061 O O . ASN A 1 708 ? -20.485 -7.409 9.175 1.00 76.62 708 ASN A O 1
ATOM 5065 N N . THR A 1 709 ? -20.893 -6.291 7.283 1.00 74.56 709 THR A N 1
ATOM 5066 C CA . THR A 1 709 ? -19.585 -6.585 6.667 1.00 74.56 709 THR A CA 1
ATOM 5067 C C . THR A 1 709 ? -18.565 -5.493 7.006 1.00 74.56 709 THR A C 1
ATOM 5069 O O . THR A 1 709 ? -18.932 -4.343 7.251 1.00 74.56 709 THR A O 1
ATOM 5072 N N . ILE A 1 710 ? -17.274 -5.833 7.039 1.00 76.06 710 ILE A N 1
ATOM 5073 C CA . ILE A 1 710 ? -16.192 -4.850 7.205 1.00 76.06 710 ILE A CA 1
ATOM 5074 C C . ILE A 1 710 ? -15.636 -4.485 5.823 1.00 76.06 710 ILE A C 1
ATOM 5076 O O . ILE A 1 710 ? -15.544 -5.321 4.927 1.00 76.06 710 ILE A O 1
ATOM 5080 N N . THR A 1 711 ? -15.258 -3.224 5.639 1.00 81.19 711 THR A N 1
ATOM 5081 C CA . THR A 1 711 ? -14.413 -2.778 4.527 1.00 81.19 711 THR A CA 1
ATOM 5082 C C . THR A 1 711 ? -13.226 -2.033 5.102 1.00 81.19 711 THR A C 1
ATOM 5084 O O . THR A 1 711 ? -13.416 -1.084 5.861 1.00 81.19 711 THR A O 1
ATOM 5087 N N . CYS A 1 712 ? -12.024 -2.448 4.720 1.00 82.56 712 CYS A N 1
ATOM 5088 C CA . CYS A 1 712 ? -10.797 -1.715 4.990 1.00 82.56 712 CYS A CA 1
ATOM 5089 C C . CYS A 1 712 ? -10.276 -1.073 3.701 1.00 82.56 712 CYS A C 1
ATOM 5091 O O . CYS A 1 712 ? -10.559 -1.564 2.608 1.00 82.56 712 CYS A O 1
ATOM 5093 N N . TRP A 1 713 ? -9.566 0.044 3.829 1.00 84.06 713 TRP A N 1
ATOM 5094 C CA . TRP A 1 713 ? -9.008 0.784 2.704 1.00 84.06 713 TRP A CA 1
ATOM 5095 C C . TRP A 1 713 ? -7.695 1.477 3.061 1.00 84.06 713 TRP A C 1
ATOM 5097 O O . TRP A 1 713 ? -7.392 1.789 4.217 1.00 84.06 713 TRP A O 1
ATOM 5107 N N . ASN A 1 714 ? -6.940 1.683 1.993 1.00 80.75 714 ASN A N 1
ATOM 5108 C CA . ASN A 1 714 ? -5.649 2.332 1.847 1.00 80.75 714 ASN A CA 1
ATOM 5109 C C . ASN A 1 714 ? -5.291 2.207 0.343 1.00 80.75 714 ASN A C 1
ATOM 5111 O O . ASN A 1 714 ? -6.085 1.735 -0.479 1.00 80.75 714 ASN A O 1
ATOM 5115 N N . TRP A 1 715 ? -4.055 2.530 -0.008 1.00 66.88 715 TRP A N 1
ATOM 5116 C CA . TRP A 1 715 ? -3.471 2.383 -1.338 1.00 66.88 715 TRP A CA 1
ATOM 5117 C C . TRP A 1 715 ? -3.412 0.932 -1.874 1.00 66.88 715 TRP A C 1
ATOM 5119 O O . TRP A 1 715 ? -3.318 0.736 -3.083 1.00 66.88 715 TRP A O 1
ATOM 5129 N N . THR A 1 716 ? -3.509 -0.088 -1.007 1.00 63.16 716 THR A N 1
ATOM 5130 C CA . THR A 1 716 ? -3.405 -1.513 -1.363 1.00 63.16 716 THR A CA 1
ATOM 5131 C C . THR A 1 716 ? -4.765 -2.142 -1.655 1.00 63.16 716 THR A C 1
ATOM 5133 O O . THR A 1 716 ? -4.824 -3.180 -2.314 1.00 63.16 716 THR A O 1
ATOM 5136 N N . ALA A 1 717 ? -5.854 -1.494 -1.227 1.00 57.81 717 ALA A N 1
ATOM 5137 C CA . ALA A 1 717 ? -7.229 -1.858 -1.567 1.00 57.81 717 ALA A CA 1
ATOM 5138 C C . ALA A 1 717 ? -7.664 -1.353 -2.959 1.00 57.81 717 ALA A C 1
ATOM 5140 O O . ALA A 1 717 ? -8.515 -1.970 -3.600 1.00 57.81 717 ALA A O 1
ATOM 5141 N N . ASN A 1 718 ? -7.075 -0.257 -3.451 1.00 62.22 718 ASN A N 1
ATOM 5142 C CA . ASN A 1 718 ? -7.425 0.379 -4.731 1.00 62.22 718 ASN A CA 1
ATOM 5143 C C . ASN A 1 718 ? -6.706 -0.270 -5.933 1.00 62.22 718 ASN A C 1
ATOM 5145 O O . ASN A 1 718 ? -6.092 0.406 -6.760 1.00 62.22 718 ASN A O 1
ATOM 5149 N N . LEU A 1 719 ? -6.766 -1.600 -6.025 1.00 67.31 719 LEU A N 1
ATOM 5150 C CA . LEU A 1 719 ? -6.160 -2.361 -7.119 1.00 67.31 719 LEU A CA 1
ATOM 5151 C C . LEU A 1 719 ? -6.932 -2.179 -8.439 1.00 67.31 719 LEU A C 1
ATOM 5153 O O . LEU A 1 719 ? -8.166 -2.230 -8.434 1.00 67.31 719 LEU A O 1
ATOM 5157 N N . PRO A 1 720 ? -6.242 -2.037 -9.587 1.00 68.62 720 PRO A N 1
ATOM 5158 C CA . PRO A 1 720 ? -6.886 -2.119 -10.893 1.00 68.62 720 PRO A CA 1
ATOM 5159 C C . PRO A 1 720 ? -7.529 -3.495 -11.114 1.00 68.62 720 PRO A C 1
ATOM 5161 O O . PRO A 1 720 ? -7.013 -4.516 -10.654 1.00 68.62 720 PRO A O 1
ATOM 5164 N N . GLU A 1 721 ? -8.629 -3.541 -11.870 1.00 71.50 721 GLU A N 1
ATOM 5165 C CA . GLU A 1 721 ? -9.247 -4.811 -12.265 1.00 71.50 721 GLU A CA 1
ATOM 5166 C C . GLU A 1 721 ? -8.224 -5.699 -12.999 1.00 71.50 721 GLU A C 1
ATOM 5168 O O . GLU A 1 721 ? -7.460 -5.223 -13.841 1.00 71.50 721 GLU A O 1
ATOM 5173 N N . GLY A 1 722 ? -8.171 -6.982 -12.629 1.00 66.00 722 GLY A N 1
ATOM 5174 C CA . GLY A 1 722 ? -7.155 -7.921 -13.110 1.00 66.00 722 GLY A CA 1
ATOM 5175 C C . GLY A 1 722 ? -5.806 -7.863 -12.379 1.00 66.00 722 GLY A C 1
ATOM 5176 O O . GLY A 1 722 ? -4.887 -8.560 -12.801 1.00 66.00 722 GLY A O 1
ATOM 5177 N N . VAL A 1 723 ? -5.651 -7.086 -11.299 1.00 69.12 723 VAL A N 1
ATOM 5178 C CA . VAL A 1 723 ? -4.482 -7.160 -10.401 1.00 69.12 723 VAL A CA 1
ATOM 5179 C C . VAL A 1 723 ? -4.869 -7.877 -9.107 1.00 69.12 723 VAL A C 1
ATOM 5181 O O . VAL A 1 723 ? -5.821 -7.496 -8.429 1.00 69.12 723 VAL A O 1
ATOM 5184 N N . HIS A 1 724 ? -4.117 -8.917 -8.750 1.00 74.12 724 HIS A N 1
ATOM 5185 C CA . HIS A 1 724 ? -4.381 -9.770 -7.594 1.00 74.12 724 HIS A CA 1
ATOM 5186 C C . HIS A 1 724 ? -3.139 -9.899 -6.716 1.00 74.12 724 HIS A C 1
ATOM 5188 O O . HIS A 1 724 ? -2.077 -10.302 -7.192 1.00 74.12 724 HIS A O 1
ATOM 5194 N N . TRP A 1 725 ? -3.285 -9.622 -5.423 1.00 71.44 725 TRP A N 1
ATOM 5195 C CA . TRP A 1 725 ? -2.272 -9.972 -4.431 1.00 71.44 725 TRP A CA 1
ATOM 5196 C C . TRP A 1 725 ? -2.552 -11.352 -3.852 1.00 71.44 725 TRP A C 1
ATOM 5198 O O . TRP A 1 725 ? -3.702 -11.787 -3.794 1.00 71.44 725 TRP A O 1
ATOM 5208 N N . LEU A 1 726 ? -1.482 -12.057 -3.502 1.00 66.75 726 LEU A N 1
ATOM 5209 C CA . LEU A 1 726 ? -1.521 -13.421 -2.996 1.00 66.75 726 LEU A CA 1
ATOM 5210 C C . LEU A 1 726 ? -0.970 -13.448 -1.569 1.00 66.75 726 LEU A C 1
ATOM 5212 O O . LEU A 1 726 ? 0.084 -12.868 -1.306 1.00 66.75 726 LEU A O 1
ATOM 5216 N N . SER A 1 727 ? -1.724 -14.111 -0.693 1.00 51.41 727 SER A N 1
ATOM 5217 C CA . SER A 1 727 ? -1.420 -14.407 0.712 1.00 51.41 727 SER A CA 1
ATOM 5218 C C . SER A 1 727 ? -0.489 -15.608 0.862 1.00 51.41 727 SER A C 1
ATOM 5220 O O . SER A 1 727 ? -0.828 -16.639 0.227 1.00 51.41 727 SER A O 1
#

Sequence (727 aa):
MNENHDNAPRPTDDQTLGAALGQAIGRRWESLNRVPPIAGVLERSAAAARARRIRRTLMGVAAAAALLVGGLIAGNTLGDDGDGTVRVATELTVDATTADLQPADPPAADPQPLEQPAAETARGAKDPSGESTDPFPGVPEPEPLPTGPTSTWIDADLDAERSPTDTSIQQATQPAAAPGPIGATPSSDSFVAIAAGSDHFCALRADSTIVCWGDNSYGQLDVPSGSFTAIAAGWDHSCALRADSTIVCWGNNENLRGDHVGQADAPAGSFTAIAAGMDHSCAIRADSTVVCWGDNGWGQTEAPAGAVTAISAGWKHSCAIRTDGAIWCWGYGYSTRGDVAFSRIDVPSGSFSAIATGFEHSCALRADGTIVCWREYSFSQTDPPAGTYTAISAGSRHSCALRADGAIVCWGDNGFGQTDAPTGTYTAIAAGAFYSCALRADTTIACWGRGDHVLVDVPAGTFTAVTAGPNHSCGLRADGTIACWGDNYFGDTDAPTGIFTAVTAGSRHSCGLRADGTIACWGDNTGHVGNFAGQAEALEGAFTAVTAGGTHSCGLRADGTIACWGDNYFGQTDAPEGSFAAIAASSEHSCGLRADGTIACWGDNYFGQTDAPEGSFAAVAAAASHSCALRADGTIACWGDNSRGQTDAPAGAYTAIAAGGFYSCALRTDSTIACWGDNSRGQTDAPAGAYTAIAAGHVHSCALRADNTITCWNWTANLPEGVHWLS

pLDDT: mean 73.27, std 26.73, range [20.2, 98.25]

Mean predicted aligned error: 18.65 Å

Nearest PDB structures (foldseek):
  4rus-assembly3_E  TM=6.245E-01  e=3.396E-08  Cyprinus carpio
  4d4o-assembly1_B-2  TM=4.050E-01  e=7.778E-10  Saccharomyces cerevisiae
  6ptj-assembly1_F  TM=3.639E-01  e=1.218E-02  Saccharomyces cerevisiae S288C
  4c8h-assembly1_B  TM=2.997E-01  e=7.738E-03  Saccharomyces cerevisiae

Secondary structure (DSSP, 8-state):
-------------------------------------------SSSSSTTSSSSSS-SSS-SS-----------------------------------------PPPP-------------------------------------------------------------------PPP--S---PPPTT-EEEEEE-SSEEEEEETTS-EEEEE--TTSTT---SS-EEEEEE-SSEEEEEETTS-EEEEE--B-TTS-B--TT-PPSS-EEEEEE-SSEEEEEETTS-EEEEE--TTSTT---SS-EEEEEE-SSEEEEEETTS-EEEEETTTS--SS----PPPPPPS-EEEEEE-SS-EEEEETTS-EEEE---SSSTT-PPSS--SEEEE-SSEEEEE-TTS-EEEEE--TTSTT-PPSS-EEEEEE-SSEEEEEETTS-EEEEESSTTTTT-PPSS--SEEEE-SSEEEEE-TTS-EEEEE--TTSTT-PPSS--SEEEE-SSEEEEE-TTS-EEEEE--B-TTSSB--TTS--SS--SEEEE-SSEEEEE-TTS-EEEEE--TTSTT-PPSS-EEEEEE-SSEEEEEETTS-EEEEE--TTSTT-PPSS-EEEEEE-SSEEEEEETTS-EEEEE--TTSTT-PPSS-EEEEEE-SSEEEEEETTS-EEEEE--TTSTT-PPSS-EEEEEE-SS-EEEEETTS-EEEESTTT-PPTTEEE--

Solvent-accessible surface area (backbone atoms only — not comparable to full-atom values): 42716 Å² total; per-residue (Å²): 131,86,81,90,88,79,83,88,84,86,90,83,82,89,82,81,86,80,89,83,83,81,94,75,88,81,86,77,89,86,86,84,89,88,83,87,88,84,91,80,80,98,76,88,73,88,81,64,88,63,77,82,59,91,86,88,83,88,82,90,86,90,85,87,89,83,91,79,88,88,83,90,86,88,84,84,83,88,79,84,89,82,89,83,92,81,89,86,86,83,88,83,87,87,87,89,89,86,83,91,81,83,88,84,86,82,86,88,83,88,89,87,91,82,84,86,86,80,89,81,89,86,87,84,89,90,83,87,89,86,84,90,86,87,82,87,89,91,86,90,86,85,90,86,88,82,86,87,84,89,88,85,91,86,88,87,88,84,92,85,92,89,86,83,88,80,90,81,91,83,77,94,66,78,86,77,77,81,86,73,88,80,94,74,80,82,48,76,68,24,45,74,48,66,26,31,13,48,60,29,36,39,34,34,24,70,71,22,40,71,53,47,43,44,40,45,77,48,42,39,41,65,69,75,90,74,46,42,77,49,69,24,28,13,38,54,25,28,37,36,34,30,76,84,27,35,60,48,39,38,28,36,36,53,37,104,80,73,49,77,41,38,38,24,64,56,71,91,66,50,41,76,49,64,25,23,12,44,43,23,28,37,34,30,32,76,83,28,31,68,52,44,44,27,45,53,94,45,39,40,34,65,65,77,92,52,54,42,76,49,64,24,26,14,42,48,30,28,36,32,28,30,78,80,21,35,68,49,64,31,3,64,47,54,49,90,80,70,98,69,84,62,76,70,61,84,75,78,86,64,51,43,76,47,61,24,31,12,45,67,34,39,36,37,31,31,84,83,21,38,73,49,42,44,58,85,79,99,34,61,47,43,64,73,77,93,65,56,38,76,48,65,24,28,12,46,47,30,30,37,34,32,29,86,80,19,38,63,52,42,42,33,47,49,95,40,47,39,30,71,57,77,90,61,50,38,79,48,63,25,31,16,45,52,30,30,38,33,33,31,77,87,25,32,35,43,32,41,28,52,54,73,49,38,54,43,59,70,79,85,72,57,42,76,48,65,26,31,12,52,47,30,30,40,34,33,27,85,85,20,38,68,52,44,36,31,57,50,95,50,45,36,36,66,64,75,91,62,64,38,75,48,67,25,33,16,51,46,23,26,40,34,34,28,90,82,19,39,56,50,36,36,33,43,38,60,20,96,86,73,43,85,31,46,34,19,55,56,71,89,63,59,36,76,47,68,30,28,12,32,40,25,26,40,34,32,29,88,82,18,38,69,52,46,44,27,33,52,94,51,40,39,31,66,67,76,88,66,50,37,74,47,72,23,33,16,44,49,30,29,37,34,34,28,76,82,22,38,68,52,45,39,24,50,49,94,50,40,36,34,70,64,76,90,65,57,42,74,47,67,28,29,19,52,50,26,27,39,32,34,30,82,85,22,38,73,52,46,44,29,47,52,94,49,42,37,34,68,66,78,91,62,50,40,78,48,68,26,29,15,34,58,23,30,38,33,34,30,80,81,25,35,76,47,48,43,30,46,50,56,39,34,40,38,70,68,74,90,63,52,43,76,48,64,24,28,12,42,56,37,28,38,32,33,32,77,87,26,36,72,51,41,40,21,31,61,61,64,58,59,80,56,53,43,78,60,134